Protein AF-A0A8E2JTY5-F1 (afdb_monomer_lite)

pLDDT: mean 71.34, std 23.56, range [27.12, 98.56]

Structure (mmCIF, N/CA/C/O backbone):
data_AF-A0A8E2JTY5-F1
#
_entry.id   AF-A0A8E2JTY5-F1
#
loop_
_atom_site.group_PDB
_atom_site.id
_atom_site.type_symbol
_atom_site.label_atom_id
_atom_site.label_alt_id
_atom_site.label_comp_id
_atom_site.label_asym_id
_atom_site.label_entity_id
_atom_site.label_seq_id
_atom_site.pdbx_PDB_ins_code
_atom_site.Cartn_x
_atom_site.Cartn_y
_atom_site.Cartn_z
_atom_site.occupancy
_atom_site.B_iso_or_equiv
_atom_site.auth_seq_id
_atom_site.auth_comp_id
_atom_site.auth_asym_id
_atom_site.auth_atom_id
_atom_site.pdbx_PDB_model_num
ATOM 1 N N . MET A 1 1 ? -2.068 -16.811 50.287 1.00 37.88 1 MET A N 1
ATOM 2 C CA . MET A 1 1 ? -0.771 -17.404 49.884 1.00 37.88 1 MET A CA 1
ATOM 3 C C . MET A 1 1 ? -0.426 -16.851 48.515 1.00 37.88 1 MET A C 1
ATOM 5 O O . MET A 1 1 ? -1.317 -16.829 47.677 1.00 37.88 1 MET A O 1
ATOM 9 N N . SER A 1 2 ? 0.803 -16.376 48.298 1.00 33.91 2 SER A N 1
ATOM 10 C CA . SER A 1 2 ? 1.145 -15.598 47.097 1.00 33.91 2 SER A CA 1
ATOM 11 C C . SER A 1 2 ? 2.477 -16.060 46.512 1.00 33.91 2 SER A C 1
ATOM 13 O O . SER A 1 2 ? 3.529 -15.769 47.075 1.00 33.91 2 SER A O 1
ATOM 15 N N . PHE A 1 3 ? 2.441 -16.760 45.378 1.00 43.62 3 PHE A N 1
ATOM 16 C CA . PHE A 1 3 ? 3.650 -17.167 44.661 1.00 43.62 3 PHE A CA 1
ATOM 17 C C . PHE A 1 3 ? 4.057 -16.100 43.641 1.00 43.62 3 PHE A C 1
ATOM 19 O O . PHE A 1 3 ? 3.383 -15.896 42.634 1.00 43.62 3 PHE A O 1
ATOM 26 N N . ARG A 1 4 ? 5.190 -15.432 43.890 1.00 44.09 4 ARG A N 1
ATOM 27 C CA . ARG A 1 4 ? 5.934 -14.713 42.846 1.00 44.09 4 ARG A CA 1
ATOM 28 C C . ARG A 1 4 ? 6.761 -15.728 42.056 1.00 44.09 4 ARG A C 1
ATOM 30 O O . ARG A 1 4 ? 7.484 -16.513 42.661 1.00 44.09 4 ARG A O 1
ATOM 37 N N . LEU A 1 5 ? 6.705 -15.669 40.727 1.00 38.78 5 LEU A N 1
ATOM 38 C CA . LEU A 1 5 ? 7.644 -16.368 39.844 1.00 38.78 5 LEU A CA 1
ATOM 39 C C . LEU A 1 5 ? 8.710 -15.390 39.330 1.00 38.78 5 LEU A C 1
ATOM 41 O O . LEU A 1 5 ? 8.438 -14.204 39.145 1.00 38.78 5 LEU A O 1
ATOM 45 N N . SER A 1 6 ? 9.936 -15.885 39.144 1.00 41.03 6 SER A N 1
ATOM 46 C CA . SER A 1 6 ? 11.098 -15.071 38.762 1.00 41.03 6 SER A CA 1
ATOM 47 C C . SER A 1 6 ? 11.229 -14.929 37.233 1.00 41.03 6 SER A C 1
ATOM 49 O O . SER A 1 6 ? 11.039 -15.928 36.535 1.00 41.03 6 SER A O 1
ATOM 51 N N . PRO A 1 7 ? 11.625 -13.761 36.683 1.00 41.28 7 PRO A N 1
ATOM 52 C CA . PRO A 1 7 ? 11.769 -13.551 35.232 1.00 41.28 7 PRO A CA 1
ATOM 53 C C . PRO A 1 7 ? 12.873 -14.355 34.510 1.00 41.28 7 PRO A C 1
ATOM 55 O O . PRO A 1 7 ? 13.072 -14.173 33.311 1.00 41.28 7 PRO A O 1
ATOM 58 N N . SER A 1 8 ? 13.628 -15.219 35.195 1.00 36.91 8 SER A N 1
ATOM 59 C CA . SER A 1 8 ? 14.872 -15.822 34.683 1.00 36.91 8 SER A CA 1
ATOM 60 C C . SER A 1 8 ? 14.723 -17.128 33.876 1.00 36.91 8 SER A C 1
ATOM 62 O O . SER A 1 8 ? 15.733 -17.746 33.552 1.00 36.91 8 SER A O 1
ATOM 64 N N . GLN A 1 9 ? 13.504 -17.553 33.517 1.00 44.28 9 GLN A N 1
ATOM 65 C CA . GLN A 1 9 ? 13.229 -18.867 32.891 1.00 44.28 9 GLN A CA 1
ATOM 66 C C . GLN A 1 9 ? 12.707 -18.818 31.436 1.00 44.28 9 GLN A C 1
ATOM 68 O O . GLN A 1 9 ? 12.100 -19.773 30.960 1.00 44.28 9 GLN A O 1
ATOM 73 N N . LEU A 1 10 ? 12.935 -17.721 30.697 1.00 43.03 10 LEU A N 1
ATOM 74 C CA . LEU A 1 10 ? 12.387 -17.539 29.335 1.00 43.03 10 LEU A CA 1
ATOM 75 C C . LEU A 1 10 ? 13.416 -17.123 28.261 1.00 43.03 10 LEU A C 1
ATOM 77 O O . LEU A 1 10 ? 13.106 -16.414 27.306 1.00 43.03 10 LEU A O 1
ATOM 81 N N . ARG A 1 11 ? 14.654 -17.627 28.375 1.00 43.41 11 ARG A N 1
ATOM 82 C CA . ARG A 1 11 ? 15.665 -17.607 27.298 1.00 43.41 11 ARG A CA 1
ATOM 83 C C . ARG A 1 11 ? 16.466 -18.914 27.233 1.00 43.41 11 ARG A C 1
ATOM 85 O O . ARG A 1 11 ? 17.575 -18.955 27.749 1.00 43.41 11 ARG A O 1
ATOM 92 N N . LEU A 1 12 ? 15.952 -19.939 26.538 1.00 39.19 12 LEU A N 1
ATOM 93 C CA . LEU A 1 12 ? 16.772 -20.890 25.756 1.00 39.19 12 LEU A CA 1
ATOM 94 C C . LEU A 1 12 ? 15.904 -21.824 24.878 1.00 39.19 12 LEU A C 1
ATOM 96 O O . LEU A 1 12 ? 15.424 -22.846 25.358 1.00 39.19 12 LEU A O 1
ATOM 100 N N . LYS A 1 13 ? 15.718 -21.485 23.590 1.00 43.69 13 LYS A N 1
ATOM 101 C CA . LYS A 1 13 ? 15.393 -22.405 22.466 1.00 43.69 13 LYS A CA 1
ATOM 102 C C . LYS A 1 13 ? 15.199 -21.611 21.164 1.00 43.69 13 LYS A C 1
ATOM 104 O O . LYS A 1 13 ? 14.119 -21.092 20.943 1.00 43.69 13 LYS A O 1
ATOM 109 N N . TYR A 1 14 ? 16.267 -21.495 20.362 1.00 34.19 14 TYR A N 1
ATOM 110 C CA . TYR A 1 14 ? 16.302 -21.400 18.880 1.00 34.19 14 TYR A CA 1
ATOM 111 C C . TYR A 1 14 ? 17.703 -20.951 18.403 1.00 34.19 14 TYR A C 1
ATOM 113 O O . TYR A 1 14 ? 17.888 -19.856 17.881 1.00 34.19 14 TYR A O 1
ATOM 121 N N . ARG A 1 15 ? 18.737 -21.787 18.613 1.00 39.25 15 ARG A N 1
ATOM 122 C CA . ARG A 1 15 ? 20.083 -21.560 18.039 1.00 39.25 15 ARG A CA 1
ATOM 123 C C . ARG A 1 15 ? 20.923 -22.845 17.936 1.00 39.25 15 ARG A C 1
ATOM 125 O O . ARG A 1 15 ? 21.800 -23.051 18.767 1.00 39.25 15 ARG A O 1
ATOM 132 N N . ARG A 1 16 ? 20.648 -23.690 16.927 1.00 33.94 16 ARG A N 1
ATOM 133 C CA . ARG A 1 16 ? 21.588 -24.627 16.244 1.00 33.94 16 ARG A CA 1
ATOM 134 C C . ARG A 1 16 ? 20.830 -25.638 15.363 1.00 33.94 16 ARG A C 1
ATOM 136 O O . ARG A 1 16 ? 20.268 -26.585 15.902 1.00 33.94 16 ARG A O 1
ATOM 143 N N . ARG A 1 17 ? 20.881 -25.462 14.033 1.00 33.25 17 ARG A N 1
ATOM 144 C CA . ARG A 1 17 ? 21.053 -26.512 12.993 1.00 33.25 17 ARG A CA 1
ATOM 145 C C . ARG A 1 17 ? 20.853 -25.927 11.586 1.00 33.25 17 ARG A C 1
ATOM 147 O O . ARG A 1 17 ? 19.724 -25.809 11.125 1.00 33.25 17 ARG A O 1
ATOM 154 N N . SER A 1 18 ? 21.960 -25.573 10.935 1.00 29.83 18 SER A N 1
ATOM 155 C CA . SER A 1 18 ? 22.218 -25.686 9.484 1.00 29.83 18 SER A CA 1
ATOM 156 C C . SER A 1 18 ? 23.571 -25.038 9.216 1.00 29.83 18 SER A C 1
ATOM 158 O O . SER A 1 18 ? 23.687 -23.817 9.145 1.00 29.83 18 SER A O 1
ATOM 160 N N . SER A 1 19 ? 24.621 -25.856 9.214 1.00 36.06 19 SER A N 1
ATOM 161 C CA . SER A 1 19 ? 26.015 -25.420 9.048 1.00 36.06 19 SER A CA 1
ATOM 162 C C . SER A 1 19 ? 26.854 -26.581 8.511 1.00 36.06 19 SER A C 1
ATOM 164 O O . SER A 1 19 ? 27.843 -26.961 9.126 1.00 36.06 19 SER A O 1
ATOM 166 N N . GLN A 1 20 ? 26.385 -27.201 7.424 1.00 32.38 20 GLN A N 1
ATOM 167 C CA . GLN A 1 20 ? 27.178 -28.133 6.627 1.00 32.38 20 GLN A CA 1
ATOM 168 C C . GLN A 1 20 ? 26.540 -28.323 5.244 1.00 32.38 20 GLN A C 1
ATOM 170 O O . GLN A 1 20 ? 25.491 -28.951 5.114 1.00 32.38 20 GLN A O 1
ATOM 175 N N . LEU A 1 21 ? 27.171 -27.729 4.238 1.00 35.59 21 LEU A N 1
ATOM 176 C CA . LEU A 1 21 ? 27.202 -28.185 2.853 1.00 35.59 21 LEU A CA 1
ATOM 177 C C . LEU A 1 21 ? 28.454 -27.540 2.262 1.00 35.59 21 LEU A C 1
ATOM 179 O O . LEU A 1 21 ? 28.586 -26.316 2.303 1.00 35.59 21 LEU A O 1
ATOM 183 N N . ASP A 1 22 ? 29.393 -28.377 1.842 1.00 37.50 22 ASP A N 1
ATOM 184 C CA . ASP A 1 22 ? 30.750 -27.960 1.505 1.00 37.50 22 ASP A CA 1
ATOM 185 C C . ASP A 1 22 ? 30.893 -27.530 0.031 1.00 37.50 22 ASP A C 1
ATOM 187 O O . ASP A 1 22 ? 29.946 -27.511 -0.755 1.00 37.50 22 ASP A O 1
ATOM 191 N N . GLU A 1 23 ? 32.116 -27.127 -0.288 1.00 43.75 23 GLU A N 1
ATOM 192 C CA . GLU A 1 23 ? 32.627 -26.530 -1.520 1.00 43.75 23 GLU A CA 1
ATOM 193 C C . GLU A 1 23 ? 32.177 -27.185 -2.843 1.00 43.75 23 GLU A C 1
ATOM 195 O O . GLU A 1 23 ? 32.277 -28.395 -3.016 1.00 43.75 23 GLU A O 1
ATOM 200 N N . MET A 1 24 ? 31.834 -26.346 -3.832 1.00 36.22 24 MET A N 1
ATOM 201 C CA . MET A 1 24 ? 32.139 -26.515 -5.268 1.00 36.22 24 MET A CA 1
ATOM 202 C C . MET A 1 24 ? 32.170 -25.109 -5.936 1.00 36.22 24 MET A C 1
ATOM 204 O O . MET A 1 24 ? 31.696 -24.144 -5.326 1.00 36.22 24 MET A O 1
ATOM 208 N N . PRO A 1 25 ? 32.818 -24.921 -7.107 1.00 48.75 25 PRO A N 1
ATOM 209 C CA . PRO A 1 25 ? 33.495 -23.658 -7.433 1.00 48.75 25 PRO A CA 1
ATOM 210 C C . PRO A 1 25 ? 32.643 -22.555 -8.081 1.00 48.75 25 PRO A C 1
ATOM 212 O O . PRO A 1 25 ? 31.561 -22.774 -8.621 1.00 48.75 25 PRO A O 1
ATOM 215 N N . ARG A 1 26 ? 33.217 -21.343 -8.076 1.00 45.53 26 ARG A N 1
ATOM 216 C CA . ARG A 1 26 ? 32.723 -20.160 -8.798 1.00 45.53 26 ARG A CA 1
ATOM 217 C C . ARG A 1 26 ? 32.908 -20.299 -10.320 1.00 45.53 26 ARG A C 1
ATOM 219 O O . ARG A 1 26 ? 34.007 -20.667 -10.735 1.00 45.53 26 ARG A O 1
ATOM 226 N N . PRO A 1 27 ? 31.939 -19.871 -11.145 1.00 40.03 27 PRO A N 1
ATOM 227 C CA . PRO A 1 27 ? 32.216 -19.306 -12.464 1.00 40.03 27 PRO A CA 1
ATOM 228 C C . PRO A 1 27 ? 32.651 -17.830 -12.346 1.00 40.03 27 PRO A C 1
ATOM 230 O O . PRO A 1 27 ? 32.301 -17.147 -11.378 1.00 40.03 27 PRO A O 1
ATOM 233 N N . SER A 1 28 ? 33.412 -17.347 -13.328 1.00 41.06 28 SER A N 1
ATOM 234 C CA . SER A 1 28 ? 33.919 -15.967 -13.401 1.00 41.06 28 SER A CA 1
ATOM 235 C C . SER A 1 28 ? 33.025 -15.053 -14.246 1.00 41.06 28 SER A C 1
ATOM 237 O O . SER A 1 28 ? 32.420 -15.524 -15.203 1.00 41.06 28 SER A O 1
ATOM 239 N N . ASP A 1 29 ? 33.077 -13.755 -13.931 1.00 37.12 29 ASP A N 1
ATOM 240 C CA . ASP A 1 29 ? 32.832 -12.593 -14.807 1.00 37.12 29 ASP A CA 1
ATOM 241 C C . ASP A 1 29 ? 31.448 -12.411 -15.474 1.00 37.12 29 ASP A C 1
ATOM 24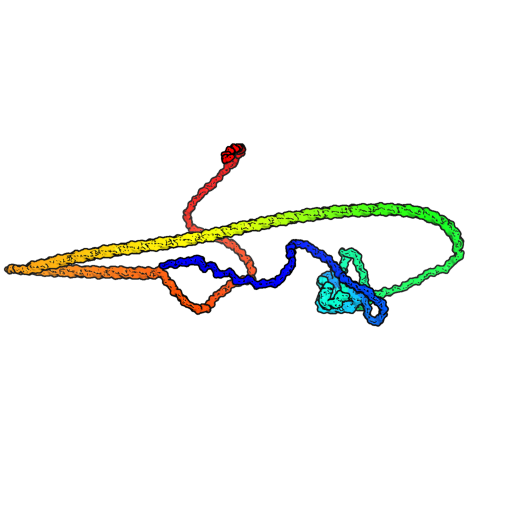3 O O . ASP A 1 29 ? 30.653 -13.332 -15.638 1.00 37.12 29 ASP A O 1
ATOM 247 N N . GLY A 1 30 ? 31.132 -11.157 -15.831 1.00 34.84 30 GLY A N 1
ATOM 248 C CA . GLY A 1 30 ? 29.852 -10.780 -16.449 1.00 34.84 30 GLY A CA 1
ATOM 249 C C . GLY A 1 30 ? 29.352 -9.386 -16.056 1.00 34.84 30 GLY A C 1
ATOM 250 O O . GLY A 1 30 ? 28.356 -9.256 -15.347 1.00 34.84 30 GLY A O 1
ATOM 251 N N . SER A 1 31 ? 30.036 -8.330 -16.501 1.00 40.03 31 SER A N 1
ATOM 252 C CA . SER A 1 31 ? 29.586 -6.941 -16.332 1.00 40.03 31 SER A CA 1
ATOM 253 C C . SER A 1 31 ? 28.361 -6.633 -17.202 1.00 40.03 31 SER A 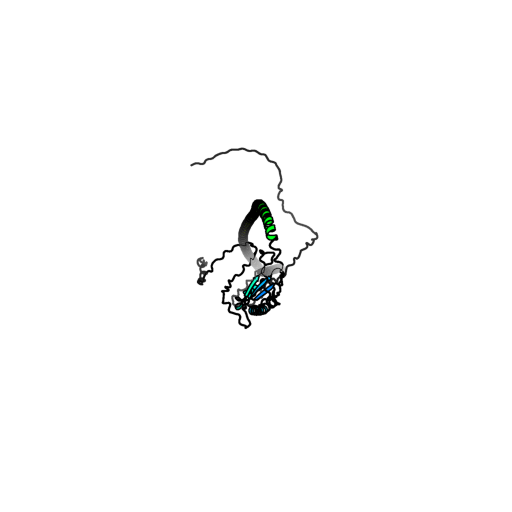C 1
ATOM 255 O O . SER A 1 31 ? 28.418 -6.766 -18.422 1.00 40.03 31 SER A O 1
ATOM 257 N N . GLY A 1 32 ? 27.263 -6.187 -16.586 1.00 34.53 32 GLY A N 1
ATOM 258 C CA . GLY A 1 32 ? 26.040 -5.794 -17.294 1.00 34.53 32 GLY A CA 1
ATOM 259 C C . GLY A 1 32 ? 26.066 -4.342 -17.773 1.00 34.53 32 GLY A C 1
ATOM 260 O O . GLY A 1 32 ? 25.623 -3.451 -17.051 1.00 34.53 32 GLY A O 1
ATOM 261 N N . GLU A 1 33 ? 26.549 -4.104 -18.992 1.00 34.56 33 GLU A N 1
ATOM 262 C CA . GLU A 1 33 ? 26.375 -2.821 -19.687 1.00 34.56 33 GLU A CA 1
ATOM 263 C C . GLU A 1 33 ? 24.930 -2.655 -20.190 1.00 34.56 33 GLU A C 1
ATOM 265 O O . GLU A 1 33 ? 24.271 -3.625 -20.567 1.00 34.56 33 GLU A O 1
ATOM 270 N N . SER A 1 34 ? 24.420 -1.420 -20.205 1.00 34.81 34 SER A N 1
ATOM 271 C CA . SER A 1 34 ? 23.049 -1.125 -20.643 1.00 34.81 34 SER A CA 1
ATOM 272 C C . SER A 1 34 ? 23.005 -0.511 -22.043 1.00 34.81 34 SER A C 1
ATOM 274 O O . SER A 1 34 ? 23.309 0.663 -22.221 1.00 34.81 34 SER A O 1
ATOM 276 N N . SER A 1 35 ? 22.528 -1.312 -23.000 1.00 39.62 35 SER A N 1
ATOM 277 C CA . SER A 1 35 ? 21.806 -0.884 -24.211 1.00 39.62 35 SER A CA 1
ATOM 278 C C . SER A 1 35 ? 22.410 0.267 -25.036 1.00 39.62 35 SER A C 1
ATOM 280 O O . SER A 1 35 ? 21.923 1.396 -24.987 1.00 39.62 35 SER A O 1
ATOM 282 N N . GLU A 1 36 ? 23.368 -0.047 -25.910 1.00 32.34 36 GLU A N 1
ATOM 283 C CA . GLU A 1 36 ? 23.729 0.822 -27.037 1.00 32.34 36 GLU A CA 1
ATOM 284 C C . GLU A 1 36 ? 23.030 0.334 -28.322 1.00 32.34 36 GLU A C 1
ATOM 286 O O . GLU A 1 36 ? 23.205 -0.807 -28.754 1.00 32.34 36 GLU A O 1
ATOM 291 N N . GLN A 1 37 ? 22.206 1.185 -28.938 1.00 40.56 37 GLN A N 1
ATOM 292 C CA . GLN A 1 37 ? 21.310 0.803 -30.036 1.00 40.56 37 GLN A CA 1
ATOM 293 C C . GLN A 1 37 ? 22.016 0.832 -31.407 1.00 40.56 37 GLN A C 1
ATOM 295 O O . GLN A 1 37 ? 21.716 1.657 -32.271 1.00 40.56 37 GLN A O 1
ATOM 300 N N . LYS A 1 38 ? 22.982 -0.071 -31.611 1.00 33.44 38 LYS A N 1
ATOM 301 C CA . LYS A 1 38 ? 23.740 -0.189 -32.869 1.00 33.44 38 LYS A CA 1
ATOM 302 C C . LYS A 1 38 ? 22.946 -0.917 -33.960 1.00 33.44 38 LYS A C 1
ATOM 304 O O . LYS A 1 38 ? 22.375 -1.980 -33.735 1.00 33.44 38 LYS A O 1
ATOM 309 N N . GLY A 1 39 ? 22.919 -0.335 -35.161 1.00 30.27 39 GLY A N 1
ATOM 310 C CA . GLY A 1 39 ? 22.273 -0.930 -36.332 1.00 30.27 39 GLY A CA 1
ATOM 311 C C . GLY A 1 39 ? 23.073 -2.110 -36.892 1.00 30.27 39 GLY A C 1
ATOM 312 O O . GLY A 1 39 ? 24.273 -1.984 -37.136 1.00 30.27 39 GLY A O 1
ATOM 313 N N . ASN A 1 40 ? 22.402 -3.240 -37.132 1.00 27.66 40 ASN A N 1
ATOM 314 C CA . ASN A 1 40 ? 23.016 -4.467 -37.646 1.00 27.66 40 ASN A CA 1
ATOM 315 C C . ASN A 1 40 ? 23.400 -4.351 -39.131 1.00 27.66 40 ASN A C 1
ATOM 317 O O . ASN A 1 40 ? 22.701 -4.841 -40.018 1.00 27.66 40 ASN A O 1
ATOM 321 N N . ASN A 1 41 ? 24.542 -3.723 -39.399 1.00 27.12 41 ASN A N 1
ATOM 322 C CA . ASN A 1 41 ? 25.160 -3.708 -40.719 1.00 27.12 41 ASN A CA 1
ATOM 323 C C . ASN A 1 41 ? 25.940 -5.022 -40.934 1.00 27.12 41 ASN A C 1
ATOM 325 O O . ASN A 1 41 ? 27.147 -5.087 -40.695 1.00 27.12 41 ASN A O 1
ATOM 329 N N . TYR A 1 42 ? 25.230 -6.095 -41.308 1.00 27.88 42 TYR A N 1
ATOM 330 C CA . TYR A 1 42 ? 25.799 -7.433 -41.516 1.00 27.88 42 TYR A CA 1
ATOM 331 C C . TYR A 1 42 ? 26.707 -7.489 -42.756 1.00 27.88 42 TYR A C 1
ATOM 333 O O . TYR A 1 42 ? 26.329 -7.973 -43.822 1.00 27.88 42 TYR A O 1
ATOM 341 N N . SER A 1 43 ? 27.946 -7.030 -42.588 1.00 27.20 43 SER A N 1
ATOM 342 C CA . SER A 1 43 ? 29.053 -7.340 -43.490 1.00 27.20 43 SER A CA 1
ATOM 343 C C . SER A 1 43 ? 29.394 -8.828 -43.371 1.00 27.20 43 SER A C 1
ATOM 345 O O . SER A 1 43 ? 30.138 -9.240 -42.477 1.00 27.20 43 SER A O 1
ATOM 347 N N . TYR A 1 44 ? 28.815 -9.649 -44.250 1.00 31.25 44 TYR A N 1
ATOM 348 C CA . TYR A 1 44 ? 29.175 -11.059 -44.375 1.00 31.25 44 TYR A CA 1
ATOM 349 C C . TYR A 1 44 ? 30.638 -11.166 -44.815 1.00 31.25 44 TYR A C 1
ATOM 351 O O . TYR A 1 44 ? 30.982 -10.954 -45.978 1.00 31.25 44 TYR A O 1
ATOM 359 N N . SER A 1 45 ? 31.509 -11.512 -43.869 1.00 29.83 45 SER A N 1
ATOM 360 C CA . SER A 1 45 ? 32.859 -11.955 -44.197 1.00 29.83 45 SER A CA 1
ATOM 361 C C . SER A 1 45 ? 32.769 -13.276 -44.958 1.00 29.83 45 SER A C 1
ATOM 363 O O . SER A 1 45 ? 32.074 -14.204 -44.542 1.00 29.83 45 SER A O 1
ATOM 365 N N . ILE A 1 46 ? 33.476 -13.368 -46.086 1.00 34.75 46 ILE A N 1
ATOM 366 C CA . ILE A 1 46 ? 33.640 -14.641 -46.789 1.00 34.75 46 ILE A CA 1
ATOM 367 C C . ILE A 1 46 ? 34.321 -15.601 -45.810 1.00 34.75 46 ILE A C 1
ATOM 369 O O . ILE A 1 46 ? 35.403 -15.291 -45.308 1.00 34.75 46 ILE A O 1
ATOM 373 N N . GLN A 1 47 ? 33.724 -16.770 -45.555 1.00 34.88 47 GLN A N 1
ATOM 374 C CA . GLN A 1 47 ? 34.418 -17.853 -44.859 1.00 34.88 47 GLN A CA 1
ATOM 375 C C . GLN A 1 47 ? 35.515 -18.408 -45.771 1.00 34.88 47 GLN A C 1
ATOM 377 O O . GLN A 1 47 ? 35.348 -19.421 -46.445 1.00 34.88 47 GLN A O 1
ATOM 382 N N . THR A 1 48 ? 36.666 -17.734 -45.791 1.00 34.38 48 THR A N 1
ATOM 383 C CA . THR A 1 48 ? 37.884 -18.187 -46.466 1.00 34.38 48 THR A CA 1
ATOM 384 C C . THR A 1 48 ? 38.543 -19.312 -45.667 1.00 34.38 48 THR A C 1
ATOM 386 O O . THR A 1 48 ? 39.684 -19.198 -45.216 1.00 34.38 48 THR A O 1
ATOM 389 N N . SER A 1 49 ? 37.819 -20.420 -45.489 1.00 32.81 49 SER A N 1
ATOM 390 C CA . SER A 1 49 ? 38.423 -21.713 -45.185 1.00 32.81 49 SER A CA 1
ATOM 391 C C . SER A 1 49 ? 39.352 -22.056 -46.343 1.00 32.81 49 SER A C 1
ATOM 393 O O . SER A 1 49 ? 38.902 -22.425 -47.423 1.00 32.81 49 SER A O 1
ATOM 395 N N . SER A 1 50 ? 40.651 -21.855 -46.121 1.00 32.75 50 SER A N 1
ATOM 396 C CA . SER A 1 50 ? 41.696 -22.024 -47.128 1.00 32.75 50 SER A CA 1
ATOM 397 C C . SER A 1 50 ? 41.733 -23.467 -47.637 1.00 32.75 50 SER A C 1
ATOM 399 O O . SER A 1 50 ? 42.358 -24.336 -47.026 1.00 32.75 50 SER A O 1
ATOM 401 N N . MET A 1 51 ? 41.057 -23.730 -48.758 1.00 38.41 51 MET A N 1
ATOM 402 C CA . MET A 1 51 ? 41.257 -24.953 -49.524 1.00 38.41 51 MET A CA 1
ATOM 403 C C . MET A 1 51 ? 42.619 -24.862 -50.206 1.00 38.41 51 MET A C 1
ATOM 405 O O . MET A 1 51 ? 42.766 -24.260 -51.272 1.00 38.41 51 MET A O 1
ATOM 409 N N . SER A 1 52 ? 43.631 -25.463 -49.586 1.00 33.59 52 SER A N 1
ATOM 410 C CA . SER A 1 52 ? 44.930 -25.675 -50.210 1.00 33.59 52 SER A CA 1
ATOM 411 C C . SER A 1 52 ? 44.809 -26.726 -51.317 1.00 33.59 52 SER A C 1
ATOM 413 O O . SER A 1 52 ? 45.149 -27.895 -51.130 1.00 33.59 52 SER A O 1
ATOM 415 N N . PHE A 1 53 ? 44.368 -26.291 -52.501 1.00 41.59 53 PHE A N 1
ATOM 416 C CA . PHE A 1 53 ? 44.544 -27.018 -53.761 1.00 41.59 53 PHE A CA 1
ATOM 417 C C . PHE A 1 53 ? 46.040 -27.075 -54.109 1.00 41.59 53 PHE A C 1
ATOM 419 O O . PHE A 1 53 ? 46.533 -26.393 -55.004 1.00 41.59 53 PHE A O 1
ATOM 426 N N . ALA A 1 54 ? 46.786 -27.866 -53.337 1.00 32.38 54 ALA A N 1
ATOM 427 C CA . ALA A 1 54 ? 48.181 -28.162 -53.591 1.00 32.38 54 ALA A CA 1
ATOM 428 C C . ALA A 1 54 ? 48.284 -28.906 -54.925 1.00 32.38 54 ALA A C 1
ATOM 430 O O . ALA A 1 54 ? 47.627 -29.933 -55.111 1.00 32.38 54 ALA A O 1
ATOM 431 N N . SER A 1 55 ? 49.103 -28.382 -55.839 1.00 42.03 55 SER A N 1
ATOM 432 C CA . SER A 1 55 ? 49.292 -28.929 -57.181 1.00 42.03 55 SER A CA 1
ATOM 433 C C . SER A 1 55 ? 49.645 -30.417 -57.129 1.00 42.03 55 SER A C 1
ATOM 435 O O . SER A 1 55 ? 50.763 -30.787 -56.773 1.00 42.03 55 SER A O 1
ATOM 437 N N . ARG A 1 56 ? 48.683 -31.269 -57.489 1.00 37.72 56 ARG A N 1
ATOM 438 C CA . ARG A 1 56 ? 48.903 -32.688 -57.784 1.00 37.72 56 ARG A CA 1
ATOM 439 C C . ARG A 1 56 ? 49.094 -32.863 -59.284 1.00 37.72 56 ARG A C 1
ATOM 441 O O . ARG A 1 56 ? 48.500 -32.125 -60.067 1.00 37.72 56 ARG A O 1
ATOM 448 N N . ASP A 1 57 ? 49.931 -33.828 -59.655 1.00 36.72 57 ASP A N 1
ATOM 449 C CA . ASP A 1 57 ? 50.355 -34.058 -61.036 1.00 36.72 57 ASP A CA 1
ATOM 450 C C . ASP A 1 57 ? 49.193 -34.133 -62.029 1.00 36.72 57 ASP A C 1
ATOM 452 O O . ASP A 1 57 ? 48.278 -34.950 -61.890 1.00 36.72 57 ASP A O 1
ATOM 456 N N . MET A 1 58 ? 49.303 -33.336 -63.095 1.00 37.56 58 MET A N 1
ATOM 457 C CA . MET A 1 58 ? 48.471 -33.440 -64.295 1.00 37.56 58 MET A CA 1
ATOM 458 C C . MET A 1 58 ? 48.876 -34.679 -65.099 1.00 37.56 58 MET A C 1
ATOM 460 O O . MET A 1 58 ? 49.522 -34.603 -66.144 1.00 37.56 58 MET A O 1
ATOM 464 N N . SER A 1 59 ? 48.509 -35.845 -64.568 1.00 37.50 59 SER A N 1
ATOM 465 C CA . SER A 1 59 ? 48.675 -37.133 -65.239 1.00 37.50 59 SER A CA 1
ATOM 466 C C . SER A 1 59 ? 47.808 -37.192 -66.509 1.00 37.50 59 SER A C 1
ATOM 468 O O . SER A 1 59 ? 46.676 -36.703 -66.482 1.00 37.50 59 SER A O 1
ATOM 470 N N . PRO A 1 60 ? 48.284 -37.795 -67.618 1.00 40.59 60 PRO A N 1
ATOM 471 C CA . PRO A 1 60 ? 47.522 -37.852 -68.864 1.00 40.59 60 PRO A CA 1
ATOM 472 C C . PRO A 1 60 ? 46.160 -38.541 -68.715 1.00 40.59 60 PRO A C 1
ATOM 474 O O . PRO A 1 60 ? 46.024 -39.552 -68.024 1.00 40.59 60 PRO A O 1
ATOM 477 N N . ILE A 1 61 ? 45.157 -38.004 -69.414 1.00 39.81 61 ILE A N 1
ATOM 478 C CA . ILE A 1 61 ? 43.775 -38.493 -69.389 1.00 39.81 61 ILE A CA 1
ATOM 479 C C . ILE A 1 61 ? 43.726 -39.940 -69.897 1.00 39.81 61 ILE A C 1
ATOM 481 O O . ILE A 1 61 ? 44.009 -40.212 -71.063 1.00 39.81 61 ILE A O 1
ATOM 485 N N . THR A 1 62 ? 43.311 -40.866 -69.031 1.00 37.09 62 THR A N 1
ATOM 486 C CA . THR A 1 62 ? 42.947 -42.235 -69.420 1.00 37.09 62 THR A CA 1
ATOM 487 C C . THR A 1 62 ? 41.438 -42.325 -69.651 1.00 37.09 62 THR A C 1
ATOM 489 O O . THR A 1 62 ? 40.650 -41.623 -69.019 1.00 37.09 62 THR A O 1
ATOM 492 N N . ALA A 1 63 ? 41.016 -43.162 -70.601 1.00 41.22 63 ALA A N 1
ATOM 493 C CA . ALA A 1 63 ? 39.678 -43.116 -71.200 1.00 41.22 63 ALA A CA 1
ATOM 494 C C . ALA A 1 63 ? 38.551 -43.748 -70.343 1.00 41.22 63 ALA A C 1
ATOM 496 O O . ALA A 1 63 ? 37.704 -44.463 -70.872 1.00 41.22 63 ALA A O 1
ATOM 497 N N . SER A 1 64 ? 38.531 -43.497 -69.027 1.00 40.19 64 SER A N 1
ATOM 498 C CA . SER A 1 64 ? 37.557 -44.074 -68.082 1.00 40.19 64 SER A CA 1
ATOM 499 C C . SER A 1 64 ? 36.846 -43.039 -67.191 1.00 40.19 64 SER A C 1
ATOM 501 O O . SER A 1 64 ? 36.705 -43.215 -65.983 1.00 40.19 64 SER A O 1
ATOM 503 N N . GLY A 1 65 ? 36.300 -41.997 -67.817 1.00 50.31 65 GLY A N 1
ATOM 504 C CA . GLY A 1 65 ? 34.911 -41.602 -67.536 1.00 50.31 65 GLY A CA 1
ATOM 505 C C . GLY A 1 65 ? 34.610 -40.561 -66.453 1.00 50.31 65 GLY A C 1
ATOM 506 O O . GLY A 1 65 ? 33.521 -39.998 -66.521 1.00 50.31 65 GLY A O 1
ATOM 507 N N . ALA A 1 66 ? 35.518 -40.256 -65.523 1.00 46.12 66 ALA A N 1
ATOM 508 C CA . ALA A 1 66 ? 35.309 -39.211 -64.509 1.00 46.12 66 ALA A CA 1
ATOM 509 C C . ALA A 1 66 ? 36.577 -38.360 -64.315 1.00 46.12 66 ALA A C 1
ATOM 511 O O . ALA A 1 66 ? 37.533 -38.779 -63.665 1.00 46.12 66 ALA A O 1
ATOM 512 N N . SER A 1 67 ? 36.604 -37.166 -64.912 1.00 52.94 67 SER A N 1
ATOM 513 C CA . SER A 1 67 ? 37.664 -36.174 -64.702 1.00 52.94 67 SER A CA 1
ATOM 514 C C . SER A 1 67 ? 37.352 -35.275 -63.506 1.00 52.94 67 SER A C 1
ATOM 516 O O . SER A 1 67 ? 36.200 -34.905 -63.295 1.00 52.94 67 SER A O 1
ATOM 518 N N . ASN A 1 68 ? 38.387 -34.842 -62.780 1.00 64.44 68 ASN A N 1
ATOM 519 C CA . ASN A 1 68 ? 38.288 -33.907 -61.646 1.00 64.44 68 ASN A CA 1
ATOM 520 C C . ASN A 1 68 ? 38.048 -32.450 -62.106 1.00 64.44 68 ASN A C 1
ATOM 522 O O . ASN A 1 68 ? 38.773 -31.529 -61.732 1.00 64.44 68 ASN A O 1
ATOM 526 N N . SER A 1 69 ? 37.076 -32.252 -62.993 1.00 77.88 69 SER A N 1
ATOM 527 C CA . SER A 1 69 ? 36.624 -30.951 -63.477 1.00 77.88 69 SER A CA 1
ATOM 528 C C . SER A 1 69 ? 35.591 -30.378 -62.511 1.00 77.88 69 SER A C 1
ATOM 530 O O . SER A 1 69 ? 34.499 -30.938 -62.394 1.00 77.88 69 SER A O 1
ATOM 532 N N . LEU A 1 70 ? 35.929 -29.252 -61.871 1.00 88.69 70 LEU A N 1
ATOM 533 C CA . LEU A 1 70 ? 35.027 -28.515 -60.981 1.00 88.69 70 LEU A CA 1
ATOM 534 C C . LEU A 1 70 ? 33.673 -28.285 -61.659 1.00 88.69 70 LEU A C 1
ATOM 536 O O . LEU A 1 70 ? 33.611 -27.787 -62.786 1.00 88.69 70 LEU A O 1
ATOM 540 N N . PHE A 1 71 ? 32.595 -28.628 -60.963 1.00 90.75 71 PHE A N 1
ATOM 541 C CA . PHE A 1 71 ? 31.237 -28.423 -61.447 1.00 90.75 71 PHE A CA 1
ATOM 542 C C . PHE A 1 71 ? 30.680 -27.129 -60.859 1.00 90.75 71 PHE A C 1
ATOM 544 O O . PHE A 1 71 ? 30.544 -26.989 -59.641 1.00 90.75 71 PHE A O 1
ATOM 551 N N . TYR A 1 72 ? 30.373 -26.172 -61.730 1.00 92.00 72 TYR A N 1
ATOM 552 C CA . TYR A 1 72 ? 29.792 -24.893 -61.348 1.00 92.00 72 TYR A CA 1
ATOM 553 C C . TYR A 1 72 ? 28.279 -24.950 -61.514 1.00 92.00 72 TYR A C 1
ATOM 555 O O . TYR A 1 72 ? 27.775 -25.371 -62.556 1.00 92.00 72 TYR A O 1
ATOM 563 N N . ALA A 1 73 ? 27.548 -24.468 -60.514 1.00 91.56 73 ALA A N 1
ATOM 564 C CA . ALA A 1 73 ? 26.105 -24.326 -60.595 1.00 91.56 73 ALA A CA 1
ATOM 565 C C . ALA A 1 73 ? 25.642 -22.969 -60.067 1.00 91.56 73 ALA A C 1
ATOM 567 O O . ALA A 1 73 ? 26.224 -22.379 -59.157 1.00 91.56 73 ALA A O 1
ATOM 568 N N . TYR A 1 74 ? 24.555 -22.483 -60.646 1.00 91.56 74 TYR A N 1
ATOM 569 C CA . TYR A 1 74 ? 23.896 -21.250 -60.272 1.00 91.56 74 TYR A CA 1
ATOM 570 C C . TYR A 1 74 ? 22.692 -21.553 -59.381 1.00 91.56 74 TYR A C 1
ATOM 572 O O . TYR A 1 74 ? 21.867 -22.412 -59.704 1.00 91.56 74 TYR A O 1
ATOM 580 N N . ALA A 1 75 ? 22.570 -20.828 -58.272 1.00 90.81 75 ALA A N 1
ATOM 581 C CA . ALA A 1 75 ? 21.489 -21.013 -57.316 1.00 90.81 75 ALA A CA 1
ATOM 582 C C . ALA A 1 75 ? 20.826 -19.669 -56.971 1.00 90.81 75 ALA A C 1
ATOM 584 O O . ALA A 1 75 ? 21.513 -18.683 -56.691 1.00 90.81 75 ALA A O 1
ATOM 585 N N . ARG A 1 76 ? 19.488 -19.609 -56.989 1.00 90.44 76 ARG A N 1
ATOM 586 C CA . ARG A 1 76 ? 18.724 -18.387 -56.665 1.00 90.44 76 ARG A CA 1
ATOM 587 C C . ARG A 1 76 ? 17.618 -18.624 -55.642 1.00 90.44 76 ARG A C 1
ATOM 589 O O . ARG A 1 76 ? 17.003 -19.689 -55.612 1.00 90.44 76 ARG A O 1
ATOM 596 N N . ARG A 1 77 ? 17.313 -17.590 -54.864 1.00 89.62 77 ARG A N 1
ATOM 597 C CA . ARG A 1 77 ? 16.209 -17.600 -53.902 1.00 89.62 77 ARG A CA 1
ATOM 598 C C . ARG A 1 77 ? 14.878 -17.250 -54.572 1.00 89.62 77 ARG A C 1
ATOM 600 O O . ARG A 1 77 ? 14.833 -16.356 -55.414 1.00 89.62 77 ARG A O 1
ATOM 607 N N . THR A 1 78 ? 13.803 -17.947 -54.214 1.00 85.94 78 THR A N 1
ATOM 608 C CA . THR A 1 78 ? 12.477 -17.806 -54.847 1.00 85.94 78 THR A CA 1
ATOM 609 C C . THR A 1 78 ? 11.589 -16.753 -54.190 1.00 85.94 78 THR A C 1
ATOM 611 O O . THR A 1 78 ? 10.728 -16.189 -54.858 1.00 85.94 78 THR A O 1
ATOM 614 N N . ASP A 1 79 ? 11.796 -16.464 -52.904 1.00 83.38 79 ASP A N 1
ATOM 615 C CA . ASP A 1 79 ? 11.058 -15.424 -52.168 1.00 83.38 79 ASP A CA 1
ATOM 616 C C . ASP A 1 79 ? 11.542 -13.993 -52.483 1.00 83.38 79 ASP A C 1
ATOM 618 O O . ASP A 1 79 ? 10.764 -13.044 -52.410 1.00 83.38 79 ASP A O 1
ATOM 622 N N . HIS A 1 80 ? 12.811 -13.833 -52.873 1.00 77.25 80 HIS A N 1
ATOM 623 C CA . HIS A 1 80 ? 13.468 -12.552 -53.139 1.00 77.25 80 HIS A CA 1
ATOM 624 C C . HIS A 1 80 ? 14.231 -12.605 -54.476 1.00 77.25 80 HIS A C 1
ATOM 626 O O . HIS A 1 80 ? 15.462 -12.536 -54.520 1.00 77.25 80 HIS A O 1
ATOM 632 N N . ASP A 1 81 ? 13.471 -12.660 -55.575 1.00 62.38 81 ASP A N 1
ATOM 633 C CA . ASP A 1 81 ? 13.922 -12.777 -56.981 1.00 62.38 81 ASP A CA 1
ATOM 634 C C . ASP A 1 81 ? 14.991 -11.744 -57.424 1.00 62.38 81 ASP A C 1
ATOM 636 O O . ASP A 1 81 ? 15.649 -11.919 -58.446 1.00 62.38 81 ASP A O 1
ATOM 640 N N . LYS A 1 82 ? 15.205 -10.673 -56.645 1.00 65.31 82 LYS A N 1
ATOM 641 C CA . LYS A 1 82 ? 16.129 -9.570 -56.961 1.00 65.31 82 LYS A CA 1
ATOM 642 C C . LYS A 1 82 ? 17.448 -9.529 -56.181 1.00 65.31 82 LYS A C 1
ATOM 644 O O . LYS A 1 82 ? 18.313 -8.782 -56.612 1.00 65.31 82 LYS A O 1
ATOM 649 N N . PHE A 1 83 ? 17.596 -10.249 -55.058 1.00 63.81 83 PHE A N 1
ATOM 650 C CA . PHE A 1 83 ? 18.645 -9.938 -54.056 1.00 63.81 83 PHE A CA 1
ATOM 651 C C . PHE A 1 83 ? 19.380 -11.148 -53.450 1.00 63.81 83 PHE A C 1
ATOM 653 O O . PHE A 1 83 ? 20.046 -11.040 -52.419 1.00 63.81 83 PHE A O 1
ATOM 660 N N . SER A 1 84 ? 19.224 -12.347 -54.010 1.00 77.62 84 SER A N 1
ATOM 661 C CA . SER A 1 84 ? 19.814 -13.567 -53.437 1.00 77.62 84 SER A CA 1
ATOM 662 C C . SER A 1 84 ? 20.189 -14.565 -54.528 1.00 77.62 84 SER A C 1
ATOM 664 O O . SER A 1 84 ? 19.499 -15.554 -54.784 1.00 77.62 84 SER A O 1
ATOM 666 N N . ARG A 1 85 ? 21.306 -14.248 -55.188 1.00 86.00 85 ARG A N 1
ATOM 667 C CA . ARG A 1 85 ? 21.961 -15.032 -56.239 1.00 86.00 85 ARG A CA 1
ATOM 668 C C . ARG A 1 85 ? 23.253 -15.621 -55.674 1.00 86.00 85 ARG A C 1
ATOM 670 O O . ARG A 1 85 ? 23.969 -14.931 -54.954 1.00 86.00 85 ARG A O 1
ATOM 677 N N . TYR A 1 86 ? 23.560 -16.873 -55.987 1.00 89.31 86 TYR A N 1
ATOM 678 C CA . TYR A 1 86 ? 24.730 -17.581 -55.466 1.00 89.31 86 TYR A CA 1
ATOM 679 C C . TYR A 1 86 ? 25.360 -18.452 -56.554 1.00 89.31 86 TYR A C 1
ATOM 681 O O . TYR A 1 86 ? 24.663 -18.990 -57.417 1.00 89.31 86 TYR A O 1
ATOM 689 N N . ILE A 1 87 ? 26.678 -18.621 -56.480 1.00 91.44 87 ILE A N 1
ATOM 690 C CA . ILE A 1 87 ? 27.410 -19.647 -57.226 1.00 91.44 87 ILE A CA 1
ATOM 691 C C . ILE A 1 87 ? 27.753 -20.760 -56.243 1.00 91.44 87 ILE A C 1
ATOM 693 O O . ILE A 1 87 ? 28.324 -20.497 -55.183 1.00 91.44 87 ILE A O 1
ATOM 697 N N . LEU A 1 88 ? 27.396 -21.988 -56.604 1.00 93.12 88 LEU A N 1
ATOM 698 C CA . LEU A 1 88 ? 27.835 -23.212 -55.949 1.00 93.12 88 LEU A CA 1
ATOM 699 C C . LEU A 1 88 ? 28.981 -23.802 -56.777 1.00 93.12 88 LEU A C 1
ATOM 701 O O . LEU A 1 88 ? 28.906 -23.840 -58.008 1.00 93.12 88 LEU A O 1
ATOM 705 N N . ILE A 1 89 ? 30.041 -24.244 -56.108 1.00 93.56 89 ILE A N 1
ATOM 706 C CA .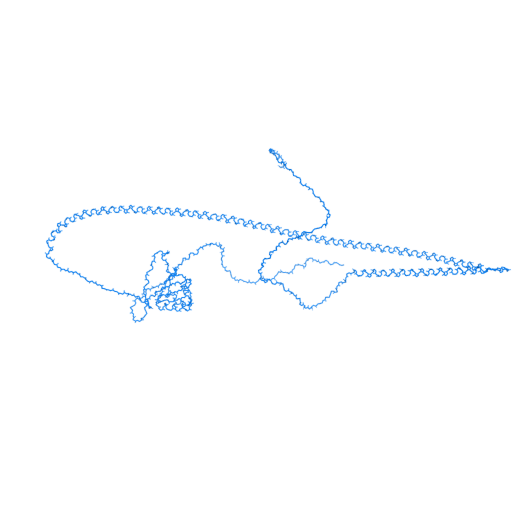 ILE A 1 89 ? 31.211 -24.867 -56.733 1.00 93.56 89 ILE A CA 1
ATOM 707 C C . ILE A 1 89 ? 31.400 -26.228 -56.074 1.00 93.56 89 ILE A C 1
ATOM 709 O O . ILE A 1 89 ? 31.555 -26.297 -54.855 1.00 93.56 89 ILE A O 1
ATOM 713 N N . PHE A 1 90 ? 31.390 -27.292 -56.872 1.00 94.31 90 PHE A N 1
ATOM 714 C CA . PHE A 1 90 ? 31.547 -28.677 -56.430 1.00 94.31 90 PHE A CA 1
ATOM 715 C C . PHE A 1 90 ? 32.819 -29.290 -57.035 1.00 94.31 90 PHE A C 1
ATOM 717 O O . PHE A 1 90 ? 33.234 -28.914 -58.132 1.00 94.31 90 PHE A O 1
ATOM 724 N N . GLU A 1 91 ? 33.427 -30.251 -56.335 1.00 93.75 91 GLU A N 1
ATOM 725 C CA . GLU A 1 91 ? 34.622 -30.993 -56.773 1.00 93.75 91 GLU A CA 1
ATOM 726 C C . GLU A 1 91 ? 34.442 -31.634 -58.163 1.00 93.75 91 GLU A C 1
ATOM 728 O O . GLU A 1 91 ? 35.352 -31.584 -58.990 1.00 93.75 91 GLU A O 1
ATOM 733 N N . ASN A 1 92 ? 33.256 -32.192 -58.426 1.00 93.12 92 ASN A N 1
ATOM 734 C CA . ASN A 1 92 ? 32.809 -32.708 -59.721 1.00 93.12 92 ASN A CA 1
ATOM 735 C C . ASN A 1 92 ? 31.261 -32.759 -59.772 1.00 93.12 92 ASN A C 1
ATOM 737 O O . ASN A 1 92 ? 30.589 -32.329 -58.829 1.00 93.12 92 ASN A O 1
ATOM 741 N N . ALA A 1 93 ? 30.689 -33.278 -60.866 1.00 90.81 93 ALA A N 1
ATOM 742 C CA . ALA A 1 93 ? 29.236 -33.403 -61.029 1.00 90.81 93 ALA A CA 1
ATOM 743 C C . ALA A 1 93 ? 28.597 -34.417 -60.056 1.00 90.81 93 ALA A C 1
ATOM 745 O O . ALA A 1 93 ? 27.536 -34.133 -59.501 1.00 90.81 93 ALA A O 1
ATOM 746 N N . ASP A 1 94 ? 29.261 -35.545 -59.775 1.00 93.19 94 ASP A N 1
ATOM 747 C CA . ASP A 1 94 ? 28.751 -36.573 -58.851 1.00 93.19 94 ASP A CA 1
ATOM 748 C C . ASP A 1 94 ? 28.532 -36.004 -57.436 1.00 93.19 94 ASP A C 1
ATOM 750 O O . ASP A 1 94 ? 27.552 -36.331 -56.771 1.00 93.19 94 ASP A O 1
ATOM 754 N N . VAL A 1 95 ? 29.405 -35.093 -56.987 1.00 93.81 95 VAL A N 1
ATOM 755 C CA . VAL A 1 95 ? 29.264 -34.387 -55.700 1.00 93.81 95 VAL A CA 1
ATOM 756 C C . VAL A 1 95 ? 28.080 -33.424 -55.695 1.00 93.81 95 VAL A C 1
ATOM 758 O O . VAL A 1 95 ? 27.445 -33.260 -54.655 1.00 93.81 95 VAL A O 1
ATOM 761 N N . ALA A 1 96 ? 27.754 -32.799 -56.829 1.00 93.81 96 ALA A N 1
ATOM 762 C CA . ALA A 1 96 ? 26.567 -31.954 -56.941 1.00 93.81 96 ALA A CA 1
ATOM 763 C C . ALA A 1 96 ? 25.272 -32.783 -56.864 1.00 93.81 96 ALA A C 1
ATOM 765 O O . ALA A 1 96 ? 24.301 -32.341 -56.249 1.00 93.81 96 ALA A O 1
ATOM 766 N N . ASP A 1 97 ? 25.273 -33.995 -57.425 1.00 94.06 97 ASP A N 1
ATOM 767 C CA . ASP A 1 97 ? 24.148 -34.935 -57.361 1.00 94.06 97 ASP A CA 1
ATOM 768 C C . ASP A 1 97 ? 24.006 -35.586 -55.969 1.00 94.06 97 ASP A C 1
ATOM 770 O O . ASP A 1 97 ? 22.892 -35.696 -55.449 1.00 94.06 97 ASP A O 1
ATOM 774 N N . GLU A 1 98 ? 25.117 -35.943 -55.315 1.00 95.06 98 GLU A N 1
ATOM 775 C CA . GLU A 1 98 ? 25.143 -36.433 -53.928 1.00 95.06 98 GLU A CA 1
ATOM 776 C C . GLU A 1 98 ? 24.647 -35.352 -52.948 1.00 95.06 98 GLU A C 1
ATOM 778 O O . GLU A 1 98 ? 23.774 -35.606 -52.114 1.00 95.06 98 GLU A O 1
ATOM 783 N N . TRP A 1 99 ? 25.144 -34.117 -53.091 1.00 95.56 99 TRP A N 1
ATOM 784 C CA . TRP A 1 99 ? 24.694 -32.960 -52.313 1.00 95.56 99 TRP A CA 1
ATOM 785 C C . TRP A 1 99 ? 23.212 -32.666 -52.539 1.00 95.56 99 TRP A C 1
ATOM 787 O O . TRP A 1 99 ? 22.477 -32.453 -51.573 1.00 95.56 99 TRP A O 1
ATOM 797 N N . TRP A 1 100 ? 22.757 -32.692 -53.796 1.00 95.50 100 TRP A N 1
ATOM 798 C CA . TRP A 1 100 ? 21.352 -32.467 -54.122 1.00 95.50 100 TRP A CA 1
ATOM 799 C C . TRP A 1 100 ? 20.441 -33.520 -53.482 1.00 95.50 100 TRP A C 1
ATOM 801 O O . TRP A 1 100 ? 19.424 -33.164 -52.896 1.00 95.50 100 TRP A O 1
ATOM 811 N N . SER A 1 101 ? 20.834 -34.795 -53.519 1.00 95.25 101 SER A N 1
ATOM 812 C CA . SER A 1 101 ? 20.055 -35.895 -52.932 1.00 95.25 101 SER A CA 1
ATOM 813 C C . SER A 1 101 ? 19.830 -35.709 -51.423 1.00 95.25 101 SER A C 1
ATOM 815 O O . SER A 1 101 ? 18.734 -35.947 -50.918 1.00 95.25 101 SER A O 1
ATOM 817 N N . LEU A 1 102 ? 20.844 -35.217 -50.700 1.00 95.06 102 LEU A N 1
ATOM 818 C CA . LEU A 1 102 ? 20.728 -34.881 -49.275 1.00 95.06 102 LEU A CA 1
ATOM 819 C C . LEU A 1 102 ? 19.901 -33.607 -49.034 1.00 95.06 102 LEU A C 1
ATOM 821 O O . LEU A 1 102 ? 19.179 -33.528 -48.040 1.00 95.06 102 LEU A O 1
ATOM 825 N N . VAL A 1 103 ? 19.973 -32.618 -49.932 1.00 93.94 103 VAL A N 1
ATOM 826 C CA . VAL A 1 103 ? 19.131 -31.410 -49.878 1.00 93.94 103 VAL A CA 1
ATOM 827 C C . VAL A 1 103 ? 17.656 -31.757 -50.082 1.00 93.94 103 VAL A C 1
ATOM 829 O O . VAL A 1 103 ? 16.820 -31.287 -49.317 1.00 93.94 103 VAL A O 1
ATOM 832 N N . GLU A 1 104 ? 17.334 -32.613 -51.049 1.00 93.81 104 GLU A N 1
ATOM 833 C CA . GLU A 1 104 ? 15.969 -33.079 -51.313 1.00 93.81 104 GLU A CA 1
ATOM 834 C C . GLU A 1 104 ? 15.416 -33.922 -50.147 1.00 93.81 104 GLU A C 1
ATOM 836 O O . GLU A 1 104 ? 14.237 -33.823 -49.816 1.00 93.81 104 GLU A O 1
ATOM 841 N N . GLN A 1 105 ? 16.275 -34.678 -49.450 1.00 94.56 105 GLN A N 1
ATOM 842 C CA . GLN A 1 105 ? 15.902 -35.442 -48.255 1.00 94.56 105 GLN A CA 1
ATOM 843 C C . GLN A 1 105 ? 15.704 -34.574 -46.993 1.00 94.56 105 GLN A C 1
ATOM 845 O O . GLN A 1 105 ? 14.789 -34.839 -46.214 1.00 94.56 105 GLN A O 1
ATOM 850 N N . GLU A 1 106 ? 16.562 -33.577 -46.744 1.00 93.12 106 GLU A N 1
ATOM 851 C CA . GLU A 1 106 ? 16.517 -32.750 -45.520 1.00 93.12 106 GLU A CA 1
ATOM 852 C C . GLU A 1 106 ? 15.617 -31.499 -45.673 1.00 93.12 106 GLU A C 1
ATOM 854 O O . GLU A 1 106 ? 15.110 -30.987 -44.675 1.00 93.12 106 GLU A O 1
ATOM 859 N N . TYR A 1 107 ? 15.368 -31.030 -46.906 1.00 93.00 107 TYR A N 1
ATOM 860 C CA . TYR A 1 107 ? 14.673 -29.768 -47.214 1.00 93.00 107 TYR A CA 1
ATOM 861 C C . TYR A 1 107 ? 13.668 -29.839 -48.402 1.00 93.00 107 TYR A C 1
ATOM 863 O O . TYR A 1 107 ? 13.658 -28.925 -49.234 1.00 93.00 107 TYR A O 1
ATOM 871 N N . PRO A 1 108 ? 12.779 -30.852 -48.498 1.00 89.00 108 PRO A N 1
ATOM 872 C CA . PRO A 1 108 ? 11.969 -31.123 -49.701 1.00 89.00 108 PRO A CA 1
ATOM 873 C C . PRO A 1 108 ? 11.027 -29.990 -50.148 1.00 89.00 108 PRO A C 1
ATOM 875 O O . PRO A 1 108 ? 10.755 -29.851 -51.335 1.00 89.00 108 PRO A O 1
ATOM 878 N N . GLU A 1 109 ? 10.522 -29.164 -49.226 1.00 88.88 109 GLU A N 1
ATOM 879 C CA . GLU A 1 109 ? 9.647 -28.020 -49.555 1.00 88.88 109 GLU A CA 1
ATOM 880 C C . GLU A 1 109 ? 10.422 -26.714 -49.820 1.00 88.88 109 GLU A C 1
ATOM 882 O O . GLU A 1 109 ? 9.838 -25.716 -50.245 1.00 88.88 109 GLU A O 1
ATOM 887 N N . ALA A 1 110 ? 11.731 -26.695 -49.546 1.00 87.62 110 ALA A N 1
ATOM 888 C CA . ALA A 1 110 ? 12.542 -25.478 -49.524 1.00 87.62 110 ALA A CA 1
ATOM 889 C C . ALA A 1 110 ? 13.612 -25.408 -50.625 1.00 87.62 110 ALA A C 1
ATOM 891 O O . ALA A 1 110 ? 14.339 -24.417 -50.687 1.00 87.62 110 ALA A O 1
ATOM 892 N N . ALA A 1 111 ? 13.694 -26.403 -51.515 1.00 90.75 111 ALA A N 1
ATOM 893 C CA . ALA A 1 111 ? 14.570 -26.381 -52.683 1.00 90.75 111 ALA A CA 1
ATOM 894 C C . ALA A 1 111 ? 13.956 -27.101 -53.896 1.00 90.75 111 ALA A C 1
ATOM 896 O O . ALA A 1 111 ? 13.211 -28.062 -53.746 1.00 90.75 111 ALA A O 1
ATOM 897 N N . ALA A 1 112 ? 14.316 -26.670 -55.109 1.00 92.38 112 ALA A N 1
ATOM 898 C CA . ALA A 1 112 ? 14.014 -27.379 -56.353 1.00 92.38 112 ALA A CA 1
ATOM 899 C C . ALA A 1 112 ? 15.173 -27.269 -57.362 1.00 92.38 112 ALA A C 1
ATOM 901 O O . ALA A 1 112 ? 15.812 -26.223 -57.496 1.00 92.38 112 ALA A O 1
ATOM 902 N N . ARG A 1 113 ? 15.432 -28.343 -58.115 1.00 92.12 113 ARG A N 1
ATOM 903 C CA . ARG A 1 113 ? 16.458 -28.380 -59.167 1.00 92.12 113 ARG A CA 1
ATOM 904 C C . ARG A 1 113 ? 15.818 -28.176 -60.539 1.00 92.12 113 ARG A C 1
ATOM 906 O O . ARG A 1 113 ? 15.078 -29.022 -61.025 1.00 92.12 113 ARG A O 1
ATOM 913 N N . ASN A 1 114 ? 16.105 -27.040 -61.171 1.00 87.50 114 ASN A N 1
ATOM 914 C CA . ASN A 1 114 ? 15.520 -26.639 -62.456 1.00 87.50 114 ASN A CA 1
ATOM 915 C C . ASN A 1 114 ? 16.379 -27.035 -63.670 1.00 87.50 114 ASN A C 1
ATOM 917 O O . ASN A 1 114 ? 15.950 -26.857 -64.807 1.00 87.50 114 ASN A O 1
ATOM 921 N N . GLY A 1 115 ? 17.583 -27.561 -63.442 1.00 87.19 115 GLY A N 1
ATOM 922 C CA . GLY A 1 115 ? 18.475 -28.103 -64.466 1.00 87.19 115 GLY A CA 1
ATOM 923 C C . GLY A 1 115 ? 19.789 -28.602 -63.852 1.00 87.19 115 GLY A C 1
ATOM 924 O O . GLY A 1 115 ? 19.987 -28.440 -62.646 1.00 87.19 115 GLY A O 1
ATOM 925 N N . PRO A 1 116 ? 20.715 -29.174 -64.646 1.00 84.75 116 PRO A N 1
ATOM 926 C CA . PRO A 1 116 ? 21.963 -29.737 -64.123 1.00 84.75 116 PRO A CA 1
ATOM 927 C C . PRO A 1 116 ? 22.775 -28.723 -63.306 1.00 84.75 116 PRO A C 1
ATOM 929 O O . PRO A 1 116 ? 23.137 -29.015 -62.167 1.00 84.75 116 PRO A O 1
ATOM 932 N N . GLN A 1 117 ? 22.965 -27.519 -63.863 1.00 90.00 117 GLN A N 1
ATOM 933 C CA . GLN A 1 117 ? 23.655 -26.377 -63.248 1.00 90.00 117 GLN A CA 1
ATOM 934 C C . GLN A 1 117 ? 22.698 -25.368 -62.566 1.00 90.00 117 GLN A C 1
ATOM 936 O O . GLN A 1 117 ? 23.127 -24.257 -62.268 1.00 90.00 117 GLN A O 1
ATOM 941 N N . PHE A 1 118 ? 21.409 -25.682 -62.352 1.00 91.12 118 PHE A N 1
ATOM 942 C CA . PHE A 1 118 ? 20.413 -24.691 -61.901 1.00 91.12 118 PHE A CA 1
ATOM 943 C C . PHE A 1 118 ? 19.586 -25.155 -60.701 1.00 91.12 118 PHE A C 1
ATOM 945 O O . PHE A 1 118 ? 18.741 -26.045 -60.812 1.00 91.12 118 PHE A O 1
ATOM 952 N N . PHE A 1 119 ? 19.769 -24.463 -59.576 1.00 92.06 119 PHE A N 1
ATOM 953 C CA . PHE A 1 119 ? 19.064 -24.701 -58.318 1.00 92.06 119 PHE A CA 1
ATOM 954 C C . PHE A 1 119 ? 18.211 -23.490 -57.907 1.00 92.06 119 PHE A C 1
ATOM 956 O O . PHE A 1 119 ? 18.557 -22.331 -58.159 1.00 92.06 119 PHE A O 1
ATOM 963 N N . THR A 1 120 ? 17.098 -23.750 -57.232 1.00 91.69 120 THR A N 1
ATOM 964 C CA . THR A 1 120 ? 16.262 -22.739 -56.577 1.00 91.69 120 THR A CA 1
ATOM 965 C C . THR A 1 120 ? 15.942 -23.158 -55.148 1.00 91.69 120 THR A C 1
ATOM 967 O O . THR A 1 120 ? 15.946 -24.347 -54.838 1.00 91.69 120 THR A O 1
ATOM 970 N N . PHE A 1 121 ? 15.713 -22.191 -54.259 1.00 91.31 121 PHE A N 1
ATOM 971 C CA . PHE A 1 121 ? 15.430 -22.449 -52.843 1.00 91.31 121 PHE A CA 1
ATOM 972 C C . PHE A 1 121 ? 14.646 -21.310 -52.181 1.00 91.31 121 PHE A C 1
ATOM 974 O O . PHE A 1 121 ? 14.597 -20.198 -52.709 1.00 91.31 121 PHE A O 1
ATOM 981 N N . SER A 1 122 ? 14.066 -21.571 -51.009 1.00 89.06 122 SER A N 1
ATOM 982 C CA . SER A 1 122 ? 13.297 -20.605 -50.217 1.00 89.06 122 SER A CA 1
ATOM 983 C C . SER A 1 122 ? 13.831 -20.449 -48.785 1.00 89.06 122 SER A C 1
ATOM 985 O O . SER A 1 122 ? 14.494 -21.327 -48.224 1.00 89.06 122 SER A O 1
ATOM 987 N N . GLY A 1 123 ? 13.549 -19.290 -48.190 1.00 83.19 123 GLY A N 1
ATOM 988 C CA . GLY A 1 123 ? 14.020 -18.876 -46.873 1.00 83.19 123 GLY A CA 1
ATOM 989 C C . GLY A 1 123 ? 15.453 -18.333 -46.876 1.00 83.19 123 GLY A C 1
ATOM 990 O O . GLY A 1 123 ? 16.307 -18.745 -47.664 1.00 83.19 123 GLY A O 1
ATOM 991 N N . ASP A 1 124 ? 15.734 -17.417 -45.946 1.00 78.94 124 ASP A N 1
ATOM 992 C CA . ASP A 1 124 ? 17.049 -16.780 -45.812 1.00 78.94 124 ASP A CA 1
ATOM 993 C C . ASP A 1 124 ? 18.196 -17.778 -45.591 1.00 78.94 124 ASP A C 1
ATOM 995 O O . ASP A 1 124 ? 18.028 -18.828 -44.964 1.00 78.94 124 ASP A O 1
ATOM 999 N N . ASP A 1 125 ? 19.359 -17.412 -46.138 1.00 79.69 125 ASP A N 1
ATOM 1000 C CA . ASP A 1 125 ? 20.654 -18.106 -46.066 1.00 79.69 125 ASP A CA 1
ATOM 1001 C C . ASP A 1 125 ? 20.578 -19.638 -46.213 1.00 79.69 125 ASP A C 1
ATOM 1003 O O . ASP A 1 125 ? 21.141 -20.407 -45.432 1.00 79.69 125 ASP A O 1
ATOM 1007 N N . PHE A 1 126 ? 19.832 -20.106 -47.221 1.00 86.81 126 PHE A N 1
ATOM 1008 C CA . PHE A 1 126 ? 19.688 -21.537 -47.489 1.00 86.81 126 PHE A CA 1
ATOM 1009 C C . PHE A 1 126 ? 21.032 -22.277 -47.638 1.00 86.81 126 PHE A C 1
ATOM 1011 O O . PHE A 1 126 ? 21.169 -23.311 -46.987 1.00 86.81 126 PHE A O 1
ATOM 1018 N N . PRO A 1 127 ? 22.048 -21.785 -48.386 1.00 84.25 127 PRO A N 1
ATOM 1019 C CA . PRO A 1 127 ? 23.314 -22.510 -48.538 1.00 84.25 127 PRO A CA 1
ATOM 1020 C C . PRO A 1 127 ? 24.088 -22.715 -47.223 1.00 84.25 127 PRO A C 1
ATOM 1022 O O . PRO A 1 127 ? 24.801 -23.710 -47.089 1.00 84.25 127 PRO A O 1
ATOM 1025 N N . ALA A 1 128 ? 23.909 -21.851 -46.216 1.00 87.44 128 ALA A N 1
ATOM 1026 C CA . ALA A 1 128 ? 24.513 -22.055 -44.899 1.00 87.44 128 ALA A CA 1
ATOM 1027 C C . ALA A 1 128 ? 23.953 -23.286 -44.163 1.00 87.44 128 ALA A C 1
ATOM 1029 O O . ALA A 1 128 ? 24.662 -23.891 -43.355 1.00 87.44 128 ALA A O 1
ATOM 1030 N N . LYS A 1 129 ? 22.704 -23.692 -44.439 1.00 90.62 129 LYS A N 1
ATOM 1031 C CA . LYS A 1 129 ? 22.021 -24.780 -43.717 1.00 90.62 129 LYS A CA 1
ATOM 1032 C C . LYS A 1 129 ? 22.651 -26.153 -44.030 1.00 90.62 129 LYS A C 1
ATOM 1034 O O . LYS A 1 129 ? 23.128 -26.780 -43.079 1.00 90.62 129 LYS A O 1
ATOM 1039 N N . PRO A 1 130 ? 22.829 -26.584 -45.301 1.00 87.12 130 PRO A N 1
ATOM 1040 C CA . PRO A 1 130 ? 23.661 -27.745 -45.630 1.00 87.12 130 PRO A CA 1
ATOM 1041 C C . PRO A 1 130 ? 25.101 -27.630 -45.115 1.00 87.12 130 PRO A C 1
ATOM 1043 O O . PRO A 1 130 ? 25.646 -28.603 -44.607 1.00 87.12 130 PRO A O 1
ATOM 1046 N N . ALA A 1 131 ? 25.724 -26.445 -45.169 1.00 85.94 131 ALA A N 1
ATOM 1047 C CA . ALA A 1 131 ? 27.096 -26.260 -44.680 1.00 85.94 131 ALA A CA 1
ATOM 1048 C C . ALA A 1 131 ? 27.238 -26.430 -43.148 1.00 85.94 131 ALA A C 1
ATOM 1050 O O . ALA A 1 131 ? 28.347 -26.674 -42.652 1.00 85.94 131 ALA A O 1
ATOM 1051 N N . ALA A 1 132 ? 26.142 -26.314 -42.391 1.00 89.56 132 ALA A N 1
ATOM 1052 C CA . ALA A 1 132 ? 26.080 -26.512 -40.943 1.00 89.56 132 ALA A CA 1
ATOM 1053 C C . ALA A 1 132 ? 25.523 -27.889 -40.520 1.00 89.56 132 ALA A C 1
ATOM 1055 O O . ALA A 1 132 ? 25.844 -28.354 -39.423 1.00 89.56 132 ALA A O 1
ATOM 1056 N N . SER A 1 133 ? 24.711 -28.546 -41.357 1.00 90.25 133 SER A N 1
ATOM 1057 C CA . SER A 1 133 ? 24.105 -29.847 -41.044 1.00 90.25 133 SER A CA 1
ATOM 1058 C C . SER A 1 133 ? 25.141 -30.974 -40.948 1.00 90.25 133 SER A C 1
ATOM 1060 O O . SER A 1 133 ? 26.112 -31.057 -41.702 1.00 90.25 133 SER A O 1
ATOM 1062 N N . LYS A 1 134 ? 24.906 -31.896 -40.006 1.00 92.31 134 LYS A N 1
ATOM 1063 C CA . LYS A 1 134 ? 25.753 -33.080 -39.792 1.00 92.31 134 LYS A CA 1
ATOM 1064 C C . LYS A 1 134 ? 25.647 -34.101 -40.928 1.00 92.31 134 LYS A C 1
ATOM 1066 O O . LYS A 1 134 ? 26.581 -34.878 -41.092 1.00 92.31 134 LYS A O 1
ATOM 1071 N N . GLN A 1 135 ? 24.559 -34.099 -41.705 1.00 91.38 135 GLN A N 1
ATOM 1072 C CA . GLN A 1 135 ? 24.380 -35.041 -42.821 1.00 91.38 135 GLN A CA 1
ATOM 1073 C C . GLN A 1 135 ? 25.322 -34.740 -43.998 1.00 91.38 135 GLN A C 1
ATOM 1075 O O . GLN A 1 135 ? 25.665 -35.636 -44.758 1.00 91.38 135 GLN A O 1
ATOM 1080 N N . PHE A 1 136 ? 25.812 -33.502 -44.097 1.00 93.50 136 PHE A N 1
ATOM 1081 C CA . PHE A 1 136 ? 26.731 -33.036 -45.138 1.00 93.50 136 PHE A CA 1
ATOM 1082 C C . PHE A 1 136 ? 28.201 -33.031 -44.680 1.00 93.50 136 PHE A C 1
ATOM 1084 O O . PHE A 1 136 ? 29.061 -32.459 -45.353 1.00 93.50 136 PHE A O 1
ATOM 1091 N N . ALA A 1 137 ? 28.521 -33.632 -43.527 1.00 91.44 137 ALA A N 1
ATOM 1092 C CA . ALA A 1 137 ? 29.847 -33.533 -42.912 1.00 91.44 137 ALA A CA 1
ATOM 1093 C C . ALA A 1 137 ? 30.984 -34.080 -43.799 1.00 91.44 137 ALA A C 1
ATOM 1095 O O . ALA A 1 137 ? 32.081 -33.524 -43.786 1.00 91.44 137 ALA A O 1
ATOM 1096 N N . HIS A 1 138 ? 30.722 -35.116 -44.601 1.00 94.12 138 HIS A N 1
ATOM 1097 C CA . HIS A 1 138 ? 31.663 -35.677 -45.582 1.00 94.12 138 HIS A CA 1
ATOM 1098 C C . HIS A 1 138 ? 31.741 -34.871 -46.887 1.00 94.12 138 HIS A C 1
ATOM 1100 O O . HIS A 1 138 ? 32.740 -34.950 -47.598 1.00 94.12 138 HIS A O 1
ATOM 1106 N N . LEU A 1 139 ? 30.723 -34.058 -47.187 1.00 92.31 139 LEU A N 1
ATOM 1107 C CA . LEU A 1 139 ? 30.707 -33.152 -48.338 1.00 92.31 139 LEU A CA 1
ATOM 1108 C C . LEU A 1 139 ? 31.326 -31.786 -48.035 1.00 92.31 139 LEU A C 1
ATOM 1110 O O . LEU A 1 139 ? 31.707 -31.079 -48.960 1.00 92.31 139 LEU A O 1
ATOM 1114 N N . LYS A 1 140 ? 31.472 -31.406 -46.762 1.00 89.44 140 LYS A N 1
ATOM 1115 C CA . LYS A 1 140 ? 31.879 -30.056 -46.327 1.00 89.44 140 LYS A CA 1
ATOM 1116 C C . LYS A 1 140 ? 33.227 -29.549 -46.876 1.00 89.44 140 LYS A C 1
ATOM 1118 O O . LYS A 1 140 ? 33.464 -28.347 -46.871 1.00 89.44 140 LYS A O 1
ATOM 1123 N N . THR A 1 141 ? 34.103 -30.432 -47.357 1.00 91.38 141 THR A N 1
ATOM 1124 C CA . THR A 1 141 ? 35.376 -30.073 -48.020 1.00 91.38 141 THR A CA 1
ATOM 1125 C C . THR A 1 141 ? 35.356 -30.259 -49.542 1.00 91.38 141 THR A C 1
ATOM 1127 O O . THR A 1 141 ? 36.386 -30.080 -50.181 1.00 91.38 141 THR A O 1
ATOM 1130 N N . ARG A 1 142 ? 34.214 -30.658 -50.115 1.00 93.12 142 ARG A N 1
ATOM 1131 C CA . ARG A 1 142 ? 34.027 -31.055 -51.524 1.00 93.12 142 ARG A CA 1
ATOM 1132 C C . ARG A 1 142 ? 33.110 -30.099 -52.299 1.00 93.12 142 ARG A C 1
ATOM 1134 O O . ARG A 1 142 ? 32.977 -30.224 -53.512 1.00 93.12 142 ARG A O 1
ATOM 1141 N N . TRP A 1 143 ? 32.486 -29.143 -51.611 1.00 94.31 143 TRP A N 1
ATOM 1142 C CA . TRP A 1 143 ? 31.747 -28.036 -52.216 1.00 94.31 143 TRP A CA 1
ATOM 1143 C C . TRP A 1 143 ? 31.913 -26.749 -51.406 1.00 94.31 143 TRP A C 1
ATOM 1145 O O . TRP A 1 143 ? 32.288 -26.777 -50.233 1.00 94.31 143 TRP A O 1
ATOM 1155 N N . MET A 1 144 ? 31.616 -25.618 -52.038 1.00 92.81 144 MET A N 1
ATOM 1156 C CA . MET A 1 144 ? 31.534 -24.301 -51.407 1.00 92.81 144 MET A CA 1
ATOM 1157 C C . MET A 1 144 ? 30.506 -23.420 -52.127 1.00 92.81 144 MET A C 1
ATOM 1159 O O . MET A 1 144 ? 30.081 -23.732 -53.241 1.00 92.81 144 MET A O 1
ATOM 1163 N N . TYR A 1 145 ? 30.126 -22.299 -51.511 1.00 92.25 145 TYR A N 1
ATOM 1164 C CA . TYR A 1 145 ? 29.253 -21.302 -52.130 1.00 92.25 145 TYR A CA 1
ATOM 1165 C C . TYR A 1 145 ? 29.797 -19.880 -51.979 1.00 92.25 145 TYR A C 1
ATOM 1167 O O . TYR A 1 145 ? 30.520 -19.570 -51.033 1.00 92.25 145 TYR A O 1
ATOM 1175 N N . GLY A 1 146 ? 29.412 -19.005 -52.907 1.00 88.25 146 GLY A N 1
ATOM 1176 C CA . GLY A 1 146 ? 29.629 -17.562 -52.824 1.00 88.25 146 GLY A CA 1
ATOM 1177 C C . GLY A 1 146 ? 28.366 -16.804 -53.217 1.00 88.25 146 GLY A C 1
ATOM 1178 O O . GLY A 1 146 ? 27.733 -17.134 -54.221 1.00 88.25 146 GLY A O 1
ATOM 1179 N N . GLN A 1 147 ? 27.984 -15.793 -52.434 1.00 85.69 147 GLN A N 1
ATOM 1180 C CA . GLN A 1 147 ? 26.877 -14.904 -52.787 1.00 85.69 147 GLN A CA 1
ATOM 1181 C C . GLN A 1 147 ? 27.322 -13.927 -53.883 1.00 85.69 147 GLN A C 1
ATOM 1183 O O . GLN A 1 147 ? 28.336 -13.243 -53.754 1.00 85.69 147 GLN A O 1
ATOM 1188 N N . VAL A 1 148 ? 26.540 -13.847 -54.956 1.00 82.12 148 VAL A N 1
ATOM 1189 C CA . VAL A 1 148 ? 26.713 -12.875 -56.036 1.00 82.12 148 VAL A CA 1
ATOM 1190 C C . VAL A 1 148 ? 25.902 -11.636 -55.682 1.00 82.12 148 VAL A C 1
ATOM 1192 O O . VAL A 1 148 ? 24.680 -11.621 -55.830 1.00 82.12 148 VAL A O 1
ATOM 1195 N N . GLY A 1 149 ? 26.588 -10.606 -55.190 1.00 70.19 149 GLY A N 1
ATOM 1196 C CA . GLY A 1 149 ? 25.980 -9.304 -54.929 1.00 70.19 149 GLY A CA 1
ATOM 1197 C C . GLY A 1 149 ? 25.512 -8.623 -56.216 1.00 70.19 149 GLY A C 1
ATOM 1198 O O . GLY A 1 149 ? 26.114 -8.777 -57.280 1.00 70.19 149 GLY A O 1
ATOM 1199 N N . ASP A 1 150 ? 24.434 -7.850 -56.123 1.00 61.56 150 ASP A N 1
ATOM 1200 C CA . ASP A 1 150 ? 23.894 -7.131 -57.271 1.00 61.56 150 ASP A CA 1
ATOM 1201 C C . ASP A 1 150 ? 24.773 -5.928 -57.648 1.00 61.56 150 ASP A C 1
ATOM 1203 O O . ASP A 1 150 ? 25.285 -5.198 -56.793 1.00 61.56 150 ASP A O 1
ATOM 1207 N N . ALA A 1 151 ? 24.929 -5.696 -58.956 1.00 50.19 151 ALA A N 1
ATOM 1208 C CA . ALA A 1 151 ? 25.863 -4.716 -59.525 1.00 50.19 151 ALA A CA 1
ATOM 1209 C C . ALA A 1 151 ? 25.586 -3.246 -59.134 1.00 50.19 151 ALA A C 1
ATOM 1211 O O . ALA A 1 151 ? 26.376 -2.362 -59.450 1.00 50.19 151 ALA A O 1
ATOM 1212 N N . THR A 1 152 ? 24.486 -2.980 -58.428 1.00 50.50 152 THR A N 1
ATOM 1213 C CA . THR A 1 152 ? 24.106 -1.676 -57.871 1.00 50.50 152 THR A CA 1
ATOM 1214 C C . THR A 1 152 ? 24.805 -1.313 -56.555 1.00 50.50 152 THR A C 1
ATOM 1216 O O . THR A 1 152 ? 24.655 -0.175 -56.122 1.00 50.50 152 THR A O 1
ATOM 1219 N N . GLY A 1 153 ? 25.524 -2.237 -55.897 1.00 49.56 153 GLY A N 1
ATOM 1220 C CA . GLY A 1 153 ? 26.044 -2.013 -54.534 1.00 49.56 153 GLY A CA 1
ATOM 1221 C C . GLY A 1 153 ? 27.548 -2.210 -54.292 1.00 49.56 153 GLY A C 1
ATOM 1222 O O . GLY A 1 153 ? 28.041 -1.725 -53.277 1.00 49.56 153 GLY A O 1
ATOM 1223 N N . ALA A 1 154 ? 28.290 -2.908 -55.163 1.00 42.09 154 ALA A N 1
ATOM 1224 C CA . ALA A 1 154 ? 29.656 -3.352 -54.839 1.00 42.09 154 ALA A CA 1
ATOM 1225 C C . ALA A 1 154 ? 30.657 -3.282 -56.014 1.00 42.09 154 ALA A C 1
ATOM 1227 O O . ALA A 1 154 ? 30.845 -4.248 -56.747 1.00 42.09 154 ALA A O 1
ATOM 1228 N N . ASN A 1 155 ? 31.352 -2.144 -56.139 1.00 46.09 155 ASN A N 1
ATOM 1229 C CA . ASN A 1 155 ? 32.678 -1.966 -56.768 1.00 46.09 155 ASN A CA 1
ATOM 1230 C C . ASN A 1 155 ? 32.990 -2.725 -58.081 1.00 46.09 155 ASN A C 1
ATOM 1232 O O . ASN A 1 155 ? 34.128 -3.144 -58.294 1.00 46.09 155 ASN A O 1
ATOM 1236 N N . GLY A 1 156 ? 32.015 -2.872 -58.982 1.00 44.03 156 GLY A N 1
ATOM 1237 C CA . GLY A 1 156 ? 32.238 -3.154 -60.408 1.00 44.03 156 GLY A CA 1
ATOM 1238 C C . GLY A 1 156 ? 32.918 -4.480 -60.778 1.00 44.03 156 GLY A C 1
ATOM 1239 O O . GLY A 1 156 ? 33.225 -4.679 -61.952 1.00 44.03 156 GLY A O 1
ATOM 1240 N N . LYS A 1 157 ? 33.151 -5.398 -59.830 1.00 48.59 157 LYS A N 1
ATOM 1241 C CA . LYS A 1 157 ? 33.705 -6.726 -60.130 1.00 48.59 157 LYS A CA 1
ATOM 1242 C C . LYS A 1 157 ? 32.637 -7.610 -60.766 1.00 48.59 157 LYS A C 1
ATOM 1244 O O . LYS A 1 157 ? 31.987 -8.400 -60.085 1.00 48.59 157 LYS A O 1
ATOM 1249 N N . SER A 1 158 ? 32.482 -7.474 -62.083 1.00 49.06 158 SER A N 1
ATOM 1250 C CA . SER A 1 158 ? 31.858 -8.513 -62.900 1.00 49.06 158 SER A CA 1
ATOM 1251 C C . SER A 1 158 ? 32.559 -9.832 -62.594 1.00 49.06 158 SER A C 1
ATOM 1253 O O . SER A 1 158 ? 33.773 -9.933 -62.761 1.00 49.06 158 SER A O 1
ATOM 1255 N N . LEU A 1 159 ? 31.806 -10.823 -62.127 1.00 55.44 159 LEU A N 1
ATOM 1256 C CA . LEU A 1 159 ? 32.289 -12.197 -62.121 1.00 55.44 159 LEU A CA 1
ATOM 1257 C C . LEU A 1 159 ? 32.370 -12.666 -63.574 1.00 55.44 159 LEU A C 1
ATOM 1259 O O . LEU A 1 159 ? 31.515 -12.302 -64.389 1.00 55.44 159 LEU A O 1
ATOM 1263 N N . ASP A 1 160 ? 33.403 -13.438 -63.895 1.00 57.44 160 ASP A N 1
ATOM 1264 C CA . ASP A 1 160 ? 33.559 -14.004 -65.230 1.00 57.44 160 ASP A CA 1
ATOM 1265 C C . ASP A 1 160 ? 32.364 -14.915 -65.570 1.00 57.44 160 ASP A C 1
ATOM 1267 O O . ASP A 1 160 ? 31.810 -15.563 -64.671 1.00 57.44 160 ASP A O 1
ATOM 1271 N N . PRO A 1 161 ? 31.931 -14.981 -66.845 1.00 65.69 161 PRO A N 1
ATOM 1272 C CA . PRO A 1 161 ? 30.846 -15.864 -67.249 1.00 65.69 161 PRO A CA 1
ATOM 1273 C C . PRO A 1 161 ? 31.147 -17.313 -66.856 1.00 65.69 161 PRO A C 1
ATOM 1275 O O . PRO A 1 161 ? 32.158 -17.878 -67.273 1.00 65.69 161 PRO A O 1
ATOM 1278 N N . ILE A 1 162 ? 30.252 -17.918 -66.068 1.00 70.88 162 ILE A N 1
ATOM 1279 C CA . ILE A 1 162 ? 30.358 -19.333 -65.694 1.00 70.88 162 ILE A CA 1
ATOM 1280 C C . ILE A 1 162 ? 30.422 -20.155 -66.992 1.00 70.88 162 ILE A C 1
ATOM 1282 O O . ILE A 1 162 ? 29.545 -19.976 -67.846 1.00 70.88 162 ILE A O 1
ATOM 1286 N N . PRO A 1 163 ? 31.422 -21.039 -67.176 1.00 72.12 163 PRO A N 1
ATOM 1287 C CA . PRO A 1 163 ? 31.486 -21.874 -68.366 1.00 72.12 163 PRO A CA 1
ATOM 1288 C C . PRO A 1 163 ? 30.227 -22.743 -68.447 1.00 72.12 163 PRO A C 1
ATOM 1290 O O . PRO A 1 163 ? 29.853 -23.408 -67.480 1.00 72.12 163 PRO A O 1
ATOM 1293 N N . LEU A 1 164 ? 29.577 -22.743 -69.612 1.00 73.19 164 LEU A N 1
ATOM 1294 C CA . LEU A 1 164 ? 28.465 -23.649 -69.891 1.00 73.19 164 LEU A CA 1
ATOM 1295 C C . LEU A 1 164 ? 29.001 -25.079 -69.861 1.00 73.19 164 LEU A C 1
ATOM 1297 O O . LEU A 1 164 ? 29.844 -25.429 -70.690 1.00 73.19 164 LEU A O 1
ATOM 1301 N N . GLN A 1 165 ? 28.535 -25.884 -68.909 1.00 81.31 165 GLN A N 1
ATOM 1302 C CA . GLN A 1 165 ? 28.939 -27.279 -68.761 1.00 81.31 165 GLN A CA 1
ATOM 1303 C C . GLN A 1 165 ? 27.782 -28.202 -69.143 1.00 81.31 165 GLN A C 1
ATOM 1305 O O . GLN A 1 165 ? 26.610 -27.871 -68.954 1.00 81.31 165 GLN A O 1
ATOM 1310 N N . ASP A 1 166 ? 28.102 -29.381 -69.669 1.00 79.25 166 ASP A N 1
ATOM 1311 C CA . ASP A 1 166 ? 27.120 -30.456 -69.776 1.00 79.25 166 ASP A CA 1
ATOM 1312 C C . ASP A 1 166 ? 26.766 -31.030 -68.386 1.00 79.25 166 ASP A C 1
ATOM 1314 O O . ASP A 1 166 ? 27.323 -30.645 -67.354 1.00 79.25 166 ASP A O 1
ATOM 1318 N N . ALA A 1 167 ? 25.844 -31.995 -68.345 1.00 74.75 167 ALA A N 1
ATOM 1319 C CA . ALA A 1 167 ? 25.422 -32.644 -67.100 1.00 74.75 167 ALA A CA 1
ATOM 1320 C C . ALA A 1 167 ? 26.526 -33.472 -66.397 1.00 74.75 167 ALA A C 1
ATOM 1322 O O . ALA A 1 167 ? 26.257 -34.056 -65.354 1.00 74.75 167 ALA A O 1
ATOM 1323 N N . LYS A 1 168 ? 27.745 -33.537 -66.949 1.00 77.75 168 LYS A N 1
ATOM 1324 C CA . LYS A 1 168 ? 28.919 -34.213 -66.375 1.00 77.75 168 LYS A CA 1
ATOM 1325 C C . LYS A 1 168 ? 30.064 -33.246 -66.041 1.00 77.75 168 LYS A C 1
ATOM 1327 O O . LYS A 1 168 ? 31.087 -33.681 -65.520 1.00 77.75 168 LYS A O 1
ATOM 1332 N N . GLY A 1 169 ? 29.906 -31.947 -66.311 1.00 72.81 169 GLY A N 1
ATOM 1333 C CA . GLY A 1 169 ? 30.921 -30.923 -66.049 1.00 72.81 169 GLY A CA 1
ATOM 1334 C C . GLY A 1 169 ? 31.838 -30.581 -67.230 1.00 72.81 169 GLY A C 1
ATOM 1335 O O . GLY A 1 169 ? 32.772 -29.796 -67.052 1.00 72.81 169 GLY A O 1
ATOM 1336 N N . PHE A 1 170 ? 31.603 -31.104 -68.437 1.00 75.75 170 PHE A N 1
ATOM 1337 C CA . PHE A 1 170 ? 32.448 -30.795 -69.596 1.00 75.75 170 PHE A CA 1
ATOM 1338 C C . PHE A 1 170 ? 32.057 -29.453 -70.242 1.00 75.75 170 PHE A C 1
ATOM 1340 O O . PHE A 1 170 ? 30.881 -29.260 -70.555 1.00 75.75 170 PHE A O 1
ATOM 1347 N N . PRO A 1 171 ? 33.004 -28.519 -70.473 1.00 71.19 171 PRO A N 1
ATOM 1348 C CA . PRO A 1 171 ? 32.701 -27.211 -71.050 1.00 71.19 171 PRO A CA 1
ATOM 1349 C C . PRO A 1 171 ? 32.299 -27.311 -72.530 1.00 71.19 171 PRO A C 1
ATOM 1351 O O . PRO A 1 171 ? 33.013 -27.887 -73.354 1.00 71.19 171 PRO A O 1
ATOM 1354 N N . ILE A 1 172 ? 31.167 -26.702 -72.883 1.00 66.75 172 ILE A N 1
ATOM 1355 C CA . ILE A 1 172 ? 30.557 -26.773 -74.217 1.00 66.75 172 ILE A CA 1
ATOM 1356 C C . ILE A 1 172 ? 31.198 -25.723 -75.144 1.00 66.75 172 ILE A C 1
ATOM 1358 O O . ILE A 1 172 ? 30.662 -24.637 -75.367 1.00 66.75 172 ILE A O 1
ATOM 1362 N N . ILE A 1 173 ? 32.376 -26.040 -75.688 1.00 50.97 173 ILE A N 1
ATOM 1363 C CA . ILE A 1 173 ? 33.092 -25.168 -76.634 1.00 50.97 173 ILE A CA 1
ATOM 1364 C C . ILE A 1 173 ? 32.466 -25.282 -78.034 1.00 50.97 173 ILE A C 1
ATOM 1366 O O . ILE A 1 173 ? 32.717 -26.233 -78.773 1.00 50.97 173 ILE A O 1
ATOM 1370 N N . SER A 1 174 ? 31.672 -24.282 -78.422 1.00 40.31 174 SER A N 1
ATOM 1371 C CA . SER A 1 174 ? 31.095 -24.173 -79.769 1.00 40.31 174 SER A CA 1
ATOM 1372 C C . SER A 1 174 ? 32.120 -23.616 -80.769 1.00 40.31 174 SER A C 1
ATOM 1374 O O . SER A 1 174 ? 32.343 -22.408 -80.823 1.00 40.31 174 SER A O 1
ATOM 1376 N N . GLY A 1 175 ? 32.758 -24.489 -81.555 1.00 34.09 175 GLY A N 1
ATOM 1377 C CA . GLY A 1 175 ? 33.804 -24.118 -82.521 1.00 34.09 175 GLY A CA 1
ATOM 1378 C C . GLY A 1 175 ? 33.307 -23.754 -83.931 1.00 34.09 175 GLY A C 1
ATOM 1379 O O . GLY A 1 175 ? 32.310 -24.290 -84.409 1.00 34.09 175 GLY A O 1
ATOM 1380 N N . GLY A 1 176 ? 34.056 -22.886 -84.623 1.00 32.31 176 GLY A N 1
ATOM 1381 C CA . GLY A 1 176 ? 33.871 -22.509 -86.034 1.00 32.31 176 GLY A CA 1
ATOM 1382 C C . GLY A 1 176 ? 35.156 -21.892 -86.613 1.00 32.31 176 GLY A C 1
ATOM 1383 O O . GLY A 1 176 ? 35.889 -21.225 -85.887 1.00 32.31 176 GLY A O 1
ATOM 1384 N N . VAL A 1 177 ? 35.479 -22.171 -87.884 1.00 32.25 177 VAL A N 1
ATOM 1385 C CA . VAL A 1 177 ? 36.800 -21.922 -88.523 1.00 32.25 177 VAL A CA 1
ATOM 1386 C C . VAL A 1 177 ? 36.608 -21.484 -89.999 1.00 32.25 177 VAL A C 1
ATOM 1388 O O . VAL A 1 177 ? 35.498 -21.601 -90.509 1.00 32.25 177 VAL A O 1
ATOM 1391 N N . VAL A 1 178 ? 37.699 -21.086 -90.691 1.00 30.34 178 VAL A N 1
ATOM 1392 C CA . VAL A 1 178 ? 37.853 -20.770 -92.148 1.00 30.34 178 VAL A CA 1
ATOM 1393 C C . VAL A 1 178 ? 37.590 -19.287 -92.507 1.00 30.34 178 VAL A C 1
ATOM 1395 O O . VAL A 1 178 ? 36.638 -18.707 -92.005 1.00 30.34 178 VAL A O 1
ATOM 1398 N N . GLY A 1 179 ? 38.380 -18.595 -93.355 1.00 28.50 179 GLY A N 1
ATOM 1399 C CA . GLY A 1 179 ? 39.621 -18.949 -94.090 1.00 28.50 179 GLY A CA 1
ATOM 1400 C C . GLY A 1 179 ? 40.222 -17.758 -94.893 1.00 28.50 179 GLY A C 1
ATOM 1401 O O . GLY A 1 179 ? 39.598 -16.704 -94.952 1.00 28.50 179 GLY A O 1
ATOM 1402 N N . VAL A 1 180 ? 41.428 -17.900 -95.485 1.00 42.06 180 VAL A N 1
ATOM 1403 C CA . VAL A 1 180 ? 42.223 -16.817 -96.152 1.00 42.06 180 VAL A CA 1
ATOM 1404 C C . VAL A 1 180 ? 43.075 -17.365 -97.327 1.00 42.06 180 VAL A C 1
ATOM 1406 O O . VAL A 1 180 ? 43.788 -18.349 -97.118 1.00 42.06 180 VAL A O 1
ATOM 1409 N N . PRO A 1 181 ? 42.980 -16.813 -98.563 1.00 47.03 181 PRO A N 1
ATOM 1410 C CA . PRO A 1 181 ? 44.061 -16.017 -99.216 1.00 47.03 181 PRO A CA 1
ATOM 1411 C C . PRO A 1 181 ? 43.467 -14.842 -100.068 1.00 47.03 181 PRO A C 1
ATOM 1413 O O . PRO A 1 181 ? 42.332 -14.469 -99.796 1.00 47.03 181 PRO A O 1
ATOM 1416 N N . LYS A 1 182 ? 44.071 -14.148 -101.065 1.00 30.98 182 LYS A N 1
ATOM 1417 C CA . LYS A 1 182 ? 45.325 -14.222 -101.873 1.00 30.98 182 LYS A CA 1
ATOM 1418 C C . LYS A 1 182 ? 45.668 -12.811 -102.452 1.00 30.98 182 LYS A C 1
ATOM 1420 O O . LYS A 1 182 ? 44.794 -11.953 -102.481 1.00 30.98 182 LYS A O 1
ATOM 1425 N N . ILE A 1 183 ? 46.886 -12.595 -102.978 1.00 32.94 183 ILE A N 1
ATOM 1426 C CA . ILE A 1 183 ? 47.336 -11.434 -103.801 1.00 32.94 183 ILE A CA 1
ATOM 1427 C C . ILE A 1 183 ? 48.085 -11.966 -105.056 1.00 32.94 183 ILE A C 1
ATOM 1429 O O . ILE A 1 183 ? 48.545 -13.108 -105.025 1.00 32.94 183 ILE A O 1
ATOM 1433 N N . ASP A 1 184 ? 48.199 -11.190 -106.147 1.00 32.75 184 ASP A N 1
ATOM 1434 C CA . ASP A 1 184 ? 48.916 -11.545 -107.399 1.00 32.75 184 ASP A CA 1
ATOM 1435 C C . ASP A 1 184 ? 50.064 -10.581 -107.768 1.00 32.75 184 ASP A C 1
ATOM 1437 O O . ASP A 1 184 ? 50.126 -9.462 -107.262 1.00 32.75 184 ASP A O 1
ATOM 1441 N N . THR A 1 185 ? 50.986 -11.024 -108.640 1.00 45.00 185 THR A N 1
ATOM 1442 C CA . THR A 1 185 ? 52.283 -10.356 -108.895 1.00 45.00 185 THR A CA 1
ATOM 1443 C C . THR A 1 185 ? 52.745 -10.391 -110.363 1.00 45.00 185 THR A C 1
ATOM 1445 O O . THR A 1 185 ? 53.040 -11.469 -110.881 1.00 45.00 185 THR A O 1
ATOM 1448 N N . THR A 1 186 ? 52.937 -9.225 -110.996 1.00 42.56 186 THR A N 1
ATOM 1449 C CA . THR A 1 186 ? 53.603 -9.057 -112.312 1.00 42.56 186 THR A CA 1
ATOM 1450 C C . THR A 1 186 ? 54.315 -7.694 -112.433 1.00 42.56 186 THR A C 1
ATOM 1452 O O . THR A 1 186 ? 54.029 -6.785 -111.664 1.00 42.56 186 THR A O 1
ATOM 1455 N N . GLU A 1 187 ? 55.194 -7.557 -113.441 1.00 43.22 187 GLU A N 1
ATOM 1456 C CA . GLU A 1 187 ? 55.860 -6.318 -113.924 1.00 43.22 187 GLU A CA 1
ATOM 1457 C C . GLU A 1 187 ? 57.082 -5.765 -113.152 1.00 43.22 187 GLU A C 1
ATOM 1459 O O . GLU A 1 187 ? 57.047 -4.712 -112.521 1.00 43.22 187 GLU A O 1
ATOM 1464 N N . LEU A 1 188 ? 58.245 -6.412 -113.328 1.00 43.41 188 LEU A N 1
ATOM 1465 C CA . LEU A 1 188 ? 59.535 -5.943 -112.785 1.00 43.41 188 LEU A CA 1
ATOM 1466 C C . LEU A 1 188 ? 60.282 -4.921 -113.685 1.00 43.41 188 LEU A C 1
ATOM 1468 O O . LEU A 1 188 ? 61.274 -4.336 -113.257 1.00 43.41 188 LEU A O 1
ATOM 1472 N N . SER A 1 189 ? 59.831 -4.665 -114.922 1.00 45.72 189 SER A N 1
ATOM 1473 C CA . SER A 1 189 ? 60.569 -3.821 -115.892 1.00 45.72 189 SER A CA 1
ATOM 1474 C C . SER A 1 189 ? 60.336 -2.308 -115.782 1.00 45.72 189 SER A C 1
ATOM 1476 O O . SER A 1 189 ? 61.124 -1.545 -116.333 1.00 45.72 189 SER A O 1
ATOM 1478 N N . GLY A 1 190 ? 59.310 -1.843 -115.059 1.00 48.22 190 GLY A N 1
ATOM 1479 C CA . GLY A 1 190 ? 59.088 -0.404 -114.826 1.00 48.22 190 GLY A CA 1
ATOM 1480 C C . GLY A 1 190 ? 59.933 0.195 -113.690 1.00 48.22 190 GLY A C 1
ATOM 1481 O O . GLY A 1 190 ? 59.924 1.407 -113.478 1.00 48.22 190 GLY A O 1
ATOM 1482 N N . HIS A 1 191 ? 60.645 -0.644 -112.932 1.00 47.28 191 HIS A N 1
ATOM 1483 C CA . HIS A 1 191 ? 61.104 -0.305 -111.582 1.00 47.28 191 HIS A CA 1
ATOM 1484 C C . HIS A 1 191 ? 62.378 0.558 -111.505 1.00 47.28 191 HIS A C 1
ATOM 1486 O O . HIS A 1 191 ? 62.664 1.110 -110.444 1.00 47.28 191 HIS A O 1
ATOM 1492 N N . LEU A 1 192 ? 63.138 0.682 -112.602 1.00 52.69 192 LEU A N 1
ATOM 1493 C CA . LEU A 1 192 ? 64.443 1.362 -112.619 1.00 52.69 192 LEU A CA 1
ATOM 1494 C C . LEU A 1 192 ? 64.385 2.848 -113.004 1.00 52.69 192 LEU A C 1
ATOM 1496 O O . LEU A 1 192 ? 65.150 3.628 -112.449 1.00 52.69 192 LEU A O 1
ATOM 1500 N N . ASN A 1 193 ? 63.461 3.275 -113.872 1.00 52.62 193 ASN A N 1
ATOM 1501 C CA . ASN A 1 193 ? 63.335 4.704 -114.203 1.00 52.62 193 ASN A CA 1
ATOM 1502 C C . ASN A 1 193 ? 62.673 5.494 -113.061 1.00 52.62 193 ASN A C 1
ATOM 1504 O O . ASN A 1 193 ? 63.131 6.584 -112.729 1.00 52.62 193 ASN A O 1
ATOM 1508 N N . ARG A 1 194 ? 61.668 4.906 -112.390 1.00 54.09 194 ARG A N 1
ATOM 1509 C CA . ARG A 1 194 ? 61.055 5.500 -111.187 1.00 54.09 194 ARG A CA 1
ATOM 1510 C C . ARG A 1 194 ? 62.058 5.683 -110.047 1.00 54.09 194 ARG A C 1
ATOM 1512 O O . ARG A 1 194 ? 61.923 6.617 -109.272 1.00 54.09 194 ARG A O 1
ATOM 1519 N N . LEU A 1 195 ? 63.078 4.826 -109.952 1.00 53.16 195 LEU A N 1
ATOM 1520 C CA . LEU A 1 195 ? 64.082 4.907 -108.887 1.00 53.16 195 LEU A CA 1
ATOM 1521 C C . LEU A 1 195 ? 64.827 6.249 -108.880 1.00 53.16 195 LEU A C 1
ATOM 1523 O O . LEU A 1 195 ? 65.113 6.764 -107.805 1.00 53.16 195 LEU A O 1
ATOM 1527 N N . GLN A 1 196 ? 65.095 6.845 -110.045 1.00 53.59 196 GLN A N 1
ATOM 1528 C CA . GLN A 1 196 ? 65.801 8.126 -110.114 1.00 53.59 196 GLN A CA 1
ATOM 1529 C C . GLN A 1 196 ? 64.876 9.322 -109.832 1.00 53.59 196 GLN A C 1
ATOM 1531 O O . GLN A 1 196 ? 65.263 10.219 -109.089 1.00 53.59 196 GLN A O 1
ATOM 1536 N N . GLU A 1 197 ? 63.635 9.283 -110.323 1.00 58.09 197 GLU A N 1
ATOM 1537 C CA . GLU A 1 197 ? 62.580 10.256 -109.993 1.00 58.09 197 GLU A CA 1
ATOM 1538 C C . GLU A 1 197 ? 62.307 10.278 -108.477 1.00 58.09 197 GLU A C 1
ATOM 1540 O O . GLU A 1 197 ? 62.392 11.331 -107.843 1.00 58.09 197 GLU A O 1
ATOM 1545 N N . THR A 1 198 ? 62.165 9.099 -107.854 1.00 58.41 198 THR A N 1
ATOM 1546 C CA . THR A 1 198 ? 61.987 8.996 -106.397 1.00 58.41 198 THR A CA 1
ATOM 1547 C C . THR A 1 198 ? 63.181 9.499 -105.583 1.00 58.41 198 THR A C 1
ATOM 1549 O O . THR A 1 198 ? 63.002 9.773 -104.406 1.00 58.41 198 THR A O 1
ATOM 1552 N N . ILE A 1 199 ? 64.396 9.645 -106.129 1.00 62.88 199 ILE A N 1
ATOM 1553 C CA . ILE A 1 199 ? 65.528 10.227 -105.376 1.00 62.88 199 ILE A CA 1
ATOM 1554 C C . ILE A 1 199 ? 65.397 11.756 -105.283 1.00 62.88 199 ILE A C 1
ATOM 1556 O O . ILE A 1 199 ? 65.642 12.324 -104.217 1.00 62.88 199 ILE A O 1
ATOM 1560 N N . GLU A 1 200 ? 64.956 12.413 -106.357 1.00 63.53 200 GLU A N 1
ATOM 1561 C CA . GLU A 1 200 ? 64.689 13.858 -106.386 1.00 63.53 200 GLU A CA 1
ATOM 1562 C C . GLU A 1 200 ? 63.445 14.202 -105.535 1.00 63.53 200 GLU A C 1
ATOM 1564 O O . GLU A 1 200 ? 63.466 15.140 -104.728 1.00 63.53 200 GLU A O 1
ATOM 1569 N N . GLU A 1 201 ? 62.393 13.374 -105.623 1.00 65.25 201 GLU A N 1
ATOM 1570 C CA . GLU A 1 201 ? 61.233 13.447 -104.725 1.00 65.25 201 GLU A CA 1
ATOM 1571 C C . GLU A 1 201 ? 61.641 13.201 -103.267 1.00 65.25 201 GLU A C 1
ATOM 1573 O O . GLU A 1 201 ? 61.310 14.016 -102.412 1.00 65.25 201 GLU A O 1
ATOM 1578 N N . ASN A 1 202 ? 62.421 12.152 -102.965 1.00 63.03 202 ASN A N 1
ATOM 1579 C CA . ASN A 1 202 ? 62.906 11.882 -101.604 1.00 63.03 202 ASN A CA 1
ATOM 1580 C C . ASN A 1 202 ? 63.752 13.036 -101.048 1.00 63.03 202 ASN A C 1
ATOM 1582 O O . ASN A 1 202 ? 63.689 13.293 -99.851 1.00 63.03 202 ASN A O 1
ATOM 1586 N N . SER A 1 203 ? 64.522 13.757 -101.870 1.00 71.19 203 SER A N 1
ATOM 1587 C CA . SER A 1 203 ? 65.256 14.949 -101.416 1.00 71.19 203 SER A CA 1
ATOM 1588 C C . SER A 1 203 ? 64.304 16.047 -100.928 1.00 71.19 203 SER A C 1
ATOM 1590 O O . SER A 1 203 ? 64.468 16.585 -99.828 1.00 71.19 203 SER A O 1
ATOM 1592 N N . SER A 1 204 ? 63.259 16.322 -101.712 1.00 73.19 204 SER A N 1
ATOM 1593 C CA . SER A 1 204 ? 62.215 17.293 -101.366 1.00 73.19 204 SER A CA 1
ATOM 1594 C C . SER A 1 204 ? 61.405 16.833 -100.150 1.00 73.19 204 SER A C 1
ATOM 1596 O O . SER A 1 204 ? 61.205 17.600 -99.208 1.00 73.19 204 SER A O 1
ATOM 1598 N N . HIS A 1 205 ? 61.028 15.556 -100.125 1.00 72.50 205 HIS A N 1
ATOM 1599 C CA . HIS A 1 205 ? 60.234 14.935 -99.074 1.00 72.50 205 HIS A CA 1
ATOM 1600 C C . HIS A 1 205 ? 61.005 14.824 -97.751 1.00 72.50 205 HIS A C 1
ATOM 1602 O O . HIS A 1 205 ? 60.424 15.042 -96.699 1.00 72.50 205 HIS A O 1
ATOM 1608 N N . VAL A 1 206 ? 62.325 14.593 -97.761 1.00 74.31 206 VAL A N 1
ATOM 1609 C CA . VAL A 1 206 ? 63.170 14.656 -96.550 1.00 74.31 206 VAL A CA 1
ATOM 1610 C C . VAL A 1 206 ? 63.208 16.069 -95.969 1.00 74.31 206 VAL A C 1
ATOM 1612 O O . VAL A 1 206 ? 63.226 16.220 -94.748 1.00 74.31 206 VAL A O 1
ATOM 1615 N N . LYS A 1 207 ? 63.185 17.113 -96.808 1.00 76.38 207 LYS A N 1
ATOM 1616 C CA . LYS A 1 207 ? 63.122 18.499 -96.328 1.00 76.38 207 LYS A CA 1
ATOM 1617 C C . LYS A 1 207 ? 61.741 18.842 -95.763 1.00 76.38 207 LYS A C 1
ATOM 1619 O O . LYS A 1 207 ? 61.658 19.364 -94.658 1.00 76.38 207 LYS A O 1
ATOM 1624 N N . GLU A 1 208 ? 60.677 18.490 -96.479 1.00 77.00 208 GLU A N 1
ATOM 1625 C CA . GLU A 1 208 ? 59.288 18.622 -96.021 1.00 77.00 208 GLU A CA 1
ATOM 1626 C C . GLU A 1 208 ? 59.044 17.847 -94.714 1.00 77.00 208 GLU A C 1
ATOM 1628 O O . GLU A 1 208 ? 58.414 18.357 -93.793 1.00 77.00 208 GLU A O 1
ATOM 1633 N N . LEU A 1 209 ? 59.633 16.657 -94.576 1.00 75.75 209 LEU A N 1
ATOM 1634 C CA . LEU A 1 209 ? 59.593 15.834 -93.368 1.00 75.75 209 LEU A CA 1
ATOM 1635 C C . LEU A 1 209 ? 60.459 16.413 -92.239 1.00 75.75 209 LEU A C 1
ATOM 1637 O O . LEU A 1 209 ? 60.112 16.224 -91.078 1.00 75.75 209 LEU A O 1
ATOM 1641 N N . ALA A 1 210 ? 61.533 17.154 -92.528 1.00 76.81 210 ALA A N 1
ATOM 1642 C CA . ALA A 1 210 ? 62.325 17.863 -91.518 1.00 76.81 210 ALA A CA 1
ATOM 1643 C C . ALA A 1 210 ? 61.613 19.125 -90.993 1.00 76.81 210 ALA A C 1
ATOM 1645 O O . ALA A 1 210 ? 61.550 19.337 -89.779 1.00 76.81 210 ALA A O 1
ATOM 1646 N N . ASP A 1 211 ? 61.028 19.933 -91.881 1.00 79.69 211 ASP A N 1
ATOM 1647 C CA . ASP A 1 211 ? 60.206 21.087 -91.497 1.00 79.69 211 ASP A CA 1
ATOM 1648 C C . ASP A 1 211 ? 58.912 20.617 -90.794 1.00 79.69 211 ASP A C 1
ATOM 1650 O O . ASP A 1 211 ? 58.557 21.134 -89.734 1.00 79.69 211 ASP A O 1
ATOM 1654 N N . GLY A 1 212 ? 58.291 19.536 -91.273 1.00 79.44 212 GLY A N 1
ATOM 1655 C CA . GLY A 1 212 ? 57.177 18.854 -90.613 1.00 79.44 212 GLY A CA 1
ATOM 1656 C C . GLY A 1 212 ? 57.555 18.201 -89.278 1.00 79.44 212 GLY A C 1
ATOM 1657 O O . GLY A 1 212 ? 56.766 18.234 -88.339 1.00 79.44 212 GLY A O 1
ATOM 1658 N N . GLN A 1 213 ? 58.765 17.653 -89.115 1.00 80.38 213 GLN A N 1
ATOM 1659 C CA . GLN A 1 213 ? 59.269 17.201 -87.808 1.00 80.38 213 GLN A CA 1
ATOM 1660 C C . GLN A 1 213 ? 59.434 18.369 -86.837 1.00 80.38 213 GLN A C 1
ATOM 1662 O O . GLN A 1 213 ? 59.161 18.212 -85.647 1.00 80.38 213 GLN A O 1
ATOM 1667 N N . ARG A 1 214 ? 59.859 19.539 -87.324 1.00 82.06 214 ARG A N 1
ATOM 1668 C CA . ARG A 1 214 ? 59.980 20.751 -86.510 1.00 82.06 214 ARG A CA 1
ATOM 1669 C C . ARG A 1 214 ? 58.613 21.268 -86.072 1.00 82.06 214 ARG A C 1
ATOM 1671 O O . ARG A 1 214 ? 58.439 21.531 -84.884 1.00 82.06 214 ARG A O 1
ATOM 1678 N N . GLU A 1 215 ? 57.645 21.335 -86.985 1.00 82.12 215 GLU A N 1
ATOM 1679 C CA . GLU A 1 215 ? 56.270 21.701 -86.643 1.00 82.12 215 GLU A CA 1
ATOM 1680 C C . GLU A 1 215 ? 55.668 20.700 -85.648 1.00 82.12 215 GLU A C 1
ATOM 1682 O O . GLU A 1 215 ? 55.184 21.109 -84.597 1.00 82.12 215 GLU A O 1
ATOM 1687 N N . ASN A 1 216 ? 55.807 19.391 -85.891 1.00 82.06 216 ASN A N 1
ATOM 1688 C CA . ASN A 1 216 ? 55.401 18.354 -84.939 1.00 82.06 216 ASN A CA 1
ATOM 1689 C C . ASN A 1 216 ? 56.086 18.521 -83.571 1.00 82.06 216 ASN A C 1
ATOM 1691 O O . ASN A 1 216 ? 55.442 18.336 -82.542 1.00 82.06 216 ASN A O 1
ATOM 1695 N N . GLN A 1 217 ? 57.367 18.903 -83.515 1.00 83.12 217 GLN A N 1
ATOM 1696 C CA . GLN A 1 217 ? 58.059 19.139 -82.245 1.00 83.12 217 GLN A CA 1
ATOM 1697 C C . GLN A 1 217 ? 57.488 20.353 -81.490 1.00 83.12 217 GLN A C 1
ATOM 1699 O O . GLN A 1 217 ? 57.394 20.315 -80.262 1.00 83.12 217 GLN A O 1
ATOM 1704 N N . ASP A 1 218 ? 57.093 21.416 -82.192 1.00 85.94 218 ASP A N 1
ATOM 1705 C CA . ASP A 1 218 ? 56.479 22.601 -81.584 1.00 85.94 218 ASP A CA 1
ATOM 1706 C C . ASP A 1 218 ? 54.999 22.366 -81.215 1.00 85.94 218 ASP A C 1
ATOM 1708 O O . ASP A 1 218 ? 54.572 22.783 -80.135 1.00 85.94 218 ASP A O 1
ATOM 1712 N N . GLN A 1 219 ? 54.252 21.582 -82.002 1.00 86.19 219 GLN A N 1
ATOM 1713 C CA . GLN A 1 219 ? 52.933 21.057 -81.624 1.00 86.19 219 GLN A CA 1
ATOM 1714 C C . GLN A 1 219 ? 53.023 20.165 -80.370 1.00 86.19 219 GLN A C 1
ATOM 1716 O O . GLN A 1 219 ? 52.232 20.330 -79.443 1.00 86.19 219 GLN A O 1
ATOM 1721 N N . ILE A 1 220 ? 54.026 19.282 -80.269 1.00 83.88 220 ILE A N 1
ATOM 1722 C CA . ILE A 1 220 ? 54.274 18.458 -79.071 1.00 83.88 220 ILE A CA 1
ATOM 1723 C C . ILE A 1 220 ? 54.594 19.335 -77.851 1.00 83.88 220 ILE A C 1
ATOM 1725 O O . ILE A 1 220 ? 54.052 19.087 -76.775 1.00 83.88 220 ILE A O 1
ATOM 1729 N N . LYS A 1 221 ? 55.407 20.395 -77.987 1.00 86.25 221 LYS A N 1
ATOM 1730 C CA . LYS A 1 221 ? 55.651 21.354 -76.887 1.00 86.25 221 LYS A CA 1
ATOM 1731 C C . LYS A 1 221 ? 54.362 22.052 -76.448 1.00 86.25 221 LYS A C 1
ATOM 1733 O O . LYS A 1 221 ? 54.134 22.195 -75.247 1.00 86.25 221 LYS A O 1
ATOM 1738 N N . ALA A 1 222 ? 53.513 22.459 -77.393 1.00 85.00 222 ALA A N 1
ATOM 1739 C CA . ALA A 1 222 ? 52.220 23.073 -77.098 1.00 85.00 222 ALA A CA 1
ATOM 1740 C C . ALA A 1 222 ? 51.267 22.097 -76.380 1.00 85.00 222 ALA A C 1
ATOM 1742 O O . ALA A 1 222 ? 50.657 22.472 -75.379 1.00 85.00 222 ALA A O 1
ATOM 1743 N N . LEU A 1 223 ? 51.205 20.836 -76.823 1.00 84.56 223 LEU A N 1
ATOM 1744 C CA . LEU A 1 223 ? 50.420 19.772 -76.188 1.00 84.56 223 LEU A CA 1
ATOM 1745 C C . LEU A 1 223 ? 50.913 19.459 -74.769 1.00 84.56 223 LEU A C 1
ATOM 1747 O O . LEU A 1 223 ? 50.103 19.409 -73.848 1.00 84.56 223 LEU A O 1
ATOM 1751 N N . VAL A 1 224 ? 52.227 19.319 -74.561 1.00 84.25 224 VAL A N 1
ATOM 1752 C CA . VAL A 1 224 ? 52.817 19.095 -73.228 1.00 84.25 224 VAL A CA 1
ATOM 1753 C C . VAL A 1 224 ? 52.537 20.277 -72.293 1.00 84.25 224 VAL A C 1
ATOM 1755 O O . VAL A 1 224 ? 52.193 20.067 -71.129 1.00 84.25 224 VAL A O 1
ATOM 1758 N N . LYS A 1 225 ? 52.609 21.520 -72.792 1.00 87.25 225 LYS A N 1
ATOM 1759 C CA . LYS A 1 225 ? 52.251 22.716 -72.014 1.00 87.25 225 LYS A CA 1
ATOM 1760 C C . LYS A 1 225 ? 50.764 22.717 -71.640 1.00 87.25 225 LYS A C 1
ATOM 1762 O O . LYS A 1 225 ? 50.441 22.892 -70.466 1.00 87.25 225 LYS A O 1
ATOM 1767 N N . GLY A 1 226 ? 49.876 22.437 -72.596 1.00 84.94 226 GLY A N 1
ATOM 1768 C CA . GLY A 1 226 ? 48.436 22.298 -72.357 1.00 84.94 226 GLY A CA 1
ATOM 1769 C C . GLY A 1 226 ? 48.111 21.221 -71.318 1.00 84.94 226 GLY A C 1
ATOM 1770 O O . GLY A 1 226 ? 47.393 21.496 -70.362 1.00 84.94 226 GLY A O 1
ATOM 1771 N N . GLN A 1 227 ? 48.725 20.040 -71.433 1.00 83.19 227 GLN A N 1
ATOM 1772 C CA . GLN A 1 227 ? 48.581 18.955 -70.458 1.00 83.19 227 GLN A CA 1
ATOM 1773 C C . GLN A 1 227 ? 49.118 19.326 -69.070 1.00 83.19 227 GLN A C 1
ATOM 1775 O O . GLN A 1 227 ? 48.541 18.900 -68.072 1.00 83.19 227 GLN A O 1
ATOM 1780 N N . SER A 1 228 ? 50.187 20.127 -68.966 1.00 83.25 228 SER A N 1
ATOM 1781 C CA . SER A 1 228 ? 50.649 20.616 -67.658 1.00 83.25 228 SER A CA 1
ATOM 1782 C C . SER A 1 228 ? 49.645 21.581 -67.017 1.00 83.25 228 SER A C 1
ATOM 1784 O O . SER A 1 228 ? 49.280 21.396 -65.860 1.00 83.25 228 SER A O 1
ATOM 1786 N N . GLU A 1 229 ? 49.091 22.524 -67.785 1.00 86.81 229 GLU A N 1
ATOM 1787 C CA . GLU A 1 229 ? 48.071 23.460 -67.293 1.00 86.81 229 GLU A CA 1
ATOM 1788 C C . GLU A 1 229 ? 46.741 22.766 -66.951 1.00 86.81 229 GLU A C 1
ATOM 1790 O O . GLU A 1 229 ? 46.037 23.188 -66.035 1.00 86.81 229 GLU A O 1
ATOM 1795 N N . GLU A 1 230 ? 46.377 21.702 -67.669 1.00 83.38 230 GLU A N 1
ATOM 1796 C CA . GLU A 1 230 ? 45.207 20.871 -67.366 1.00 83.38 230 GLU A CA 1
ATOM 1797 C C . GLU A 1 230 ? 45.432 20.004 -66.118 1.00 83.38 230 GLU A C 1
ATOM 1799 O O . GLU A 1 230 ? 44.530 19.860 -65.289 1.00 83.38 230 GLU A O 1
ATOM 1804 N N . LYS A 1 231 ? 46.652 19.489 -65.921 1.00 85.62 231 LYS A N 1
ATOM 1805 C CA . LYS A 1 231 ? 47.045 18.746 -64.717 1.00 85.62 231 LYS A CA 1
ATOM 1806 C C . LYS A 1 231 ? 47.027 19.630 -63.468 1.00 85.62 231 LYS A C 1
ATOM 1808 O O . LYS A 1 231 ? 46.569 19.185 -62.417 1.00 85.62 231 LYS A O 1
ATOM 1813 N N . ASP A 1 232 ? 47.464 20.881 -63.582 1.00 88.50 232 ASP A N 1
ATOM 1814 C CA . ASP A 1 232 ? 47.434 21.826 -62.464 1.00 88.50 232 ASP A CA 1
ATOM 1815 C C . ASP A 1 232 ? 45.997 22.263 -62.132 1.00 88.50 232 ASP A C 1
ATOM 1817 O O . ASP A 1 232 ? 45.616 22.244 -60.963 1.00 88.50 232 ASP A O 1
ATOM 1821 N N . LYS A 1 233 ? 45.145 22.519 -63.137 1.00 91.00 233 LYS A N 1
ATOM 1822 C CA . LYS A 1 233 ? 43.704 22.791 -62.934 1.00 91.00 233 LYS A CA 1
ATOM 1823 C C . LYS A 1 233 ? 42.948 21.606 -62.331 1.00 91.00 233 LYS A C 1
ATOM 1825 O O . LYS A 1 233 ? 42.103 21.795 -61.461 1.00 91.00 233 LYS A O 1
ATOM 1830 N N . THR A 1 234 ? 43.231 20.377 -62.769 1.00 85.31 234 THR A N 1
ATOM 1831 C CA . THR A 1 234 ? 42.586 19.175 -62.203 1.00 85.31 234 THR A CA 1
ATOM 1832 C C . THR A 1 234 ? 43.067 18.883 -60.780 1.00 85.31 234 THR A C 1
ATOM 1834 O O . THR A 1 234 ? 42.270 18.446 -59.949 1.00 85.31 234 THR A O 1
ATOM 1837 N N . LYS A 1 235 ? 44.326 19.210 -60.454 1.00 91.25 235 LYS A N 1
ATOM 1838 C CA . LYS A 1 235 ? 44.836 19.222 -59.076 1.00 91.25 235 LYS A CA 1
ATOM 1839 C C . LYS A 1 235 ? 44.142 20.287 -58.215 1.00 91.25 235 LYS A C 1
ATOM 1841 O O . LYS A 1 235 ? 43.670 19.953 -57.131 1.00 91.25 235 LYS A O 1
ATOM 1846 N N . GLU A 1 236 ? 44.032 21.526 -58.694 1.00 91.69 236 GLU A N 1
ATOM 1847 C CA . GLU A 1 236 ? 43.360 22.631 -57.990 1.00 91.69 236 GLU A CA 1
ATOM 1848 C C . GLU A 1 236 ? 41.877 22.319 -57.721 1.00 91.69 236 GLU A C 1
ATOM 1850 O O . GLU A 1 236 ? 41.408 22.475 -56.594 1.00 91.69 236 GLU A O 1
ATOM 1855 N N . LEU A 1 237 ? 41.155 21.770 -58.706 1.00 92.00 237 LEU A N 1
ATOM 1856 C CA . LEU A 1 237 ? 39.773 21.304 -58.543 1.00 92.00 237 LEU A CA 1
ATOM 1857 C C . LEU A 1 237 ? 39.655 20.191 -57.483 1.00 92.00 237 LEU A C 1
ATOM 1859 O O . LEU A 1 237 ? 38.689 20.159 -56.716 1.00 92.00 237 LEU A O 1
ATOM 1863 N N . GLY A 1 238 ? 40.635 19.285 -57.410 1.00 90.88 238 GLY A N 1
ATOM 1864 C CA . GLY A 1 238 ? 40.707 18.248 -56.376 1.00 90.88 238 GLY A CA 1
ATOM 1865 C C . GLY A 1 238 ? 40.956 18.822 -54.976 1.00 90.88 238 GLY A C 1
ATOM 1866 O O . GLY A 1 238 ? 40.298 18.424 -54.012 1.00 90.88 238 GLY A O 1
ATOM 1867 N N . GLU A 1 239 ? 41.850 19.803 -54.859 1.00 93.06 239 GLU A N 1
ATOM 1868 C CA . GLU A 1 239 ? 42.134 20.518 -53.607 1.00 93.06 239 GLU A CA 1
ATOM 1869 C C . GLU A 1 239 ? 40.917 21.349 -53.151 1.00 93.06 239 GLU A C 1
ATOM 1871 O O . GLU A 1 239 ? 40.535 21.307 -51.980 1.00 93.06 239 GLU A O 1
ATOM 1876 N N . GLN A 1 240 ? 40.207 22.001 -54.078 1.00 93.75 240 GLN A N 1
ATOM 1877 C CA . GLN A 1 240 ? 38.944 22.689 -53.800 1.00 93.75 240 GLN A CA 1
ATOM 1878 C C . GLN A 1 240 ? 37.844 21.717 -53.338 1.00 93.75 240 GLN A C 1
ATOM 1880 O O . GLN A 1 240 ? 37.172 21.976 -52.338 1.00 93.75 240 GLN A O 1
ATOM 1885 N N . SER A 1 241 ? 37.676 20.584 -54.028 1.00 92.56 241 SER A N 1
ATOM 1886 C CA . SER A 1 241 ? 36.642 19.585 -53.715 1.00 92.56 241 SER A CA 1
ATOM 1887 C C . SER A 1 241 ? 36.882 18.908 -52.363 1.00 92.56 241 SER A C 1
ATOM 1889 O O . SER A 1 241 ? 35.944 18.702 -51.594 1.00 92.56 241 SER A O 1
ATOM 1891 N N . THR A 1 242 ? 38.140 18.599 -52.030 1.00 94.00 242 THR A N 1
ATOM 1892 C CA . THR A 1 242 ? 38.500 18.040 -50.715 1.00 94.00 242 THR A CA 1
ATOM 1893 C C . THR A 1 242 ? 38.358 19.067 -49.591 1.00 94.00 242 THR A C 1
ATOM 1895 O O . THR A 1 242 ? 37.894 18.710 -48.510 1.00 94.00 242 THR A O 1
ATOM 1898 N N . SER A 1 243 ? 38.651 20.347 -49.848 1.00 95.12 243 SER A N 1
ATOM 1899 C CA . SER A 1 243 ? 38.397 21.442 -48.901 1.00 95.12 243 SER A CA 1
ATOM 1900 C C . SER A 1 243 ? 36.899 21.623 -48.604 1.00 95.12 243 SER A C 1
ATOM 1902 O O . SER A 1 243 ? 36.498 21.648 -47.440 1.00 95.12 243 SER A O 1
ATOM 1904 N N . GLN A 1 244 ? 36.046 21.638 -49.638 1.00 95.69 244 GLN A N 1
ATOM 1905 C CA . GLN A 1 244 ? 34.584 21.684 -49.476 1.00 95.69 244 GLN A CA 1
ATOM 1906 C C . GLN A 1 244 ? 34.042 20.454 -48.736 1.00 95.69 244 GLN A C 1
ATOM 1908 O O . GLN A 1 244 ? 33.209 20.584 -47.840 1.00 95.69 244 GLN A O 1
ATOM 1913 N N . MET A 1 245 ? 34.535 19.256 -49.067 1.00 94.50 245 MET A N 1
ATOM 1914 C CA . MET A 1 245 ? 34.149 18.029 -48.368 1.00 94.50 245 MET A CA 1
ATOM 1915 C C . MET A 1 245 ? 34.555 18.068 -46.888 1.00 94.50 245 MET A C 1
ATOM 1917 O O . MET A 1 245 ? 33.771 17.645 -46.040 1.00 94.50 245 MET A O 1
ATOM 1921 N N . LYS A 1 246 ? 35.734 18.619 -46.561 1.00 96.50 246 LYS A N 1
ATOM 1922 C CA . LYS A 1 246 ? 36.173 18.799 -45.172 1.00 96.50 246 LYS A CA 1
ATOM 1923 C C . LYS A 1 246 ? 35.235 19.734 -44.404 1.00 96.50 246 LYS A C 1
ATOM 1925 O O . LYS A 1 246 ? 34.765 19.343 -43.344 1.00 96.50 246 LYS A O 1
ATOM 1930 N N . ASP A 1 247 ? 34.929 20.914 -44.943 1.00 96.88 247 ASP A N 1
ATOM 1931 C CA . ASP A 1 247 ? 34.022 21.896 -44.322 1.00 96.88 247 ASP A CA 1
ATOM 1932 C C . ASP A 1 247 ? 32.616 21.317 -44.057 1.00 96.88 247 ASP A C 1
ATOM 1934 O O . ASP A 1 247 ? 32.044 21.522 -42.985 1.00 96.88 247 ASP A O 1
ATOM 1938 N N . LEU A 1 248 ? 32.083 20.522 -44.992 1.00 96.62 248 LEU A N 1
ATOM 1939 C CA . LEU A 1 248 ? 30.802 19.829 -44.819 1.00 96.62 248 LEU A CA 1
ATOM 1940 C C . LEU A 1 248 ? 30.856 18.740 -43.734 1.00 96.62 248 LEU A C 1
ATOM 1942 O O . LEU A 1 248 ? 29.917 18.624 -42.945 1.00 96.62 248 LEU A O 1
ATOM 1946 N N . VAL A 1 249 ? 31.940 17.959 -43.665 1.00 97.06 249 VAL A N 1
ATOM 1947 C CA . VAL A 1 249 ? 32.142 16.945 -42.612 1.00 97.06 249 VAL A CA 1
ATOM 1948 C C . VAL A 1 249 ? 32.333 17.602 -41.243 1.00 97.06 249 VAL A C 1
ATOM 1950 O O . VAL A 1 249 ? 31.744 17.148 -40.266 1.00 97.06 249 VAL A O 1
ATOM 1953 N N . GLU A 1 250 ? 33.096 18.692 -41.169 1.00 97.62 250 GLU A N 1
ATOM 1954 C CA . GLU A 1 250 ? 33.355 19.459 -39.945 1.00 97.62 250 GLU A CA 1
ATOM 1955 C C . GLU A 1 250 ? 32.038 20.021 -39.380 1.00 97.62 250 GLU A C 1
ATOM 1957 O O . GLU A 1 250 ? 31.686 19.724 -38.238 1.00 97.62 250 GLU A O 1
ATOM 1962 N N . LYS A 1 251 ? 31.213 20.668 -40.217 1.00 97.56 251 LYS A N 1
ATOM 1963 C CA . LYS A 1 251 ? 29.868 21.151 -39.841 1.00 97.56 251 LYS A CA 1
ATOM 1964 C C . LYS A 1 251 ? 28.896 20.036 -39.448 1.00 97.56 251 LYS A C 1
ATOM 1966 O O . LYS A 1 251 ? 28.082 20.227 -38.542 1.00 97.56 251 LYS A O 1
ATOM 1971 N N . LEU A 1 252 ? 28.952 18.877 -40.109 1.00 97.06 252 LEU A N 1
ATOM 1972 C CA . LEU A 1 252 ? 28.118 17.724 -39.755 1.00 97.06 252 LEU A CA 1
ATOM 1973 C C . LEU A 1 252 ? 28.494 17.173 -38.371 1.00 97.06 252 LEU A C 1
ATOM 1975 O O . LEU A 1 252 ? 27.609 16.921 -37.553 1.00 97.06 252 LEU A O 1
ATOM 1979 N N . VAL A 1 253 ? 29.793 17.052 -38.087 1.00 97.69 253 VAL A N 1
ATOM 1980 C CA . VAL A 1 253 ? 30.319 16.605 -36.790 1.00 97.69 253 VAL A CA 1
ATOM 1981 C C . VAL A 1 253 ? 29.995 17.612 -35.682 1.00 97.69 253 VAL A C 1
ATOM 1983 O O . VAL A 1 253 ? 29.492 17.207 -34.636 1.00 97.69 253 VAL A O 1
ATOM 1986 N N . GLU A 1 254 ? 30.181 18.917 -35.905 1.00 97.62 254 GLU A N 1
ATOM 1987 C CA . GLU A 1 254 ? 29.774 19.965 -34.953 1.00 97.62 254 GLU A CA 1
ATOM 1988 C C . GLU A 1 254 ? 28.270 19.917 -34.644 1.00 97.62 254 GLU A C 1
ATOM 1990 O O . GLU A 1 254 ? 27.862 19.994 -33.481 1.00 97.62 254 GLU A O 1
ATOM 1995 N N . SER A 1 255 ? 27.434 19.749 -35.675 1.00 97.50 255 SER A N 1
ATOM 1996 C CA . SER A 1 255 ? 25.980 19.629 -35.524 1.00 97.50 255 SER A CA 1
ATOM 1997 C C . SER A 1 255 ? 25.599 18.388 -34.711 1.00 97.50 255 SER A C 1
ATOM 1999 O O . SER A 1 255 ? 24.809 18.480 -33.765 1.00 97.50 255 SER A O 1
ATOM 2001 N N . GLN A 1 256 ? 26.225 17.243 -35.005 1.00 96.88 256 GLN A N 1
ATOM 2002 C CA . GLN A 1 256 ? 26.009 15.997 -34.276 1.00 96.88 256 GLN A CA 1
ATOM 2003 C C . GLN A 1 256 ? 26.439 16.127 -32.806 1.00 96.88 256 GLN A C 1
ATOM 2005 O O . GLN A 1 256 ? 25.644 15.801 -31.924 1.00 96.88 256 GLN A O 1
ATOM 2010 N N . ILE A 1 257 ? 27.619 16.689 -32.520 1.00 97.62 257 ILE A N 1
ATOM 2011 C CA . ILE A 1 257 ? 28.098 16.963 -31.151 1.00 97.62 257 ILE A CA 1
ATOM 2012 C C . ILE A 1 257 ? 27.140 17.911 -30.410 1.00 97.62 257 ILE A C 1
ATOM 2014 O O . ILE A 1 257 ? 26.792 17.661 -29.255 1.00 97.62 257 ILE A O 1
ATOM 2018 N N . SER A 1 258 ? 26.650 18.967 -31.070 1.00 97.69 258 SER A N 1
ATOM 2019 C CA . SER A 1 258 ? 25.660 19.890 -30.492 1.00 97.69 258 SER A CA 1
ATOM 2020 C C . SER A 1 258 ? 24.331 19.197 -30.168 1.00 97.69 258 SER A C 1
ATOM 2022 O O . SER A 1 258 ? 23.696 19.519 -29.162 1.00 97.69 258 SER A O 1
ATOM 2024 N N . SER A 1 259 ? 23.904 18.241 -31.000 1.00 97.25 259 SER A N 1
ATOM 2025 C CA . SER A 1 259 ? 22.692 17.449 -30.763 1.00 97.25 259 SER A CA 1
ATOM 2026 C C . SER A 1 259 ? 22.865 16.439 -29.623 1.00 97.25 259 SER A C 1
ATOM 2028 O O . SER A 1 259 ? 21.986 16.349 -28.766 1.00 97.25 259 SER A O 1
ATOM 2030 N N . GLN A 1 260 ? 24.019 15.765 -29.548 1.00 96.94 260 GLN A N 1
ATOM 2031 C CA . GLN A 1 260 ? 24.335 14.811 -28.486 1.00 96.94 260 GLN A CA 1
ATOM 2032 C C . GLN A 1 260 ? 24.394 15.517 -27.130 1.00 96.94 260 GLN A C 1
ATOM 2034 O O . GLN A 1 260 ? 23.676 15.129 -26.218 1.00 96.94 260 GLN A O 1
ATOM 2039 N N . LYS A 1 261 ? 25.117 16.642 -27.032 1.00 97.88 261 LYS A N 1
ATOM 2040 C CA . LYS A 1 261 ? 25.213 17.423 -25.789 1.00 97.88 261 LYS A CA 1
ATOM 2041 C C . LYS A 1 261 ? 23.842 17.840 -25.239 1.00 97.88 261 LYS A C 1
ATOM 2043 O O . LYS A 1 261 ? 23.627 17.789 -24.034 1.00 97.88 261 LYS A O 1
ATOM 2048 N N . LYS A 1 262 ? 22.894 18.212 -26.109 1.00 98.12 262 LYS A N 1
ATOM 2049 C CA . LYS A 1 262 ? 21.509 18.536 -25.708 1.00 98.12 262 LYS A CA 1
AT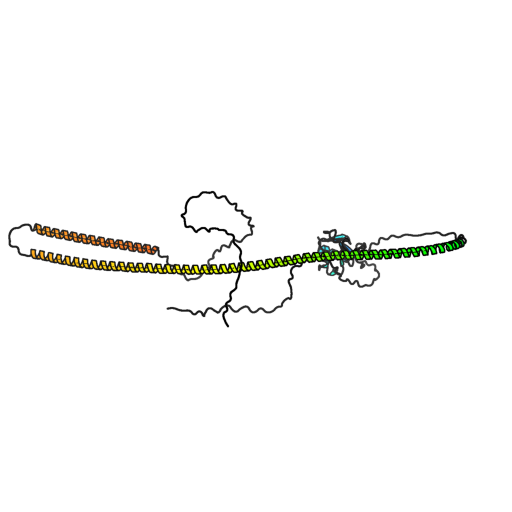OM 2050 C C . LYS A 1 262 ? 20.725 17.307 -25.241 1.00 98.12 262 LYS A C 1
ATOM 2052 O O . LYS A 1 262 ? 19.870 17.430 -24.368 1.00 98.12 262 LYS A O 1
ATOM 2057 N N . MET A 1 263 ? 21.000 16.134 -25.814 1.00 97.19 263 MET A N 1
ATOM 2058 C CA . MET A 1 263 ? 20.440 14.866 -25.344 1.00 97.19 263 MET A CA 1
ATOM 2059 C C . MET A 1 263 ? 20.981 14.522 -23.952 1.00 97.19 263 MET A C 1
ATOM 2061 O O . MET A 1 263 ? 20.194 14.207 -23.064 1.00 97.19 263 MET A O 1
ATOM 2065 N N . ASP A 1 264 ? 22.289 14.671 -23.740 1.00 97.44 264 ASP A N 1
ATOM 2066 C CA . ASP A 1 264 ? 22.958 14.413 -22.462 1.00 97.44 264 ASP A CA 1
ATOM 2067 C C . ASP A 1 264 ? 22.445 15.364 -21.361 1.00 97.44 264 ASP A C 1
ATOM 2069 O O . ASP A 1 264 ? 22.047 14.913 -20.286 1.00 97.44 264 ASP A O 1
ATOM 2073 N N . GLU A 1 265 ? 22.339 16.668 -21.655 1.00 98.38 265 GLU A N 1
ATOM 2074 C CA . GLU A 1 265 ? 21.742 17.683 -20.765 1.00 98.38 265 GLU A CA 1
ATOM 2075 C C . GLU A 1 265 ? 20.285 17.343 -20.390 1.00 98.38 265 GLU A C 1
ATOM 2077 O O . GLU A 1 265 ? 19.877 17.499 -19.237 1.00 98.38 265 GLU A O 1
ATOM 2082 N N . MET A 1 266 ? 19.488 16.836 -21.338 1.00 97.44 266 MET A N 1
ATOM 2083 C CA . MET A 1 266 ? 18.112 16.391 -21.085 1.00 97.44 266 MET A CA 1
ATOM 2084 C C . MET A 1 266 ? 18.062 15.104 -20.241 1.00 97.44 266 MET A C 1
ATOM 2086 O O . MET A 1 266 ? 17.203 14.973 -19.364 1.00 97.44 266 MET A O 1
ATOM 2090 N N . ILE A 1 267 ? 18.982 14.160 -20.464 1.00 98.00 267 ILE A N 1
ATOM 2091 C CA . ILE A 1 267 ? 19.109 12.930 -19.668 1.00 98.00 267 ILE A CA 1
ATOM 2092 C C . ILE A 1 267 ? 19.511 13.266 -18.225 1.00 98.00 267 ILE A C 1
ATOM 2094 O O . ILE A 1 267 ? 18.928 12.709 -17.292 1.00 98.00 267 ILE A O 1
ATOM 2098 N N . GLU A 1 268 ? 20.430 14.210 -18.011 1.00 98.44 268 GLU A N 1
ATOM 2099 C CA . GLU A 1 268 ? 20.819 14.679 -16.675 1.00 98.44 268 GLU A CA 1
ATOM 2100 C C . GLU A 1 268 ? 19.654 15.374 -15.946 1.00 98.44 268 GLU A C 1
ATOM 2102 O O . GLU A 1 268 ? 19.380 15.073 -14.777 1.00 98.44 268 GLU A O 1
ATOM 2107 N N . GLN A 1 269 ? 18.904 16.239 -16.638 1.00 98.25 269 GLN A N 1
ATOM 2108 C CA . GLN A 1 269 ? 17.706 16.881 -16.083 1.00 98.25 269 GLN A CA 1
ATOM 2109 C C . GLN A 1 269 ? 16.631 15.859 -15.694 1.00 98.25 269 GLN A C 1
ATOM 2111 O O . GLN A 1 269 ? 16.087 15.932 -14.589 1.00 98.25 269 GLN A O 1
ATOM 2116 N N . ASN A 1 270 ? 16.344 14.878 -16.554 1.00 98.06 270 ASN A N 1
ATOM 2117 C CA . ASN A 1 270 ? 15.373 13.820 -16.261 1.00 98.06 270 ASN A CA 1
ATOM 2118 C C . ASN A 1 270 ? 15.845 12.922 -15.106 1.00 98.06 270 ASN A C 1
ATOM 2120 O O . ASN A 1 270 ? 15.073 12.632 -14.193 1.00 98.06 270 ASN A O 1
ATOM 2124 N N . THR A 1 271 ? 17.129 12.558 -15.078 1.00 98.50 271 THR A N 1
ATOM 2125 C CA . THR A 1 271 ? 17.748 11.804 -13.974 1.00 98.50 271 THR A CA 1
ATOM 2126 C C . THR A 1 271 ? 17.621 12.552 -12.645 1.00 98.50 271 THR A C 1
ATOM 2128 O O . THR A 1 271 ? 17.318 11.952 -11.613 1.00 98.50 271 THR A O 1
ATOM 2131 N N . THR A 1 272 ? 17.802 13.873 -12.658 1.00 98.19 272 THR A N 1
ATOM 2132 C CA . THR A 1 272 ? 17.666 14.733 -11.472 1.00 98.19 272 THR A CA 1
ATOM 2133 C C . THR A 1 272 ? 16.213 14.836 -11.000 1.00 98.19 272 THR A C 1
ATOM 2135 O O . THR A 1 272 ? 15.950 14.751 -9.800 1.00 98.19 272 THR A O 1
ATOM 2138 N N . GLN A 1 273 ? 15.250 14.933 -11.924 1.00 98.31 273 GLN A N 1
ATOM 2139 C CA . GLN A 1 273 ? 13.820 14.900 -11.596 1.00 98.31 273 GLN A CA 1
ATOM 2140 C C . GLN A 1 273 ? 13.397 13.555 -10.984 1.00 98.31 273 GLN A C 1
ATOM 2142 O O . GLN A 1 273 ? 12.704 13.543 -9.969 1.00 98.31 273 GLN A O 1
ATOM 2147 N N . VAL A 1 274 ? 13.855 12.427 -11.541 1.00 98.19 274 VAL A N 1
ATOM 2148 C CA . VAL A 1 274 ? 13.558 11.080 -11.014 1.00 98.19 274 VAL A CA 1
ATOM 2149 C C . VAL A 1 274 ? 14.161 10.870 -9.621 1.00 98.19 274 VAL A C 1
ATOM 2151 O O . VAL A 1 274 ? 13.475 10.348 -8.739 1.00 98.19 274 VAL A O 1
ATOM 2154 N N . LYS A 1 275 ? 15.397 11.332 -9.377 1.00 98.56 275 LYS A N 1
ATOM 2155 C CA . LYS A 1 275 ? 16.009 11.329 -8.032 1.00 98.56 275 LYS A CA 1
ATOM 2156 C C . LYS A 1 275 ? 15.150 12.100 -7.030 1.00 98.56 275 LYS A C 1
ATOM 2158 O O . LYS A 1 275 ? 14.746 11.530 -6.021 1.00 98.56 275 LYS A O 1
ATOM 2163 N N . LYS A 1 276 ? 14.781 13.345 -7.353 1.00 98.50 276 LYS A N 1
ATOM 2164 C CA . LYS A 1 276 ? 13.939 14.170 -6.477 1.00 98.50 276 LYS A CA 1
ATOM 2165 C C . LYS A 1 276 ? 12.572 13.531 -6.202 1.00 98.50 276 LYS A C 1
ATOM 2167 O O . LYS A 1 276 ? 12.143 13.498 -5.055 1.00 98.50 276 LYS A O 1
ATOM 2172 N N . LEU A 1 277 ? 11.899 12.993 -7.223 1.00 98.44 277 LEU A N 1
ATOM 2173 C CA . LEU A 1 277 ? 10.623 12.292 -7.036 1.00 98.44 277 LEU A CA 1
ATOM 2174 C C . LEU A 1 277 ? 10.773 11.083 -6.103 1.00 98.44 277 LEU A C 1
ATOM 2176 O O . LEU A 1 277 ? 9.905 10.850 -5.267 1.00 98.44 277 LEU A O 1
ATOM 2180 N N . THR A 1 278 ? 11.884 10.349 -6.203 1.00 98.25 278 THR A N 1
ATOM 2181 C CA . THR A 1 278 ? 12.195 9.227 -5.303 1.00 98.25 278 THR A CA 1
ATOM 2182 C C . THR A 1 278 ? 12.351 9.710 -3.857 1.00 98.25 278 THR A C 1
ATOM 2184 O O . THR A 1 278 ? 11.733 9.143 -2.960 1.00 98.25 278 THR A O 1
ATOM 2187 N N . GLU A 1 279 ? 13.097 10.794 -3.630 1.00 98.38 279 GLU A N 1
ATOM 2188 C CA . GLU A 1 279 ? 13.275 11.421 -2.310 1.00 98.38 279 GLU A CA 1
ATOM 2189 C C . GLU A 1 279 ? 11.949 11.941 -1.717 1.00 98.38 279 GLU A C 1
ATOM 2191 O O . GLU A 1 279 ? 11.673 11.729 -0.531 1.00 98.38 279 GLU A O 1
ATOM 2196 N N . ASP A 1 280 ? 11.098 12.567 -2.539 1.00 98.25 280 ASP A N 1
ATOM 2197 C CA . ASP A 1 280 ? 9.764 13.038 -2.145 1.00 98.25 280 ASP A CA 1
ATOM 2198 C C . ASP A 1 280 ? 8.834 11.858 -1.773 1.00 98.25 280 ASP A C 1
ATOM 2200 O O . ASP A 1 280 ? 8.130 11.929 -0.758 1.00 98.25 280 ASP A O 1
ATOM 2204 N N . TYR A 1 281 ? 8.861 10.739 -2.514 1.00 98.06 281 TYR A N 1
ATOM 2205 C CA . TYR A 1 281 ? 8.124 9.516 -2.154 1.00 98.06 281 TYR A CA 1
ATOM 2206 C C . TYR A 1 281 ? 8.621 8.903 -0.837 1.00 98.06 281 TYR A C 1
ATOM 2208 O O . TYR A 1 281 ? 7.809 8.589 0.037 1.00 98.06 281 TYR A O 1
ATOM 2216 N N . ASP A 1 282 ? 9.936 8.799 -0.651 1.00 98.38 282 ASP A N 1
ATOM 2217 C CA . ASP A 1 282 ? 10.564 8.316 0.583 1.00 98.38 282 ASP A CA 1
ATOM 2218 C C . ASP A 1 282 ? 10.152 9.159 1.804 1.00 98.38 282 ASP A C 1
ATOM 2220 O O . ASP A 1 282 ? 9.891 8.634 2.891 1.00 98.38 282 ASP A O 1
ATOM 2224 N N . ALA A 1 283 ? 10.063 10.481 1.631 1.00 98.44 283 ALA A N 1
ATOM 2225 C CA . ALA A 1 283 ? 9.603 11.405 2.662 1.00 98.44 283 ALA A CA 1
ATOM 2226 C C . ALA A 1 283 ? 8.098 11.260 2.961 1.00 98.44 283 ALA A C 1
ATOM 2228 O O . ALA A 1 283 ? 7.684 11.421 4.113 1.00 98.44 283 ALA A O 1
ATOM 2229 N N . ILE A 1 284 ? 7.272 10.941 1.959 1.00 98.56 284 ILE A N 1
ATOM 2230 C CA . ILE A 1 284 ? 5.838 10.657 2.134 1.00 98.56 284 ILE A CA 1
ATOM 2231 C C . ILE A 1 284 ? 5.630 9.340 2.894 1.00 98.56 284 ILE A C 1
ATOM 2233 O O . ILE A 1 284 ? 4.836 9.316 3.837 1.00 98.56 284 ILE A O 1
ATOM 2237 N N . ILE A 1 285 ? 6.368 8.279 2.551 1.00 98.38 285 ILE A N 1
ATOM 2238 C CA . ILE A 1 285 ? 6.291 6.972 3.226 1.00 98.38 285 ILE A CA 1
ATOM 2239 C C . ILE A 1 285 ? 6.618 7.123 4.717 1.00 98.38 285 ILE A C 1
ATOM 2241 O O . ILE A 1 285 ? 5.776 6.808 5.558 1.00 98.38 285 ILE A O 1
ATOM 2245 N N . LYS A 1 286 ? 7.757 7.745 5.055 1.00 98.56 286 LYS A N 1
ATOM 2246 C CA . LYS A 1 286 ? 8.185 7.974 6.452 1.00 98.56 286 LYS A CA 1
ATOM 2247 C C . LYS A 1 286 ? 7.164 8.787 7.262 1.00 98.56 286 LYS A C 1
ATOM 2249 O O . LYS A 1 286 ? 6.940 8.522 8.446 1.00 98.56 286 LYS A O 1
ATOM 2254 N N . ARG A 1 287 ? 6.491 9.766 6.637 1.00 98.50 287 ARG A N 1
ATOM 2255 C CA . ARG A 1 287 ? 5.390 10.529 7.264 1.00 98.50 287 ARG A CA 1
ATOM 2256 C C . ARG A 1 287 ? 4.150 9.665 7.509 1.00 98.50 287 ARG A C 1
ATOM 2258 O O . ARG A 1 287 ? 3.522 9.811 8.556 1.00 98.50 287 ARG A O 1
ATOM 2265 N N . MET A 1 288 ? 3.803 8.780 6.574 1.00 98.44 288 MET A N 1
ATOM 2266 C CA . MET A 1 288 ? 2.674 7.856 6.710 1.00 98.44 288 MET A CA 1
ATOM 2267 C C . MET A 1 288 ? 2.922 6.820 7.815 1.00 98.44 288 MET A C 1
ATOM 2269 O O . MET A 1 288 ? 2.044 6.608 8.646 1.00 98.44 288 MET A O 1
ATOM 2273 N N . GLU A 1 289 ? 4.122 6.241 7.880 1.00 98.12 289 GLU A N 1
ATOM 2274 C CA . GLU A 1 289 ? 4.543 5.321 8.946 1.00 98.12 289 GLU A CA 1
ATOM 2275 C C . GLU A 1 289 ? 4.445 5.991 10.325 1.00 98.12 289 GLU A C 1
ATOM 2277 O O . GLU A 1 289 ? 3.734 5.502 11.203 1.00 98.12 289 GLU A O 1
ATOM 2282 N N . THR A 1 290 ? 5.033 7.185 10.475 1.00 98.38 290 THR A N 1
ATOM 2283 C CA . THR A 1 290 ? 4.959 7.989 11.712 1.00 98.38 290 THR A CA 1
ATOM 2284 C C . THR A 1 290 ? 3.507 8.280 12.129 1.00 98.38 290 THR A C 1
ATOM 2286 O O . THR A 1 290 ? 3.169 8.265 13.316 1.00 98.38 290 THR A O 1
ATOM 2289 N N . ALA A 1 291 ? 2.616 8.547 11.166 1.00 98.00 291 ALA A N 1
ATOM 2290 C CA . ALA A 1 291 ? 1.200 8.783 11.438 1.00 98.00 291 ALA A CA 1
ATOM 2291 C C . ALA A 1 291 ? 0.461 7.504 11.877 1.00 98.00 291 ALA A C 1
ATOM 2293 O O . ALA A 1 291 ? -0.367 7.562 12.786 1.00 98.00 291 ALA A O 1
ATOM 2294 N N . LEU A 1 292 ? 0.775 6.350 11.279 1.00 98.25 292 LEU A N 1
ATOM 2295 C CA . LEU A 1 292 ? 0.212 5.053 11.663 1.00 98.25 292 LEU A CA 1
ATOM 2296 C C . LEU A 1 292 ? 0.656 4.635 13.072 1.00 98.25 292 LEU A C 1
ATOM 2298 O O . LEU A 1 292 ? -0.186 4.230 13.874 1.00 98.25 292 LEU A O 1
ATOM 2302 N N . GLU A 1 293 ? 1.938 4.792 13.413 1.00 98.38 293 GLU A N 1
ATOM 2303 C CA . GLU A 1 293 ? 2.445 4.539 14.769 1.00 98.38 293 GLU A CA 1
ATOM 2304 C C . GLU A 1 293 ? 1.742 5.417 15.811 1.00 98.38 293 GLU A C 1
ATOM 2306 O O . GLU A 1 293 ? 1.246 4.912 16.824 1.00 98.38 293 GLU A O 1
ATOM 2311 N N . LYS A 1 294 ? 1.620 6.723 15.536 1.00 98.44 294 LYS A N 1
ATOM 2312 C CA . LYS A 1 294 ? 0.915 7.664 16.414 1.00 98.44 294 LYS A CA 1
ATOM 2313 C C . LYS A 1 294 ? -0.558 7.287 16.599 1.00 98.44 294 LYS A C 1
ATOM 2315 O O . LYS A 1 294 ? -1.036 7.260 17.732 1.00 98.44 294 LYS A O 1
ATOM 2320 N N . ASN A 1 295 ? -1.265 6.963 15.518 1.00 98.38 295 ASN A N 1
ATOM 2321 C CA . ASN A 1 295 ? -2.672 6.564 15.582 1.00 98.38 295 ASN A CA 1
ATOM 2322 C C . ASN A 1 295 ? -2.850 5.269 16.395 1.00 98.38 295 ASN A C 1
ATOM 2324 O O . ASN A 1 295 ? -3.734 5.200 17.248 1.00 98.38 295 ASN A O 1
ATOM 2328 N N . ASN A 1 296 ? -1.976 4.275 16.204 1.00 98.12 296 ASN A N 1
ATOM 2329 C CA . ASN A 1 296 ? -1.984 3.032 16.981 1.00 98.12 296 ASN A CA 1
ATOM 2330 C C . ASN A 1 296 ? -1.734 3.282 18.480 1.00 98.12 296 ASN A C 1
ATOM 2332 O O . ASN A 1 296 ? -2.419 2.700 19.325 1.00 98.12 296 ASN A O 1
ATOM 2336 N N . ALA A 1 297 ? -0.808 4.183 18.826 1.00 97.88 297 ALA A N 1
ATOM 2337 C CA . ALA A 1 297 ? -0.569 4.586 20.211 1.00 97.88 297 ALA A CA 1
ATOM 2338 C C . ALA A 1 297 ? -1.798 5.275 20.837 1.00 97.88 297 ALA A C 1
ATOM 2340 O O . ALA A 1 297 ? -2.181 4.941 21.959 1.00 97.88 297 ALA A O 1
ATOM 2341 N N . GLN A 1 298 ? -2.466 6.173 20.103 1.00 98.50 298 GLN A N 1
ATOM 2342 C CA . GLN A 1 298 ? -3.686 6.844 20.572 1.00 98.50 298 GLN A CA 1
ATOM 2343 C C . GLN A 1 298 ? -4.862 5.870 20.751 1.00 98.50 298 GLN A C 1
ATOM 2345 O O . GLN A 1 298 ? -5.576 5.954 21.749 1.00 98.50 298 GLN A O 1
ATOM 2350 N N . ILE A 1 299 ? -5.043 4.905 19.841 1.00 98.44 299 ILE A N 1
ATOM 2351 C CA . ILE A 1 299 ? -6.057 3.843 19.977 1.00 98.44 299 ILE A CA 1
ATOM 2352 C C . ILE A 1 299 ? -5.799 3.008 21.242 1.00 98.44 299 ILE A C 1
ATOM 2354 O O . ILE A 1 299 ? -6.738 2.708 21.982 1.00 98.44 299 ILE A O 1
ATOM 2358 N N . LYS A 1 300 ? -4.532 2.683 21.534 1.00 98.31 300 LYS A N 1
ATOM 2359 C CA . LYS A 1 300 ? -4.141 1.953 22.749 1.00 98.31 300 LYS A CA 1
ATOM 2360 C C . LYS A 1 300 ? -4.424 2.754 24.026 1.00 98.31 300 LYS A C 1
ATOM 2362 O O . LYS A 1 300 ? -5.025 2.208 24.948 1.00 98.31 300 LYS A O 1
ATOM 2367 N N . GLU A 1 301 ? -4.074 4.042 24.066 1.00 98.50 301 GLU A N 1
ATOM 2368 C CA . GLU A 1 301 ? -4.358 4.917 25.218 1.00 98.50 301 GLU A CA 1
ATOM 2369 C C . GLU A 1 301 ? -5.871 5.075 25.464 1.00 98.50 301 GLU A C 1
ATOM 2371 O O . GLU A 1 301 ? -6.329 5.047 26.608 1.00 98.50 301 GLU A O 1
ATOM 2376 N N . LEU A 1 302 ? -6.671 5.200 24.399 1.00 98.44 302 LEU A N 1
ATOM 2377 C CA . LEU A 1 302 ? -8.133 5.266 24.494 1.00 98.44 302 LEU A CA 1
ATOM 2378 C C . LEU A 1 302 ? -8.733 3.953 25.016 1.00 98.44 302 LEU A C 1
ATOM 2380 O O . LEU A 1 302 ? -9.595 3.988 25.893 1.00 98.44 302 LEU A O 1
ATOM 2384 N N . ALA A 1 303 ? -8.256 2.799 24.542 1.00 98.06 303 ALA A N 1
ATOM 2385 C CA . ALA A 1 303 ? -8.696 1.498 25.045 1.00 98.06 303 ALA A CA 1
ATOM 2386 C C . ALA A 1 303 ? -8.342 1.301 26.533 1.00 98.06 303 ALA A C 1
ATOM 2388 O O . ALA A 1 303 ? -9.172 0.835 27.314 1.00 98.06 303 ALA A O 1
ATOM 2389 N N . GLU A 1 304 ? -7.137 1.699 26.950 1.00 98.38 304 GLU A N 1
ATOM 2390 C CA . GLU A 1 304 ? -6.696 1.633 28.349 1.00 98.38 304 GLU A CA 1
ATOM 2391 C C . GLU A 1 304 ? -7.505 2.578 29.252 1.00 98.38 304 GLU A C 1
ATOM 2393 O O . GLU A 1 304 ? -7.982 2.151 30.307 1.00 98.38 304 GLU A O 1
ATOM 2398 N N . ARG A 1 305 ? -7.759 3.822 28.814 1.00 98.56 305 ARG A N 1
ATOM 2399 C CA . ARG A 1 305 ? -8.611 4.785 29.536 1.00 98.56 305 ARG A CA 1
ATOM 2400 C C . ARG A 1 305 ? -10.054 4.292 29.673 1.00 98.56 305 ARG A C 1
ATOM 2402 O O . ARG A 1 305 ? -10.602 4.350 30.772 1.00 98.56 305 ARG A O 1
ATOM 2409 N N . ASN A 1 306 ? -10.654 3.775 28.601 1.00 98.19 306 ASN A N 1
ATOM 2410 C CA . ASN A 1 306 ? -12.031 3.274 28.630 1.00 98.19 306 ASN A CA 1
ATOM 2411 C C . ASN A 1 306 ? -12.169 2.066 29.573 1.00 98.19 306 ASN A C 1
ATOM 2413 O O . ASN A 1 306 ? -13.098 2.015 30.377 1.00 98.19 306 ASN A O 1
ATOM 2417 N N . ASN A 1 307 ? -11.214 1.129 29.546 1.00 98.19 307 ASN A N 1
ATOM 2418 C CA . ASN A 1 307 ? -11.194 -0.011 30.468 1.00 98.19 307 ASN A CA 1
ATOM 2419 C C . ASN A 1 307 ? -11.049 0.427 31.937 1.00 98.19 307 ASN A C 1
ATOM 2421 O O . ASN A 1 307 ? -11.715 -0.132 32.812 1.00 98.19 307 ASN A O 1
ATOM 2425 N N . ALA A 1 308 ? -10.231 1.449 32.217 1.00 97.75 308 ALA A N 1
ATOM 2426 C CA . ALA A 1 308 ? -10.113 2.022 33.557 1.00 97.75 308 ALA A CA 1
ATOM 2427 C C . ALA A 1 308 ? -11.431 2.666 34.031 1.00 97.75 308 ALA A C 1
ATOM 2429 O O . ALA A 1 308 ? -11.863 2.406 35.153 1.00 97.75 308 ALA A O 1
ATOM 2430 N N . GLN A 1 309 ? -12.111 3.433 33.170 1.00 98.38 309 GLN A N 1
ATOM 2431 C CA . GLN A 1 309 ? -13.407 4.049 33.485 1.00 98.38 309 GLN A CA 1
ATOM 2432 C C . GLN A 1 309 ? -14.514 3.012 33.721 1.00 98.38 309 GLN A C 1
ATOM 2434 O O . GLN A 1 309 ? -15.275 3.140 34.678 1.00 98.38 309 GLN A O 1
ATOM 2439 N N . ILE A 1 310 ? -14.588 1.957 32.900 1.00 98.12 310 ILE A N 1
ATOM 2440 C CA . ILE A 1 310 ? -15.545 0.852 33.090 1.00 98.12 310 ILE A CA 1
ATOM 2441 C C . ILE A 1 310 ? -15.318 0.176 34.448 1.00 98.12 310 ILE A C 1
ATOM 2443 O O . ILE A 1 310 ? -16.279 -0.084 35.175 1.00 98.12 310 ILE A O 1
ATOM 2447 N N . LYS A 1 311 ? -14.055 -0.060 34.825 1.00 98.00 311 LYS A N 1
ATOM 2448 C CA . LYS A 1 311 ? -13.704 -0.618 36.134 1.00 98.00 311 LYS A CA 1
ATOM 2449 C C . LYS A 1 311 ? -14.115 0.311 37.285 1.00 98.00 311 LYS A C 1
ATOM 2451 O O . LYS A 1 311 ? -14.755 -0.153 38.224 1.00 98.00 311 LYS A O 1
ATOM 2456 N N . GLU A 1 312 ? -13.801 1.603 37.204 1.00 98.44 312 GLU A N 1
ATOM 2457 C CA . GLU A 1 312 ? -14.152 2.586 38.240 1.00 98.44 312 GLU A CA 1
ATOM 2458 C C . GLU A 1 312 ? -15.678 2.715 38.422 1.00 98.44 312 GLU A C 1
ATOM 2460 O O . GLU A 1 312 ? -16.176 2.802 39.546 1.00 98.44 312 GLU A O 1
ATOM 2465 N N . LEU A 1 313 ? -16.444 2.679 37.325 1.00 98.06 313 LEU A N 1
ATOM 2466 C CA . LEU A 1 313 ? -17.909 2.663 37.362 1.00 98.06 313 LEU A CA 1
ATOM 2467 C C . LEU A 1 313 ? -18.454 1.376 37.994 1.00 98.06 313 LEU A C 1
ATOM 2469 O O . LEU A 1 313 ? -19.377 1.448 38.803 1.00 98.06 313 LEU A O 1
ATOM 2473 N N . ALA A 1 314 ? -17.873 0.213 37.687 1.00 97.50 314 ALA A N 1
ATOM 2474 C CA . ALA A 1 314 ? -18.270 -1.052 38.304 1.00 97.50 314 ALA A CA 1
ATOM 2475 C C . ALA A 1 314 ? -17.985 -1.068 39.819 1.00 97.50 314 ALA A C 1
ATOM 2477 O O . ALA A 1 314 ? -18.846 -1.464 40.605 1.00 97.50 314 ALA A O 1
ATOM 2478 N N . GLU A 1 315 ? -16.814 -0.582 40.241 1.00 98.31 315 GLU A N 1
ATOM 2479 C CA . GLU A 1 315 ? -16.430 -0.474 41.653 1.00 98.31 315 GLU A CA 1
ATOM 2480 C C . GLU A 1 315 ? -17.325 0.525 42.410 1.00 98.31 315 GLU A C 1
ATOM 2482 O O . GLU A 1 315 ? -17.831 0.195 43.487 1.00 98.31 315 GLU A O 1
ATOM 2487 N N . ARG A 1 316 ? -17.617 1.696 41.821 1.00 98.44 316 ARG A N 1
ATOM 2488 C CA . ARG A 1 316 ? -18.546 2.696 42.379 1.00 98.44 316 ARG A CA 1
ATOM 2489 C C . ARG A 1 316 ? -19.970 2.149 42.521 1.00 98.44 316 ARG A C 1
ATOM 2491 O O . ARG A 1 316 ? -20.565 2.290 43.589 1.00 98.44 316 ARG A O 1
ATOM 2498 N N . ASN A 1 317 ? -20.501 1.494 41.488 1.00 97.88 317 ASN A N 1
ATOM 2499 C CA . ASN A 1 317 ? -21.846 0.912 41.519 1.00 97.88 317 ASN A CA 1
ATOM 2500 C C . ASN A 1 317 ? -21.949 -0.201 42.572 1.00 97.88 317 ASN A C 1
ATOM 2502 O O . ASN A 1 317 ? -22.917 -0.242 43.330 1.00 97.88 317 ASN A O 1
ATOM 2506 N N . ASN A 1 318 ? -20.936 -1.068 42.674 1.00 97.94 318 ASN A N 1
ATOM 2507 C CA . ASN A 1 318 ? -20.898 -2.129 43.680 1.00 97.94 318 ASN A CA 1
ATOM 2508 C C . ASN A 1 318 ? -20.840 -1.559 45.111 1.00 97.94 318 ASN A C 1
ATOM 2510 O O . ASN A 1 318 ? -21.550 -2.035 45.997 1.00 97.94 318 ASN A O 1
ATOM 2514 N N . ALA A 1 319 ? -20.060 -0.495 45.336 1.00 97.44 319 ALA A N 1
ATOM 2515 C CA . ALA A 1 319 ? -20.027 0.210 46.617 1.00 97.44 319 ALA A CA 1
ATOM 2516 C C . ALA A 1 319 ? -21.382 0.858 46.967 1.00 97.44 319 ALA A C 1
ATOM 2518 O O . ALA A 1 319 ? -21.829 0.758 48.111 1.00 97.44 319 ALA A O 1
ATOM 2519 N N . GLN A 1 320 ? -22.071 1.460 45.991 1.00 98.00 320 GLN A N 1
ATOM 2520 C CA . GLN A 1 320 ? -23.403 2.043 46.186 1.00 98.00 320 GLN A CA 1
ATOM 2521 C C . GLN A 1 320 ? -24.462 0.977 46.513 1.00 98.00 320 GLN A C 1
ATOM 2523 O O . GLN A 1 320 ? -25.228 1.154 47.459 1.00 98.00 320 GLN A O 1
ATOM 2528 N N . VAL A 1 321 ? -24.489 -0.143 45.780 1.00 97.50 321 VAL A N 1
ATOM 2529 C CA . VAL A 1 321 ? -25.401 -1.270 46.056 1.00 97.50 321 VAL A CA 1
ATOM 2530 C C . VAL A 1 321 ? -25.142 -1.849 47.447 1.00 97.50 321 VAL A C 1
ATOM 2532 O O . VAL A 1 321 ? -26.092 -2.075 48.197 1.00 97.50 321 VAL A O 1
ATOM 2535 N N . LYS A 1 322 ? -23.870 -2.021 47.832 1.00 97.06 322 LYS A N 1
ATOM 2536 C CA . LYS A 1 322 ? -23.498 -2.466 49.178 1.00 97.06 322 LYS A CA 1
ATOM 2537 C C . LYS A 1 322 ? -24.015 -1.504 50.257 1.00 97.06 322 LYS A C 1
ATOM 2539 O O . LYS A 1 322 ? -24.679 -1.955 51.185 1.00 97.06 322 LYS A O 1
ATOM 2544 N N . GLY A 1 323 ? -23.774 -0.199 50.116 1.00 96.88 323 GLY A N 1
ATOM 2545 C CA . GLY A 1 323 ? -24.231 0.802 51.087 1.00 96.88 323 GLY A CA 1
ATOM 2546 C C . GLY A 1 323 ? -25.758 0.870 51.214 1.00 96.88 323 GLY A C 1
ATOM 2547 O O . GLY A 1 323 ? -26.281 1.001 52.318 1.00 96.88 323 GLY A O 1
ATOM 2548 N N . LEU A 1 324 ? -26.495 0.710 50.108 1.00 97.19 324 LEU A N 1
ATOM 2549 C CA . LEU A 1 324 ? -27.959 0.599 50.134 1.00 97.19 324 LEU A CA 1
ATOM 2550 C C . LEU A 1 324 ? -28.428 -0.672 50.860 1.00 97.19 324 LEU A C 1
ATOM 2552 O O . LEU A 1 324 ? -29.361 -0.603 51.658 1.00 97.19 324 LEU A O 1
ATOM 2556 N N . ALA A 1 325 ? -27.771 -1.814 50.642 1.00 95.44 325 ALA A N 1
ATOM 2557 C CA . ALA A 1 325 ? -28.086 -3.052 51.352 1.00 95.44 325 ALA A CA 1
ATOM 2558 C C . ALA A 1 325 ? -27.812 -2.938 52.865 1.00 95.44 325 ALA A C 1
ATOM 2560 O O . ALA A 1 325 ? -28.661 -3.321 53.669 1.00 95.44 325 ALA A O 1
ATOM 2561 N N . GLU A 1 326 ? -26.673 -2.363 53.260 1.00 97.62 326 GLU A N 1
ATOM 2562 C CA . GLU A 1 326 ? -26.311 -2.134 54.668 1.00 97.62 326 GLU A CA 1
ATOM 2563 C C . GLU A 1 326 ? -27.298 -1.173 55.361 1.00 97.62 326 GLU A C 1
ATOM 2565 O O . GLU A 1 326 ? -27.772 -1.470 56.460 1.00 97.62 326 GLU A O 1
ATOM 2570 N N . ASN A 1 327 ? -27.702 -0.087 54.691 1.00 97.44 327 ASN A N 1
ATOM 2571 C CA . ASN A 1 327 ? -28.729 0.837 55.187 1.00 97.44 327 ASN A CA 1
ATOM 2572 C C . ASN A 1 327 ? -30.101 0.161 55.352 1.00 97.44 327 ASN A C 1
ATOM 2574 O O . ASN A 1 327 ? -30.749 0.331 56.386 1.00 97.44 327 ASN A O 1
ATOM 2578 N N . ASN A 1 328 ? -30.539 -0.637 54.373 1.00 97.25 328 ASN A N 1
ATOM 2579 C CA . ASN A 1 328 ? -31.819 -1.347 54.445 1.00 97.25 328 ASN A CA 1
ATOM 2580 C C . ASN A 1 328 ? -31.828 -2.383 55.584 1.00 97.25 328 ASN A C 1
ATOM 2582 O O . ASN A 1 328 ? -32.811 -2.485 56.316 1.00 97.25 328 ASN A O 1
ATOM 2586 N N . ILE A 1 329 ? -30.722 -3.110 55.788 1.00 96.81 329 ILE A N 1
ATOM 2587 C CA . ILE A 1 329 ? -30.560 -4.044 56.915 1.00 96.81 329 ILE A CA 1
ATOM 2588 C C . ILE A 1 329 ? -30.647 -3.300 58.257 1.00 96.81 329 ILE A C 1
ATOM 2590 O O . ILE A 1 329 ? -31.324 -3.774 59.172 1.00 96.81 329 ILE A O 1
ATOM 2594 N N . ALA A 1 330 ? -30.021 -2.124 58.376 1.00 96.00 330 ALA A N 1
ATOM 2595 C CA . ALA A 1 330 ? -30.097 -1.303 59.583 1.00 96.00 330 ALA A CA 1
ATOM 2596 C C . ALA A 1 330 ? -31.532 -0.819 59.875 1.00 96.00 330 ALA A C 1
ATOM 2598 O O . ALA A 1 330 ? -31.993 -0.937 61.011 1.00 96.00 330 ALA A O 1
ATOM 2599 N N . GLN A 1 331 ? -32.266 -0.352 58.857 1.00 96.94 331 GLN A N 1
ATOM 2600 C CA . GLN A 1 331 ? -33.667 0.071 58.996 1.00 96.94 331 GLN A CA 1
ATOM 2601 C C . GLN A 1 331 ? -34.591 -1.088 59.397 1.00 96.94 331 GLN A C 1
ATOM 2603 O O . GLN A 1 331 ? -35.387 -0.944 60.325 1.00 96.94 331 GLN A O 1
ATOM 2608 N N . ILE A 1 332 ? -34.458 -2.255 58.754 1.00 96.00 332 ILE A N 1
ATOM 2609 C CA . ILE A 1 332 ? -35.239 -3.459 59.088 1.00 96.00 332 ILE A CA 1
ATOM 2610 C C . ILE A 1 332 ? -34.964 -3.896 60.532 1.00 96.00 332 ILE A C 1
ATOM 2612 O O . ILE A 1 332 ? -35.901 -4.207 61.270 1.00 96.00 332 ILE A O 1
ATOM 2616 N N . LYS A 1 333 ? -33.696 -3.873 60.964 1.00 95.50 333 LYS A N 1
ATOM 2617 C CA . LYS A 1 333 ? -33.316 -4.184 62.347 1.00 95.50 333 LYS A CA 1
ATOM 2618 C C . LYS A 1 333 ? -33.955 -3.207 63.341 1.00 95.50 333 LYS A C 1
ATOM 2620 O O . LYS A 1 333 ? -34.583 -3.658 64.296 1.00 95.50 333 LYS A O 1
ATOM 2625 N N . GLN A 1 334 ? -33.852 -1.899 63.100 1.00 96.81 334 GLN A N 1
ATOM 2626 C CA . GLN A 1 334 ? -34.442 -0.877 63.970 1.00 96.81 334 GLN A CA 1
ATOM 2627 C C . GLN A 1 334 ? -35.973 -1.015 64.059 1.00 96.81 334 GLN A C 1
ATOM 2629 O O . GLN A 1 334 ? -36.545 -0.905 65.143 1.00 96.81 334 GLN A O 1
ATOM 2634 N N . LEU A 1 335 ? -36.645 -1.309 62.941 1.00 95.69 335 LEU A N 1
ATOM 2635 C CA . LEU A 1 335 ? -38.089 -1.549 62.913 1.00 95.69 335 LEU A CA 1
ATOM 2636 C C . LEU A 1 335 ? -38.476 -2.805 63.713 1.00 95.69 335 LEU A C 1
ATOM 2638 O O . LEU A 1 335 ? -39.436 -2.773 64.482 1.00 95.69 335 LEU A O 1
ATOM 2642 N N . ALA A 1 336 ? -37.710 -3.893 63.593 1.00 92.06 336 ALA A N 1
ATOM 2643 C CA . ALA A 1 336 ? -37.926 -5.112 64.371 1.00 92.06 336 ALA A CA 1
ATOM 2644 C C . ALA A 1 336 ? -37.705 -4.894 65.882 1.00 92.06 336 ALA A C 1
ATOM 2646 O O . ALA A 1 336 ? -38.478 -5.405 66.697 1.00 92.06 336 ALA A O 1
ATOM 2647 N N . GLU A 1 337 ? -36.696 -4.107 66.267 1.00 96.06 337 GLU A N 1
ATOM 2648 C CA . GLU A 1 337 ? -36.430 -3.725 67.660 1.00 96.06 337 GLU A CA 1
ATOM 2649 C C . GLU A 1 337 ? -37.566 -2.857 68.233 1.00 96.06 337 GLU A C 1
ATOM 2651 O O . GLU A 1 337 ? -38.091 -3.173 69.305 1.00 96.06 337 GLU A O 1
ATOM 2656 N N . ASN A 1 338 ? -38.030 -1.849 67.485 1.00 95.06 338 ASN A N 1
ATOM 2657 C CA . ASN A 1 338 ? -39.174 -1.004 67.851 1.00 95.06 338 ASN A CA 1
ATOM 2658 C C . ASN A 1 338 ? -40.465 -1.821 68.037 1.00 95.06 338 ASN A C 1
ATOM 2660 O O . ASN A 1 338 ? -41.124 -1.716 69.073 1.00 95.06 338 ASN A O 1
ATOM 2664 N N . ASN A 1 339 ? -40.803 -2.684 67.074 1.00 94.31 339 ASN A N 1
ATOM 2665 C CA . ASN A 1 339 ? -41.992 -3.539 67.148 1.00 94.31 339 ASN A CA 1
ATOM 2666 C C . ASN A 1 339 ? -41.903 -4.513 68.338 1.00 94.31 339 ASN A C 1
ATOM 2668 O O . ASN A 1 339 ? -42.882 -4.726 69.054 1.00 94.31 339 ASN A O 1
ATOM 2672 N N . THR A 1 340 ? -40.711 -5.057 68.613 1.00 94.31 340 THR A N 1
ATOM 2673 C CA . THR A 1 340 ? -40.465 -5.923 69.778 1.00 94.31 340 THR A CA 1
ATOM 2674 C C . THR A 1 340 ? -40.657 -5.178 71.103 1.00 94.31 340 THR A C 1
ATOM 2676 O O . THR A 1 340 ? -41.156 -5.765 72.066 1.00 94.31 340 THR A O 1
ATOM 2679 N N . ALA A 1 341 ? -40.284 -3.897 71.178 1.00 93.88 341 ALA A N 1
ATOM 2680 C CA . ALA A 1 341 ? -40.524 -3.064 72.355 1.00 93.88 341 ALA A CA 1
ATOM 2681 C C . ALA A 1 341 ? -42.027 -2.803 72.566 1.00 93.88 341 ALA A C 1
ATOM 2683 O O . ALA A 1 341 ? -42.539 -3.066 73.656 1.00 93.88 341 ALA A O 1
ATOM 2684 N N . GLN A 1 342 ? -42.748 -2.397 71.514 1.00 94.69 342 GLN A N 1
ATOM 2685 C CA . GLN A 1 342 ? -44.196 -2.153 71.568 1.00 94.69 342 GLN A CA 1
ATOM 2686 C C . GLN A 1 342 ? -44.987 -3.401 71.990 1.00 94.69 342 GLN A C 1
ATOM 2688 O O . GLN A 1 342 ? -45.856 -3.316 72.856 1.00 94.69 342 GLN A O 1
ATOM 2693 N N . ILE A 1 343 ? -44.658 -4.581 71.449 1.00 92.62 343 ILE A N 1
ATOM 2694 C CA . ILE A 1 343 ? -45.318 -5.846 71.821 1.00 92.62 343 ILE A CA 1
ATOM 2695 C C . ILE A 1 343 ? -45.099 -6.176 73.308 1.00 92.62 343 ILE A C 1
ATOM 2697 O O . ILE A 1 343 ? -46.035 -6.602 73.988 1.00 92.62 343 ILE A O 1
ATOM 2701 N N . LYS A 1 344 ? -43.894 -5.941 73.848 1.00 91.94 344 LYS A N 1
ATOM 2702 C CA . LYS A 1 344 ? -43.603 -6.137 75.281 1.00 91.94 344 LYS A CA 1
ATOM 2703 C C . LYS A 1 344 ? -44.392 -5.171 76.166 1.00 91.94 344 LYS A C 1
ATOM 2705 O O . LYS A 1 344 ? -44.894 -5.584 77.211 1.00 91.94 344 LYS A O 1
ATOM 2710 N N . GLU A 1 345 ? -44.523 -3.913 75.757 1.00 95.00 345 GLU A N 1
ATOM 2711 C CA . GLU A 1 345 ? -45.290 -2.904 76.493 1.00 95.00 345 GLU A CA 1
ATOM 2712 C C . GLU A 1 345 ? -46.797 -3.197 76.475 1.00 95.00 345 GLU A C 1
ATOM 2714 O O . GLU A 1 345 ? -47.419 -3.253 77.536 1.00 95.00 345 GLU A O 1
ATOM 2719 N N . LEU A 1 346 ? -47.370 -3.509 75.308 1.00 91.44 346 LEU A N 1
ATOM 2720 C CA . LEU A 1 346 ? -48.764 -3.949 75.183 1.00 91.44 346 LEU A CA 1
ATOM 2721 C C . LEU A 1 346 ? -49.036 -5.204 76.026 1.00 91.44 346 LEU A C 1
ATOM 2723 O O . LEU A 1 346 ? -50.009 -5.247 76.775 1.00 91.44 346 LEU A O 1
ATOM 2727 N N . SER A 1 347 ? -48.144 -6.200 75.988 1.00 88.06 347 SER A N 1
ATOM 2728 C CA . SER A 1 347 ? -48.264 -7.406 76.818 1.00 88.06 347 SER A CA 1
ATOM 2729 C C . SER A 1 347 ? -48.244 -7.087 78.317 1.00 88.06 347 SER A C 1
ATOM 2731 O O . SER A 1 347 ? -49.019 -7.671 79.078 1.00 88.06 347 SER A O 1
ATOM 2733 N N . LYS A 1 348 ? -47.384 -6.161 78.762 1.00 93.38 348 LYS A N 1
ATOM 2734 C CA . LYS A 1 348 ? -47.315 -5.703 80.159 1.00 93.38 348 LYS A CA 1
ATOM 2735 C C . LYS A 1 348 ? -48.606 -4.990 80.577 1.00 93.38 348 LYS A C 1
ATOM 2737 O O . LYS A 1 348 ? -49.138 -5.289 81.645 1.00 93.38 348 LYS A O 1
ATOM 2742 N N . ASN A 1 349 ? -49.125 -4.105 79.729 1.00 91.81 349 ASN A N 1
ATOM 2743 C CA . ASN A 1 349 ? -50.331 -3.322 80.000 1.00 91.81 349 ASN A CA 1
ATOM 2744 C C . ASN A 1 349 ? -51.583 -4.216 80.039 1.00 91.81 349 ASN A C 1
ATOM 2746 O O . ASN A 1 349 ? -52.344 -4.154 81.004 1.00 91.81 349 ASN A O 1
ATOM 2750 N N . ASN A 1 350 ? -51.729 -5.142 79.086 1.00 90.69 350 ASN A N 1
ATOM 2751 C CA . ASN A 1 350 ? -52.801 -6.144 79.091 1.00 90.69 350 ASN A CA 1
ATOM 2752 C C . ASN A 1 350 ? -52.730 -7.038 80.346 1.00 90.69 350 ASN A C 1
ATOM 2754 O O . ASN A 1 350 ? -53.747 -7.317 80.975 1.00 90.69 350 ASN A O 1
ATOM 2758 N N . THR A 1 351 ? -51.523 -7.440 80.766 1.00 91.44 351 THR A N 1
ATOM 2759 C CA . THR A 1 351 ? -51.322 -8.225 82.002 1.00 91.44 351 THR A CA 1
ATOM 2760 C C . THR A 1 351 ? -51.738 -7.448 83.256 1.00 91.44 351 THR A C 1
ATOM 2762 O O . THR A 1 351 ? -52.263 -8.044 84.197 1.00 91.44 351 THR A O 1
ATOM 2765 N N . ALA A 1 352 ? -51.527 -6.128 83.291 1.00 90.44 352 ALA A N 1
ATOM 2766 C CA . ALA A 1 352 ? -51.983 -5.278 84.390 1.00 90.44 352 ALA A CA 1
ATOM 2767 C C . ALA A 1 352 ? -53.519 -5.167 84.422 1.00 90.44 352 ALA A C 1
ATOM 2769 O O . ALA A 1 352 ? -54.118 -5.416 85.467 1.00 90.44 352 ALA A O 1
ATOM 2770 N N . GLN A 1 353 ? -54.154 -4.907 83.275 1.00 90.81 353 GLN A N 1
ATOM 2771 C CA . GLN A 1 353 ? -55.618 -4.838 83.152 1.00 90.81 353 GLN A CA 1
ATOM 2772 C C . GLN A 1 353 ? -56.302 -6.154 83.555 1.00 90.81 353 GLN A C 1
ATOM 2774 O O . GLN A 1 353 ? -57.286 -6.140 84.289 1.00 90.81 353 GLN A O 1
ATOM 2779 N N . ILE A 1 354 ? -55.757 -7.307 83.147 1.00 88.81 354 ILE A N 1
ATOM 2780 C CA . ILE A 1 354 ? -56.286 -8.628 83.532 1.00 88.81 354 ILE A CA 1
ATOM 2781 C C . ILE A 1 354 ? -56.233 -8.832 85.056 1.00 88.81 354 ILE A C 1
ATOM 2783 O O . ILE A 1 354 ? -57.179 -9.371 85.633 1.00 88.81 354 ILE A O 1
ATOM 2787 N N . LYS A 1 355 ? -55.167 -8.375 85.730 1.00 90.00 355 LYS A N 1
ATOM 2788 C CA . LYS A 1 355 ? -55.068 -8.433 87.200 1.00 90.00 355 LYS A CA 1
ATOM 2789 C C . LYS A 1 355 ? -56.091 -7.526 87.880 1.00 90.00 355 LYS A C 1
ATOM 2791 O O . LYS A 1 355 ? -56.768 -7.976 88.799 1.00 90.00 355 LYS A O 1
ATOM 2796 N N . GLU A 1 356 ? -56.240 -6.290 87.411 1.00 92.38 356 GLU A N 1
ATOM 2797 C CA . GLU A 1 356 ? -57.219 -5.340 87.951 1.00 92.38 356 GLU A CA 1
ATOM 2798 C C . GLU A 1 356 ? -58.661 -5.857 87.798 1.00 92.38 356 GLU A C 1
ATOM 2800 O O . GLU A 1 356 ? -59.445 -5.819 88.749 1.00 92.38 356 GLU A O 1
ATOM 2805 N N . LEU A 1 357 ? -59.002 -6.421 86.635 1.00 88.44 357 LEU A N 1
ATOM 2806 C CA . LEU A 1 357 ? -60.300 -7.057 86.397 1.00 88.44 357 LEU A CA 1
ATOM 2807 C C . LEU A 1 357 ? -60.536 -8.254 87.333 1.00 88.44 357 LEU A C 1
ATOM 2809 O O . LEU A 1 357 ? -61.623 -8.373 87.900 1.00 88.44 357 LEU A O 1
ATOM 2813 N N . ALA A 1 358 ? -59.526 -9.102 87.553 1.00 86.31 358 ALA A N 1
ATOM 2814 C CA . ALA A 1 358 ? -59.620 -10.234 88.477 1.00 86.31 358 ALA A CA 1
ATOM 2815 C C . ALA A 1 358 ? -59.783 -9.791 89.948 1.00 86.31 358 ALA A C 1
ATOM 2817 O O . ALA A 1 358 ? -60.579 -10.374 90.688 1.00 86.31 358 ALA A O 1
ATOM 2818 N N . GLU A 1 359 ? -59.087 -8.733 90.380 1.00 89.44 359 GLU A N 1
ATOM 2819 C CA . GLU A 1 359 ? -59.272 -8.150 91.715 1.00 89.44 359 GLU A CA 1
ATOM 2820 C C . GLU A 1 359 ? -60.663 -7.529 91.887 1.00 89.44 359 GLU A C 1
ATOM 2822 O O . GLU A 1 359 ? -61.314 -7.749 92.911 1.00 89.44 359 GLU A O 1
ATOM 2827 N N . ASN A 1 360 ? -61.166 -6.813 90.879 1.00 88.94 360 ASN A N 1
ATOM 2828 C CA . ASN A 1 360 ? -62.516 -6.254 90.906 1.00 88.94 360 ASN A CA 1
ATOM 2829 C C . ASN A 1 360 ? -63.593 -7.355 90.918 1.00 88.94 360 ASN A C 1
ATOM 2831 O O . ASN A 1 360 ? -64.543 -7.268 91.698 1.00 88.94 360 ASN A O 1
ATOM 2835 N N . GLN A 1 361 ? -63.414 -8.445 90.164 1.00 86.44 361 GLN A N 1
ATOM 2836 C CA . GLN A 1 361 ? -64.301 -9.613 90.226 1.00 86.44 361 GLN A CA 1
ATOM 2837 C C . GLN A 1 361 ? -64.298 -10.263 91.623 1.00 86.44 361 GLN A C 1
ATOM 2839 O O . GLN A 1 361 ? -65.360 -10.598 92.153 1.00 86.44 361 GLN A O 1
ATOM 2844 N N . LYS A 1 362 ? -63.127 -10.373 92.266 1.00 89.69 362 LYS A N 1
ATOM 2845 C CA . LYS A 1 362 ? -62.991 -10.871 93.645 1.00 89.69 362 LYS A CA 1
ATOM 2846 C C . LYS A 1 362 ? -63.694 -9.965 94.667 1.00 89.69 362 LYS A C 1
ATOM 2848 O O . LYS A 1 362 ? -64.357 -10.476 95.568 1.00 89.69 362 LYS A O 1
ATOM 2853 N N . ARG A 1 363 ? -63.611 -8.636 94.516 1.00 87.88 363 ARG A N 1
ATOM 2854 C CA . ARG A 1 363 ? -64.339 -7.668 95.365 1.00 87.88 363 ARG A CA 1
ATOM 2855 C C . ARG A 1 363 ? -65.858 -7.834 95.249 1.00 87.88 363 ARG A C 1
ATOM 2857 O O . ARG A 1 363 ? -66.541 -7.834 96.268 1.00 87.88 363 ARG A O 1
ATOM 2864 N N . ILE A 1 364 ? -66.379 -8.035 94.035 1.00 82.75 364 ILE A N 1
ATOM 2865 C CA . ILE A 1 364 ? -67.817 -8.270 93.799 1.00 82.75 364 ILE A CA 1
ATOM 2866 C C . ILE A 1 364 ? -68.282 -9.560 94.496 1.00 82.75 364 ILE A C 1
ATOM 2868 O O . ILE A 1 364 ? -69.300 -9.547 95.188 1.00 82.75 364 ILE A O 1
ATOM 2872 N N . GLN A 1 365 ? -67.513 -10.650 94.395 1.00 81.12 365 GLN A N 1
ATOM 2873 C CA . GLN A 1 365 ? -67.814 -11.905 95.103 1.00 81.12 365 GLN A CA 1
ATOM 2874 C C . GLN A 1 365 ? -67.818 -11.727 96.632 1.00 81.12 365 GLN A C 1
ATOM 2876 O O . GLN A 1 365 ? -68.685 -12.270 97.311 1.00 81.12 365 GLN A O 1
ATOM 2881 N N . GLN A 1 366 ? -66.896 -10.931 97.184 1.00 81.75 366 GLN A N 1
ATOM 2882 C CA . GLN A 1 366 ? -66.860 -10.634 98.623 1.00 81.75 366 GLN A CA 1
ATOM 2883 C C . GLN A 1 366 ? -68.060 -9.798 99.095 1.00 81.75 366 GLN A C 1
ATOM 2885 O O . GLN A 1 366 ? -68.561 -10.029 100.193 1.00 81.75 366 GLN A O 1
ATOM 2890 N N . GLN A 1 367 ? -68.558 -8.865 98.277 1.00 75.62 367 GLN A N 1
ATOM 2891 C CA . GLN A 1 367 ? -69.771 -8.098 98.594 1.00 75.62 367 GLN A CA 1
ATOM 2892 C C . GLN A 1 367 ? -71.031 -8.979 98.576 1.00 75.62 367 GLN A C 1
ATOM 2894 O O . GLN A 1 367 ? -71.896 -8.824 99.433 1.00 75.62 367 GLN A O 1
ATOM 2899 N N . GLN A 1 368 ? -71.106 -9.953 97.663 1.00 67.38 368 GLN A N 1
ATOM 2900 C CA . GLN A 1 368 ? -72.194 -10.941 97.610 1.00 67.38 368 GLN A CA 1
ATOM 2901 C C . GLN A 1 368 ? -72.178 -11.945 98.779 1.00 67.38 368 GLN A C 1
ATOM 2903 O O . GLN A 1 368 ? -73.172 -12.633 98.999 1.00 67.38 368 GLN A O 1
ATOM 2908 N N . ALA A 1 369 ? -71.080 -12.028 99.537 1.00 60.00 369 ALA A N 1
ATOM 2909 C CA . ALA A 1 369 ? -70.918 -12.946 100.664 1.00 60.00 369 ALA A CA 1
ATOM 2910 C C . ALA A 1 369 ? -71.323 -12.357 102.035 1.00 60.00 369 ALA A C 1
ATOM 2912 O O . ALA A 1 369 ? -71.172 -13.038 103.051 1.00 60.00 369 ALA A O 1
ATOM 2913 N N . GLN A 1 370 ? -71.822 -11.115 102.104 1.00 51.09 370 GLN A N 1
ATOM 2914 C CA . GLN A 1 370 ? -72.334 -10.557 103.362 1.00 51.09 370 GLN A CA 1
ATOM 2915 C C . GLN A 1 370 ? -73.762 -11.055 103.668 1.00 51.09 370 GLN A C 1
ATOM 2917 O O . GLN A 1 370 ? -74.621 -11.023 102.785 1.00 51.09 370 GLN A O 1
ATOM 2922 N N . PRO A 1 371 ? -74.061 -11.481 104.912 1.00 43.53 371 PRO A N 1
ATOM 2923 C CA . PRO A 1 371 ? -75.397 -11.932 105.291 1.00 43.53 371 PRO A CA 1
ATOM 2924 C C . PRO A 1 371 ? -76.364 -10.745 105.415 1.00 43.53 371 PRO A C 1
ATOM 2926 O O . PRO A 1 371 ? -76.265 -9.937 106.338 1.00 43.53 371 PRO A O 1
ATOM 2929 N N . ALA A 1 372 ? -77.321 -10.646 104.492 1.00 43.38 372 ALA A N 1
ATOM 2930 C CA . ALA A 1 372 ? -78.360 -9.621 104.533 1.00 43.38 372 ALA A CA 1
ATOM 2931 C C . ALA A 1 372 ? -79.427 -9.922 105.612 1.00 43.38 372 ALA A C 1
ATOM 2933 O O . ALA A 1 372 ? -79.850 -11.074 105.745 1.00 43.38 372 ALA A O 1
ATOM 2934 N N . PRO A 1 373 ? -79.921 -8.911 106.356 1.00 44.44 373 PRO A N 1
ATOM 2935 C CA . PRO A 1 373 ? -81.063 -9.077 107.251 1.00 44.44 373 PRO A CA 1
ATOM 2936 C C . PRO A 1 373 ? -82.368 -9.285 106.453 1.00 44.44 373 PRO A C 1
ATOM 2938 O O . PRO A 1 373 ? -82.513 -8.754 105.348 1.00 44.44 373 PRO A O 1
ATOM 2941 N N . PRO A 1 374 ? -83.352 -10.029 106.987 1.00 44.25 374 PRO A N 1
ATOM 2942 C CA . PRO A 1 374 ? -84.520 -10.438 106.214 1.00 44.25 374 PRO A CA 1
ATOM 2943 C C . PRO A 1 374 ? -85.604 -9.353 106.137 1.00 44.25 374 PRO A C 1
ATOM 2945 O O . PRO A 1 374 ? -86.338 -9.146 107.099 1.00 44.25 374 PRO A O 1
ATOM 2948 N N . SER A 1 375 ? -85.796 -8.731 104.967 1.00 39.50 375 SER A N 1
ATOM 2949 C CA . SER A 1 375 ? -87.142 -8.483 104.406 1.00 39.50 375 SER A CA 1
ATOM 2950 C C . SER A 1 375 ? -87.101 -7.951 102.963 1.00 39.50 375 SER A C 1
ATOM 2952 O O . SER A 1 375 ? -86.103 -7.391 102.523 1.00 39.50 375 SER A O 1
ATOM 2954 N N . LYS A 1 376 ? -88.241 -8.086 102.268 1.00 38.66 376 LYS A N 1
ATOM 2955 C CA . LYS A 1 376 ? -88.604 -7.443 100.988 1.00 38.66 376 LYS A CA 1
ATOM 2956 C C . LYS A 1 376 ? -87.749 -7.819 99.772 1.00 38.66 376 LYS A C 1
ATOM 2958 O O . LYS A 1 376 ? -86.827 -7.129 99.356 1.00 38.66 376 LYS A O 1
ATOM 2963 N N . THR A 1 377 ? -88.206 -8.889 99.132 1.00 50.50 377 THR A N 1
ATOM 2964 C CA . THR A 1 377 ? -88.025 -9.186 97.708 1.00 50.50 377 THR A CA 1
ATOM 2965 C C . THR A 1 377 ? -88.157 -7.948 96.810 1.00 50.50 377 THR A C 1
ATOM 2967 O O . THR A 1 377 ? -89.242 -7.373 96.746 1.00 50.50 377 THR A O 1
ATOM 2970 N N . ASN A 1 378 ? -87.104 -7.612 96.058 1.00 46.06 378 ASN A N 1
ATOM 2971 C CA . ASN A 1 378 ? -87.213 -7.100 94.687 1.00 46.06 378 ASN A CA 1
ATOM 2972 C C . ASN A 1 378 ? -85.879 -7.240 93.921 1.00 46.06 378 ASN A C 1
ATOM 2974 O O . ASN A 1 378 ? -84.798 -7.178 94.496 1.00 46.06 378 ASN A O 1
ATOM 2978 N N . ASP A 1 379 ? -85.978 -7.432 92.605 1.00 50.31 379 ASP A N 1
ATOM 2979 C CA . ASP A 1 379 ? -84.993 -7.034 91.586 1.00 50.31 379 ASP A CA 1
ATOM 2980 C C . ASP A 1 379 ? -83.533 -7.544 91.623 1.00 50.31 379 ASP A C 1
ATOM 2982 O O . ASP A 1 379 ? -82.671 -6.981 90.947 1.00 50.31 379 ASP A O 1
ATOM 2986 N N . ASN A 1 380 ? -83.279 -8.747 92.160 1.00 56.22 380 ASN A N 1
ATOM 2987 C CA . ASN A 1 380 ? -82.107 -9.563 91.749 1.00 56.22 380 ASN A CA 1
ATOM 2988 C C . ASN A 1 380 ? -82.042 -9.813 90.215 1.00 56.22 380 ASN A C 1
ATOM 2990 O O . ASN A 1 380 ? -81.006 -10.195 89.666 1.00 56.22 380 ASN A O 1
ATOM 2994 N N . SER A 1 381 ? -83.147 -9.565 89.503 1.00 64.00 381 SER A N 1
ATOM 2995 C CA . SER A 1 381 ? -83.235 -9.473 88.038 1.00 64.00 381 SER A CA 1
ATOM 2996 C C . SER A 1 381 ? -82.288 -8.414 87.450 1.00 64.00 381 SER A C 1
ATOM 2998 O O . SER A 1 381 ? -81.710 -8.627 86.387 1.00 64.00 381 SER A O 1
ATOM 3000 N N . ALA A 1 382 ? -82.083 -7.280 88.128 1.00 66.38 382 ALA A N 1
ATOM 3001 C CA . ALA A 1 382 ? -81.235 -6.198 87.628 1.00 66.38 382 ALA A CA 1
ATOM 3002 C C . ALA A 1 382 ? -79.741 -6.557 87.701 1.00 66.38 382 ALA A C 1
ATOM 3004 O O . ALA A 1 382 ? -79.019 -6.401 86.717 1.00 66.38 382 ALA A O 1
ATOM 3005 N N . THR A 1 383 ? -79.283 -7.108 88.829 1.00 68.00 383 THR A N 1
ATOM 3006 C CA . THR A 1 383 ? -77.892 -7.554 89.018 1.00 68.00 383 THR A CA 1
ATOM 3007 C C . THR A 1 383 ? -77.537 -8.751 88.139 1.00 68.00 383 THR A C 1
ATOM 3009 O O . THR A 1 383 ? -76.455 -8.769 87.553 1.00 68.00 383 THR A O 1
ATOM 3012 N N . THR A 1 384 ? -78.447 -9.714 87.958 1.00 68.31 384 THR A N 1
ATOM 3013 C CA . THR A 1 384 ? -78.235 -10.828 87.012 1.00 68.31 384 THR A CA 1
ATOM 3014 C C . THR A 1 384 ? -78.205 -10.361 85.554 1.00 68.31 384 THR A C 1
ATOM 3016 O O . THR A 1 384 ? -77.330 -10.796 84.808 1.00 68.31 384 THR A O 1
ATOM 3019 N N . LYS A 1 385 ? -79.064 -9.414 85.144 1.00 75.88 385 LYS A N 1
ATOM 3020 C CA . LYS A 1 385 ? -78.992 -8.795 83.805 1.00 75.88 385 LYS A CA 1
ATOM 3021 C C . LYS A 1 385 ? -77.707 -7.996 83.589 1.00 75.88 385 LYS A C 1
ATOM 3023 O O . LYS A 1 385 ? -77.116 -8.104 82.519 1.00 75.88 385 LYS A O 1
ATOM 3028 N N . ALA A 1 386 ? -77.242 -7.243 84.588 1.00 76.38 386 ALA A N 1
ATOM 3029 C CA . ALA A 1 386 ? -75.970 -6.523 84.515 1.00 76.38 386 ALA A CA 1
ATOM 3030 C C . ALA A 1 386 ? -74.781 -7.488 84.355 1.00 76.38 386 ALA A C 1
ATOM 3032 O O . ALA A 1 386 ? -73.938 -7.286 83.481 1.00 76.38 386 ALA A O 1
ATOM 3033 N N . LEU A 1 387 ? -74.757 -8.583 85.127 1.00 76.38 387 LEU A N 1
ATOM 3034 C CA . LEU A 1 387 ? -73.739 -9.629 85.009 1.00 76.38 387 LEU A CA 1
ATOM 3035 C C . LEU A 1 387 ? -73.782 -10.315 83.634 1.00 76.38 387 LEU A C 1
ATOM 3037 O O . LEU A 1 387 ? -72.744 -10.465 82.995 1.00 76.38 387 LEU A O 1
ATOM 3041 N N . GLN A 1 388 ? -74.972 -10.675 83.142 1.00 79.19 388 GLN A N 1
ATOM 3042 C CA . GLN A 1 388 ? -75.136 -11.282 81.819 1.00 79.19 388 GLN A CA 1
ATOM 3043 C C . GLN A 1 388 ? -74.709 -10.324 80.697 1.00 79.19 388 GLN A C 1
ATOM 3045 O O . GLN A 1 388 ? -74.068 -10.750 79.739 1.00 79.19 388 GLN A O 1
ATOM 3050 N N . SER A 1 389 ? -75.005 -9.027 80.828 1.00 81.38 389 SER A N 1
ATOM 3051 C CA . SER A 1 389 ? -74.543 -7.998 79.893 1.00 81.38 389 SER A CA 1
ATOM 3052 C C . SER A 1 389 ? -73.017 -7.902 79.879 1.00 81.38 389 SER A C 1
ATOM 3054 O O . SER A 1 389 ? -72.429 -7.896 78.802 1.00 81.38 389 SER A O 1
ATOM 3056 N N . ALA A 1 390 ? -72.365 -7.899 81.047 1.00 76.50 390 ALA A N 1
ATOM 3057 C CA . ALA A 1 390 ? -70.905 -7.882 81.149 1.00 76.50 390 ALA A CA 1
ATOM 3058 C C . ALA A 1 390 ? -70.259 -9.155 80.567 1.00 76.50 390 ALA A C 1
ATOM 3060 O O . ALA A 1 390 ? -69.264 -9.068 79.852 1.00 76.50 390 ALA A O 1
ATOM 3061 N N . ILE A 1 391 ? -70.847 -10.335 80.798 1.00 74.19 391 ILE A N 1
ATOM 3062 C CA . ILE A 1 391 ? -70.396 -11.602 80.196 1.00 74.19 391 ILE A CA 1
ATOM 3063 C C . ILE A 1 391 ? -70.512 -11.547 78.666 1.00 74.19 391 ILE A C 1
ATOM 3065 O O . ILE A 1 391 ? -69.548 -11.862 77.968 1.00 74.19 391 ILE A O 1
ATOM 3069 N N . ASN A 1 392 ? -71.650 -11.092 78.136 1.00 78.94 392 ASN A N 1
ATOM 3070 C CA . ASN A 1 392 ? -71.866 -10.957 76.694 1.00 78.94 392 ASN A CA 1
ATOM 3071 C C . ASN A 1 392 ? -70.909 -9.921 76.067 1.00 78.94 392 ASN A C 1
ATOM 3073 O O . ASN A 1 392 ? -70.389 -10.134 74.971 1.00 78.94 392 ASN A O 1
ATOM 3077 N N . GLN A 1 393 ? -70.634 -8.819 76.771 1.00 84.50 393 GLN A N 1
ATOM 3078 C CA . GLN A 1 393 ? -69.712 -7.768 76.337 1.00 84.50 393 GLN A CA 1
ATOM 3079 C C . GLN A 1 393 ? -68.256 -8.262 76.321 1.00 84.50 393 GLN A C 1
ATOM 3081 O O . GLN A 1 393 ? -67.558 -8.058 75.327 1.00 84.50 393 GLN A O 1
ATOM 3086 N N . ASN A 1 394 ? -67.828 -9.007 77.345 1.00 79.06 394 ASN A N 1
ATOM 3087 C CA . ASN A 1 394 ? -66.515 -9.657 77.383 1.00 79.06 394 ASN A CA 1
ATOM 3088 C C . ASN A 1 394 ? -66.374 -10.721 76.281 1.00 79.06 394 ASN A C 1
ATOM 3090 O O . ASN A 1 394 ? -65.345 -10.777 75.611 1.00 79.06 394 ASN A O 1
ATOM 3094 N N . ALA A 1 395 ? -67.412 -11.526 76.029 1.00 76.69 395 ALA A N 1
ATOM 3095 C CA . ALA A 1 395 ? -67.421 -12.485 74.922 1.00 76.69 395 ALA A CA 1
ATOM 3096 C C . ALA A 1 395 ? -67.286 -11.784 73.554 1.00 76.69 395 ALA A C 1
ATOM 3098 O O . ALA A 1 395 ? -66.535 -12.243 72.693 1.00 76.69 395 ALA A O 1
ATOM 3099 N N . SER A 1 396 ? -67.942 -10.631 73.373 1.00 82.31 396 SER A N 1
ATOM 3100 C CA . SER A 1 396 ? -67.787 -9.799 72.173 1.00 82.31 396 SER A CA 1
ATOM 3101 C C . SER A 1 396 ? -66.375 -9.215 72.036 1.00 82.31 396 SER A C 1
ATOM 3103 O O . SER A 1 396 ? -65.853 -9.168 70.923 1.00 82.31 396 SER A O 1
ATOM 3105 N N . GLN A 1 397 ? -65.732 -8.799 73.133 1.00 85.31 397 GLN A N 1
ATOM 3106 C CA . GLN A 1 397 ? -64.341 -8.326 73.115 1.00 85.31 397 GLN A CA 1
ATOM 3107 C C . GLN A 1 397 ? -63.362 -9.454 72.762 1.00 85.31 397 GLN A C 1
ATOM 3109 O O . GLN A 1 397 ? -62.509 -9.270 71.897 1.00 85.31 397 GLN A O 1
ATOM 3114 N N . ILE A 1 398 ? -63.518 -10.644 73.354 1.00 79.25 398 ILE A N 1
ATOM 3115 C CA . ILE A 1 398 ? -62.706 -11.828 73.025 1.00 79.25 398 ILE A CA 1
ATOM 3116 C C . ILE A 1 398 ? -62.847 -12.180 71.535 1.00 79.25 398 ILE A C 1
ATOM 3118 O O . ILE A 1 398 ? -61.845 -12.426 70.864 1.00 79.25 398 ILE A O 1
ATOM 3122 N N . LYS A 1 399 ? -64.069 -12.124 70.987 1.00 82.62 399 LYS A N 1
ATOM 3123 C CA . LYS A 1 399 ? -64.323 -12.353 69.557 1.00 82.62 399 LYS A CA 1
ATOM 3124 C C . LYS A 1 399 ? -63.625 -11.315 68.667 1.00 82.62 399 LYS A C 1
ATOM 3126 O O . LYS A 1 399 ? -62.968 -11.700 67.705 1.00 82.62 399 LYS A O 1
ATOM 3131 N N . GLN A 1 400 ? -63.688 -10.028 69.015 1.00 84.12 400 GLN A N 1
ATOM 3132 C CA . GLN A 1 400 ? -62.975 -8.964 68.290 1.00 84.12 400 GLN A CA 1
ATOM 3133 C C . GLN A 1 400 ? -61.446 -9.122 68.349 1.00 84.12 400 GLN A C 1
ATOM 3135 O O . GLN A 1 400 ? -60.772 -8.872 67.351 1.00 84.12 400 GLN A O 1
ATOM 3140 N N . ILE A 1 401 ? -60.893 -9.578 69.478 1.00 83.88 401 ILE A N 1
ATOM 3141 C CA . ILE A 1 401 ? -59.459 -9.886 69.607 1.00 83.88 401 ILE A CA 1
ATOM 3142 C C . ILE A 1 401 ? -59.075 -11.069 68.702 1.00 83.88 401 ILE A C 1
ATOM 3144 O O . ILE A 1 401 ? -58.063 -10.989 68.009 1.00 83.88 401 ILE A O 1
ATOM 3148 N N . SER A 1 402 ? -59.897 -12.123 68.647 1.00 78.81 402 SER A N 1
ATOM 3149 C CA . SER A 1 402 ? -59.690 -13.276 67.755 1.00 78.81 402 SER A CA 1
ATOM 3150 C C . SER A 1 402 ? -59.705 -12.867 66.276 1.00 78.81 402 SER A C 1
ATOM 3152 O O . SER A 1 402 ? -58.760 -13.153 65.546 1.00 78.81 402 SER A O 1
ATOM 3154 N N . GLU A 1 403 ? -60.724 -12.117 65.846 1.00 83.62 403 GLU A N 1
ATOM 3155 C CA . GLU A 1 403 ? -60.822 -11.582 64.477 1.00 83.62 403 GLU A CA 1
ATOM 3156 C C . GLU A 1 403 ? -59.663 -10.629 64.134 1.00 83.62 403 GLU A C 1
ATOM 3158 O O . GLU A 1 403 ? -59.249 -10.531 62.978 1.00 83.62 403 GLU A O 1
ATOM 3163 N N . GLY A 1 404 ? -59.133 -9.912 65.130 1.00 86.31 404 GLY A N 1
ATOM 3164 C CA . GLY A 1 404 ? -57.928 -9.098 64.995 1.00 86.31 404 GLY A CA 1
ATOM 3165 C C . GLY A 1 404 ? -56.676 -9.943 64.753 1.00 86.31 404 GLY A C 1
ATOM 3166 O O . GLY A 1 404 ? -55.888 -9.615 63.868 1.00 86.31 404 GLY A O 1
ATOM 3167 N N . GLN A 1 405 ? -56.508 -11.047 65.488 1.00 81.31 405 GLN A N 1
ATOM 3168 C CA . GLN A 1 405 ? -55.379 -11.969 65.323 1.00 81.31 405 GLN A CA 1
ATOM 3169 C C . GLN A 1 405 ? -55.405 -12.684 63.964 1.00 81.31 405 GLN A C 1
ATOM 3171 O O . GLN A 1 405 ? -54.372 -12.742 63.300 1.00 81.31 405 GLN A O 1
ATOM 3176 N N . GLU A 1 406 ? -56.569 -13.154 63.505 1.00 83.56 406 GLU A N 1
ATOM 3177 C CA . GLU A 1 406 ? -56.713 -13.787 62.183 1.00 83.56 406 GLU A CA 1
ATOM 3178 C C . GLU A 1 406 ? -56.324 -12.837 61.039 1.00 83.56 406 GLU A C 1
ATOM 3180 O O . GLU A 1 406 ? -55.551 -13.213 60.158 1.00 83.56 406 GLU A O 1
ATOM 3185 N N . LYS A 1 407 ? -56.777 -11.574 61.085 1.00 86.44 407 LYS A N 1
ATOM 3186 C CA . LYS A 1 407 ? -56.395 -10.540 60.103 1.00 86.44 407 LYS A CA 1
ATOM 3187 C C . LYS A 1 407 ? -54.889 -10.259 60.105 1.00 86.44 407 LYS A C 1
ATOM 3189 O O . LYS A 1 407 ? -54.309 -10.030 59.047 1.00 86.44 407 LYS A O 1
ATOM 3194 N N . LEU A 1 408 ? -54.254 -10.298 61.277 1.00 82.19 408 LEU A N 1
ATOM 3195 C CA . LEU A 1 408 ? -52.812 -10.089 61.432 1.00 82.19 408 LEU A CA 1
ATOM 3196 C C . LEU A 1 408 ? -52.005 -11.267 60.850 1.00 82.19 408 LEU A C 1
ATOM 3198 O O . LEU A 1 408 ? -50.999 -11.056 60.175 1.00 82.19 408 LEU A O 1
ATOM 3202 N N . ILE A 1 409 ? -52.480 -12.502 61.046 1.00 82.19 409 ILE A N 1
ATOM 3203 C CA . ILE A 1 409 ? -51.901 -13.713 60.442 1.00 82.19 409 ILE A CA 1
ATOM 3204 C C . ILE A 1 409 ? -52.042 -13.681 58.913 1.00 82.19 409 ILE A C 1
ATOM 3206 O O . ILE A 1 409 ? -51.066 -13.958 58.214 1.00 82.19 409 ILE A O 1
ATOM 3210 N N . ALA A 1 410 ? -53.212 -13.297 58.391 1.00 83.50 410 ALA A N 1
ATOM 3211 C CA . ALA A 1 410 ? -53.444 -13.162 56.952 1.00 83.50 410 ALA A CA 1
ATOM 3212 C C . ALA A 1 410 ? -52.484 -12.142 56.311 1.00 83.50 410 ALA A C 1
ATOM 3214 O O . ALA A 1 410 ? -51.760 -12.487 55.379 1.00 83.50 410 ALA A O 1
ATOM 3215 N N . ALA A 1 411 ? -52.377 -10.937 56.885 1.00 83.44 411 ALA A N 1
ATOM 3216 C CA . ALA A 1 411 ? -51.487 -9.887 56.384 1.00 83.44 411 ALA A CA 1
ATOM 3217 C C . ALA A 1 411 ? -49.997 -10.293 56.382 1.00 83.44 411 ALA A C 1
ATOM 3219 O O . ALA A 1 411 ? -49.256 -9.930 55.466 1.00 83.44 411 ALA A O 1
ATOM 3220 N N . PHE A 1 412 ? -49.541 -11.078 57.368 1.00 81.38 412 PHE A N 1
ATOM 3221 C CA . PHE A 1 412 ? -48.193 -11.661 57.334 1.00 81.38 412 PHE A CA 1
ATOM 3222 C C . PHE A 1 412 ? -48.037 -12.740 56.251 1.00 81.38 412 PHE A C 1
ATOM 3224 O O . PHE A 1 412 ? -46.963 -12.847 55.656 1.00 81.38 412 PHE A O 1
ATOM 3231 N N . GLY A 1 413 ? -49.084 -13.524 55.982 1.00 87.94 413 GLY A N 1
ATOM 3232 C CA . GLY A 1 413 ? -49.115 -14.510 54.901 1.00 87.94 413 GLY A CA 1
ATOM 3233 C C . GLY A 1 413 ? -48.947 -13.872 53.521 1.00 87.94 413 GLY A C 1
ATOM 3234 O O . GLY A 1 413 ? -48.080 -14.302 52.757 1.00 87.94 413 GLY A O 1
ATOM 3235 N N . ASP A 1 414 ? -49.705 -12.810 53.242 1.00 88.94 414 ASP A N 1
ATOM 3236 C CA . ASP A 1 414 ? -49.651 -12.069 51.976 1.00 88.94 414 ASP A CA 1
ATOM 3237 C C . ASP A 1 414 ? -48.265 -11.441 51.748 1.00 88.94 414 ASP A C 1
ATOM 3239 O O . ASP A 1 414 ? -47.648 -11.639 50.699 1.00 88.94 414 ASP A O 1
ATOM 3243 N N . MET A 1 415 ? -47.710 -10.788 52.775 1.00 85.81 415 MET A N 1
ATOM 3244 C CA . MET A 1 415 ? -46.373 -10.176 52.742 1.00 85.81 415 MET A CA 1
ATOM 3245 C C . MET A 1 415 ? -45.254 -11.210 52.491 1.00 85.81 415 MET A C 1
ATOM 3247 O O . MET A 1 415 ? -44.293 -10.948 51.763 1.00 85.81 415 MET A O 1
ATOM 3251 N N . LEU A 1 416 ? -45.384 -12.423 53.045 1.00 84.00 416 LEU A N 1
ATOM 3252 C CA . LEU A 1 416 ? -44.498 -13.559 52.750 1.00 84.00 416 LEU A CA 1
ATOM 3253 C C . LEU A 1 416 ? -44.692 -14.122 51.331 1.00 84.00 416 LEU A C 1
ATOM 3255 O O . LEU A 1 416 ? -43.751 -14.690 50.767 1.00 84.00 416 LEU A O 1
ATOM 3259 N N . GLY A 1 417 ? -45.887 -13.976 50.755 1.00 89.12 417 GLY A N 1
ATOM 3260 C CA . GLY A 1 417 ? -46.183 -14.274 49.355 1.00 89.12 417 GLY A CA 1
ATOM 3261 C C . GLY A 1 417 ? -45.450 -13.326 48.407 1.00 89.12 417 GLY A C 1
ATOM 3262 O O . GLY A 1 417 ? -44.681 -13.785 47.557 1.00 89.12 417 GLY A O 1
ATOM 3263 N N . GLU A 1 418 ? -45.604 -12.015 48.606 1.00 89.25 418 GLU A N 1
ATOM 3264 C CA . GLU A 1 418 ? -44.919 -10.988 47.810 1.00 89.25 418 GLU A CA 1
ATOM 3265 C C . GLU A 1 418 ? -43.394 -11.134 47.873 1.00 89.25 418 GLU A C 1
ATOM 3267 O O . GLU A 1 418 ? -42.733 -11.148 46.833 1.00 89.25 418 GLU A O 1
ATOM 3272 N N . LEU A 1 419 ? -42.822 -11.347 49.066 1.00 83.00 419 LEU A N 1
ATOM 3273 C CA . LEU A 1 419 ? -41.374 -11.520 49.237 1.00 83.00 419 LEU A CA 1
ATOM 3274 C C . LEU A 1 419 ? -40.831 -12.734 48.454 1.00 83.00 419 LEU A C 1
ATOM 3276 O O . LEU A 1 419 ? -39.765 -12.664 47.834 1.00 83.00 419 LEU A O 1
ATOM 3280 N N . LYS A 1 420 ? -41.578 -13.849 48.423 1.00 84.75 420 LYS A N 1
ATOM 3281 C CA . LYS A 1 420 ? -41.241 -15.022 47.593 1.00 84.75 420 LYS A CA 1
ATOM 3282 C C . LYS A 1 420 ? -41.338 -14.708 46.100 1.00 84.75 420 LYS A C 1
ATOM 3284 O O . LYS A 1 420 ? -40.483 -15.152 45.331 1.00 84.75 420 LYS A O 1
ATOM 3289 N N . GLN A 1 421 ? -42.349 -13.950 45.682 1.00 87.50 421 GLN A N 1
ATOM 3290 C CA . GLN A 1 421 ? -42.551 -13.583 44.281 1.00 87.50 421 GLN A CA 1
ATOM 3291 C C . GLN A 1 421 ? -41.477 -12.603 43.782 1.00 87.50 421 GLN A C 1
ATOM 3293 O O . GLN A 1 421 ? -40.961 -12.783 42.678 1.00 87.50 421 GLN A O 1
ATOM 3298 N N . GLN A 1 422 ? -41.053 -11.649 44.614 1.00 85.12 422 GLN A N 1
ATOM 3299 C CA . GLN A 1 422 ? -39.954 -10.726 44.322 1.00 85.12 422 GLN A CA 1
ATOM 3300 C C . GLN A 1 422 ? -38.606 -11.460 44.197 1.00 85.12 422 GLN A C 1
ATOM 3302 O O . GLN A 1 422 ? -37.866 -11.230 43.241 1.00 85.12 422 GLN A O 1
ATOM 3307 N N . ASN A 1 423 ? -38.311 -12.412 45.092 1.00 80.81 423 ASN A N 1
ATOM 3308 C CA . ASN A 1 423 ? -37.126 -13.277 44.984 1.00 80.81 423 ASN A CA 1
ATOM 3309 C C . ASN A 1 423 ? -37.150 -14.102 43.677 1.00 80.81 423 ASN A C 1
ATOM 3311 O O . ASN A 1 423 ? -36.163 -14.150 42.942 1.00 80.81 423 ASN A O 1
ATOM 3315 N N . LYS A 1 424 ? -38.311 -14.664 43.310 1.00 82.62 424 LYS A N 1
ATOM 3316 C CA . LYS A 1 424 ? -38.482 -15.390 42.040 1.00 82.62 424 LYS A CA 1
ATOM 3317 C C . LYS A 1 424 ? -38.265 -14.498 40.807 1.00 82.62 424 LYS A C 1
ATOM 3319 O O . LYS A 1 424 ? -37.720 -14.975 39.816 1.00 82.62 424 LYS A O 1
ATOM 3324 N N . GLN A 1 425 ? -38.631 -13.214 40.863 1.00 80.38 425 GLN A N 1
ATOM 3325 C CA . GLN A 1 425 ? -38.302 -12.249 39.806 1.00 80.38 425 GLN A CA 1
ATOM 3326 C C . GLN A 1 425 ? -36.797 -11.958 39.737 1.00 80.38 425 GLN A C 1
ATOM 3328 O O . GLN A 1 425 ? -36.238 -11.971 38.644 1.00 80.38 425 GLN A O 1
ATOM 3333 N N . GLN A 1 426 ? -36.117 -11.769 40.874 1.00 77.25 426 GLN A N 1
ATOM 3334 C CA . GLN A 1 426 ? -34.662 -11.547 40.900 1.00 77.25 426 GLN A CA 1
ATOM 3335 C C . GLN A 1 426 ? -33.873 -12.731 40.315 1.00 77.25 426 GLN A C 1
ATOM 3337 O O . GLN A 1 426 ? -32.872 -12.519 39.632 1.00 77.25 426 GLN A O 1
ATOM 3342 N N . GLN A 1 427 ? -34.341 -13.969 40.505 1.00 74.81 427 GLN A N 1
ATOM 3343 C CA . GLN A 1 427 ? -33.714 -15.157 39.909 1.00 74.81 427 GLN A CA 1
ATOM 3344 C C . GLN A 1 427 ? -33.795 -15.188 38.372 1.00 74.81 427 GLN A C 1
ATOM 3346 O O . GLN A 1 427 ? -32.882 -15.711 37.744 1.00 74.81 427 GLN A O 1
ATOM 3351 N N . MET A 1 428 ? -34.813 -14.577 37.749 1.00 72.06 428 MET A N 1
ATOM 3352 C CA . MET A 1 428 ? -34.898 -14.479 36.279 1.00 72.06 428 MET A CA 1
ATOM 3353 C C . MET A 1 428 ? -33.894 -13.486 35.666 1.00 72.06 428 MET A C 1
ATOM 3355 O O . MET A 1 428 ? -33.691 -13.507 34.455 1.00 72.06 428 MET A O 1
ATOM 3359 N N . PHE A 1 429 ? -33.256 -12.639 36.481 1.00 72.12 429 PHE A N 1
ATOM 3360 C CA . PHE A 1 429 ? -32.206 -11.708 36.050 1.00 72.12 429 PHE A CA 1
ATOM 3361 C C . PHE A 1 429 ? -30.785 -12.175 36.397 1.00 72.12 429 PHE A C 1
ATOM 3363 O O . PHE A 1 429 ? -29.823 -11.469 36.091 1.00 72.12 429 PHE A O 1
ATOM 3370 N N . GLN A 1 430 ? -30.616 -13.357 37.002 1.00 61.12 430 GLN A N 1
ATOM 3371 C CA . GLN A 1 430 ? -29.286 -13.952 37.119 1.00 61.12 430 GLN A CA 1
ATOM 3372 C C . GLN A 1 430 ? -28.868 -14.538 35.759 1.00 61.12 430 GLN A C 1
ATOM 3374 O O . GLN A 1 430 ? -29.651 -15.275 35.154 1.00 61.12 430 GLN A O 1
ATOM 3379 N N . PRO A 1 431 ? -27.660 -14.230 35.248 1.00 62.59 431 PRO A N 1
ATOM 3380 C CA . PRO A 1 431 ? -27.171 -14.853 34.025 1.00 62.59 431 PRO A CA 1
ATOM 3381 C C . PRO A 1 431 ? -27.045 -16.372 34.235 1.00 62.59 431 PRO A C 1
ATOM 3383 O O . PRO A 1 431 ? -26.714 -16.804 35.344 1.00 62.59 431 PRO A O 1
ATOM 3386 N N . PRO A 1 432 ? -27.290 -17.195 33.198 1.00 69.25 432 PRO A N 1
ATOM 3387 C CA . PRO A 1 432 ? -27.196 -18.643 33.330 1.00 69.25 432 PRO A CA 1
ATOM 3388 C C . PRO A 1 432 ? -25.787 -19.048 33.791 1.00 69.25 432 PRO A C 1
ATOM 3390 O O . PRO A 1 432 ? -24.805 -18.442 33.345 1.00 69.25 432 PRO A O 1
ATOM 3393 N N . PRO A 1 433 ? -25.658 -20.063 34.667 1.00 69.38 433 PRO A N 1
ATOM 3394 C CA . PRO A 1 433 ? -24.352 -20.533 35.106 1.00 69.38 433 PRO A CA 1
ATOM 3395 C C . PRO A 1 433 ? -23.526 -20.980 33.889 1.00 69.38 433 PRO A C 1
ATOM 3397 O O . PRO A 1 433 ? -24.084 -21.583 32.966 1.00 69.38 433 PRO A O 1
ATOM 3400 N N . PRO A 1 434 ? -22.209 -20.697 33.858 1.00 69.38 434 PRO A N 1
ATOM 3401 C CA . PRO A 1 434 ? -21.367 -21.096 32.740 1.00 69.38 434 PRO A CA 1
ATOM 3402 C C . PRO A 1 434 ? -21.418 -22.623 32.564 1.00 69.38 434 PRO A C 1
ATOM 3404 O O . PRO A 1 434 ? -21.421 -23.347 33.566 1.00 69.38 434 PRO A O 1
ATOM 3407 N N . PRO A 1 435 ? -21.470 -23.130 31.318 1.00 66.62 435 PRO A N 1
ATOM 3408 C CA . PRO A 1 435 ? -21.587 -24.561 31.071 1.00 66.62 435 PRO A CA 1
ATOM 3409 C C . PRO A 1 435 ? -20.392 -25.314 31.678 1.00 66.62 435 PRO A C 1
ATOM 3411 O O . PRO A 1 435 ? -19.269 -24.798 31.651 1.00 66.62 435 PRO A O 1
ATOM 3414 N N . PRO A 1 436 ? -20.602 -26.529 32.220 1.00 56.88 436 PRO A N 1
ATOM 3415 C CA . PRO A 1 436 ? -19.533 -27.296 32.846 1.00 56.88 436 PRO A CA 1
ATOM 3416 C C . PRO A 1 436 ? -18.428 -27.587 31.827 1.00 56.88 436 PRO A C 1
ATOM 3418 O O . PRO A 1 436 ? -18.679 -28.143 30.758 1.00 56.88 436 PRO A O 1
ATOM 3421 N N . SER A 1 437 ? -17.195 -27.213 32.163 1.00 54.34 437 SER A N 1
ATOM 3422 C CA . SER A 1 437 ? -16.016 -27.363 31.309 1.00 54.34 437 SER A CA 1
ATOM 3423 C C . SER A 1 437 ? -15.602 -28.834 31.178 1.00 54.34 437 SER A C 1
ATOM 3425 O O . SER A 1 437 ? -14.729 -29.336 31.892 1.00 54.34 437 SER A O 1
ATOM 3427 N N . SER A 1 438 ? -16.239 -29.532 30.235 1.00 44.06 438 SER A N 1
ATOM 3428 C CA . SER A 1 438 ? -16.012 -30.943 29.918 1.00 44.06 438 SER A CA 1
ATOM 3429 C C . SER A 1 438 ? -14.603 -31.180 29.363 1.00 44.06 438 SER A C 1
ATOM 3431 O O . SER A 1 438 ? -14.357 -31.146 28.157 1.00 44.06 438 SER A O 1
ATOM 3433 N N . SER A 1 439 ? -13.665 -31.429 30.270 1.00 50.31 439 SER A N 1
ATOM 3434 C CA . SER A 1 439 ? -12.302 -31.852 29.951 1.00 50.31 439 SER A CA 1
ATOM 3435 C C . SER A 1 439 ? -12.318 -33.301 29.451 1.00 50.31 439 SER A C 1
ATOM 3437 O O . SER A 1 439 ? -12.453 -34.214 30.262 1.00 50.31 439 SER A O 1
ATOM 3439 N N . GLY A 1 440 ? -12.178 -33.542 28.141 1.00 40.59 440 GLY A N 1
ATOM 3440 C CA . GLY A 1 440 ? -12.104 -34.920 27.637 1.00 40.59 440 GLY A CA 1
ATOM 3441 C C . GLY A 1 440 ? -12.132 -35.110 26.117 1.00 40.59 440 GLY A C 1
ATOM 3442 O O . GLY A 1 440 ? -13.182 -35.018 25.501 1.00 40.59 440 GLY A O 1
ATOM 3443 N N . ALA A 1 441 ? -10.969 -35.462 25.563 1.00 40.94 441 ALA A N 1
ATOM 3444 C CA . ALA A 1 441 ? -10.759 -36.403 24.452 1.00 40.94 441 ALA A CA 1
ATOM 3445 C C . ALA A 1 441 ? -11.652 -36.354 23.178 1.00 40.94 441 ALA A C 1
ATOM 3447 O O . ALA A 1 441 ? -12.747 -36.900 23.120 1.00 40.94 441 ALA A O 1
ATOM 3448 N N . THR A 1 442 ? -11.033 -35.879 22.090 1.00 48.53 442 THR A N 1
ATOM 3449 C CA . THR A 1 442 ? -11.012 -36.523 20.754 1.00 48.53 442 THR A CA 1
ATOM 3450 C C . THR A 1 442 ? -12.310 -37.088 20.146 1.00 48.53 442 THR A C 1
ATOM 3452 O O . THR A 1 442 ? -12.645 -38.253 20.355 1.00 48.53 442 THR A O 1
ATOM 3455 N N . ASN A 1 443 ? -12.850 -36.383 19.146 1.00 39.94 443 ASN A N 1
ATOM 3456 C CA . ASN A 1 443 ? -13.021 -36.998 17.822 1.00 39.94 443 ASN A CA 1
ATOM 3457 C C . ASN A 1 443 ? -12.877 -35.946 16.703 1.00 39.94 443 ASN A C 1
ATOM 3459 O O . ASN A 1 443 ? -13.131 -34.762 16.921 1.00 39.94 443 ASN A O 1
ATOM 3463 N N . CYS A 1 444 ? -12.442 -36.361 15.514 1.00 47.12 444 CYS A N 1
ATOM 3464 C CA . CYS A 1 444 ? -12.241 -35.480 14.365 1.00 47.12 444 CYS A CA 1
ATOM 3465 C C . CYS A 1 444 ? -13.529 -35.382 13.542 1.00 47.12 444 CYS A C 1
ATOM 3467 O O . CYS A 1 444 ? -13.858 -36.307 12.801 1.00 47.12 444 CYS A O 1
ATOM 3469 N N . GLN A 1 445 ? -14.241 -34.256 13.632 1.00 40.34 445 GLN A N 1
ATOM 3470 C CA . GLN A 1 445 ? -15.442 -34.012 12.830 1.00 40.34 445 GLN A CA 1
ATOM 3471 C C . GLN A 1 445 ? -15.168 -32.944 11.763 1.00 40.34 445 GLN A C 1
ATOM 3473 O O . GLN A 1 445 ? -14.585 -31.896 12.039 1.00 40.34 445 GLN A O 1
ATOM 3478 N N . VAL A 1 446 ? -15.523 -33.253 10.514 1.00 43.06 446 VAL A N 1
ATOM 3479 C CA . VAL A 1 446 ? -15.102 -32.487 9.333 1.00 43.06 446 VAL A CA 1
ATOM 3480 C C . VAL A 1 446 ? -15.848 -31.156 9.255 1.00 43.06 446 VAL A C 1
ATOM 3482 O O . VAL A 1 446 ? -17.046 -31.119 8.979 1.00 43.06 446 VAL A O 1
ATOM 3485 N N . HIS A 1 447 ? -15.130 -30.048 9.435 1.00 41.59 447 HIS A N 1
ATOM 3486 C CA . HIS A 1 447 ? -15.647 -28.732 9.074 1.00 41.59 447 HIS A CA 1
ATOM 3487 C C . HIS A 1 447 ? -15.693 -28.593 7.548 1.00 41.59 447 HIS A C 1
ATOM 3489 O O . HIS A 1 447 ? -14.652 -28.566 6.890 1.00 41.59 447 HIS A O 1
ATOM 3495 N N . ASN A 1 448 ? -16.898 -28.441 6.991 1.00 47.22 448 ASN A N 1
ATOM 3496 C CA . ASN A 1 448 ? -17.096 -28.037 5.599 1.00 47.22 448 ASN A CA 1
ATOM 3497 C C . ASN A 1 448 ? -16.626 -26.588 5.398 1.00 47.22 448 ASN A C 1
ATOM 3499 O O . ASN A 1 448 ? -17.408 -25.640 5.469 1.00 47.22 448 ASN A O 1
ATOM 3503 N N . VAL A 1 449 ? -15.331 -26.415 5.134 1.00 44.34 449 VAL A N 1
ATOM 3504 C CA . VAL A 1 449 ? -14.774 -25.149 4.655 1.00 44.34 449 VAL A CA 1
ATOM 3505 C C . VAL A 1 449 ? -15.229 -24.957 3.210 1.00 44.34 449 VAL A C 1
ATOM 3507 O O . VAL A 1 449 ? -14.702 -25.594 2.299 1.00 44.34 449 VAL A O 1
ATOM 3510 N N . HIS A 1 450 ? -16.200 -24.068 2.983 1.00 48.44 450 HIS A N 1
ATOM 3511 C CA . HIS A 1 450 ? -16.485 -23.596 1.629 1.00 48.44 450 HIS A CA 1
ATOM 3512 C C . HIS A 1 450 ? -15.212 -22.948 1.052 1.00 48.44 450 HIS A C 1
ATOM 3514 O O . HIS A 1 450 ? -14.675 -22.025 1.671 1.00 48.44 450 HIS A O 1
ATOM 3520 N N . PRO A 1 451 ? -14.705 -23.402 -0.110 1.00 57.50 451 PRO A N 1
ATOM 3521 C CA . PRO A 1 451 ? -13.531 -22.792 -0.715 1.00 57.50 451 PRO A CA 1
ATOM 3522 C C . PRO A 1 451 ? -13.856 -21.354 -1.151 1.00 57.50 451 PRO A C 1
ATOM 3524 O O . PRO A 1 451 ? -14.953 -21.109 -1.663 1.00 57.50 451 PRO A O 1
ATOM 3527 N N . PRO A 1 452 ? -12.925 -20.395 -0.993 1.00 55.66 452 PRO A N 1
ATOM 3528 C CA . PRO A 1 452 ? -13.155 -19.020 -1.418 1.00 55.66 452 PRO A CA 1
ATOM 3529 C C . PRO A 1 452 ? -13.378 -18.947 -2.941 1.00 55.66 452 PRO A C 1
ATOM 3531 O O . PRO A 1 452 ? -12.771 -19.733 -3.681 1.00 55.66 452 PRO A O 1
ATOM 3534 N N . PRO A 1 453 ? -14.207 -18.007 -3.442 1.00 47.12 453 PRO A N 1
ATOM 3535 C CA . PRO A 1 453 ? -14.498 -17.896 -4.869 1.00 47.12 453 PRO A CA 1
ATOM 3536 C C . PRO A 1 453 ? -13.223 -17.710 -5.699 1.00 47.12 453 PRO A C 1
ATOM 3538 O O . PRO A 1 453 ? -12.536 -16.690 -5.603 1.00 47.12 453 PRO A O 1
ATOM 3541 N N . ARG A 1 454 ? -12.902 -18.695 -6.545 1.00 53.53 454 ARG A N 1
ATOM 3542 C CA . ARG A 1 454 ? -11.787 -18.576 -7.492 1.00 53.53 454 ARG A CA 1
ATOM 3543 C C . ARG A 1 454 ? -12.142 -17.516 -8.533 1.00 53.53 454 ARG A C 1
ATOM 3545 O O . ARG A 1 454 ? -13.162 -17.636 -9.208 1.00 53.53 454 ARG A O 1
ATOM 3552 N N . LYS A 1 455 ? -11.287 -16.500 -8.688 1.00 51.41 455 LYS A N 1
ATOM 3553 C CA . LYS A 1 455 ? -11.409 -15.497 -9.756 1.00 51.41 455 LYS A CA 1
ATOM 3554 C C . LYS A 1 455 ? -11.200 -16.166 -11.119 1.00 51.41 455 LYS A C 1
ATOM 3556 O O . LYS A 1 455 ? -10.071 -16.302 -11.577 1.00 51.41 455 LYS A O 1
ATOM 3561 N N . ILE A 1 456 ? -12.289 -16.585 -11.759 1.00 48.50 456 ILE A N 1
ATOM 3562 C CA . ILE A 1 456 ? -12.288 -16.942 -13.181 1.00 48.50 456 ILE A CA 1
ATOM 3563 C C . ILE A 1 456 ? -12.165 -15.642 -13.978 1.00 48.50 456 ILE A C 1
ATOM 3565 O O . ILE A 1 456 ? -12.902 -14.688 -13.724 1.00 48.50 456 ILE A O 1
ATOM 3569 N N . GLY A 1 457 ? -11.227 -15.599 -14.924 1.00 55.09 457 GLY A N 1
ATOM 3570 C CA . GLY A 1 457 ? -10.976 -14.423 -15.751 1.00 55.09 457 GLY A CA 1
ATOM 3571 C C . GLY A 1 457 ? -12.179 -14.075 -16.625 1.00 55.09 457 GLY A C 1
ATOM 3572 O O . GLY A 1 457 ? -12.407 -14.704 -17.653 1.00 55.09 457 GLY A O 1
ATOM 3573 N N . ARG A 1 458 ? -12.931 -13.050 -16.223 1.00 48.25 458 ARG A N 1
ATOM 3574 C CA . ARG A 1 458 ? -13.867 -12.322 -17.082 1.00 48.25 458 ARG A CA 1
ATOM 3575 C C . ARG A 1 458 ? -13.500 -10.849 -17.035 1.00 48.25 458 ARG A C 1
ATOM 3577 O O . ARG A 1 458 ? -13.350 -10.284 -15.953 1.00 48.25 458 ARG A O 1
ATOM 3584 N N . THR A 1 459 ? -13.349 -10.250 -18.208 1.00 47.28 459 THR A N 1
ATOM 3585 C CA . THR A 1 459 ? -13.149 -8.813 -18.379 1.00 47.28 459 THR A CA 1
ATOM 3586 C C . THR A 1 459 ? -14.331 -8.083 -17.750 1.00 47.28 459 THR A C 1
ATOM 3588 O O . THR A 1 459 ? -15.478 -8.327 -18.127 1.00 47.28 459 THR A O 1
ATOM 3591 N N . ILE A 1 460 ? -14.070 -7.207 -16.778 1.00 42.09 460 ILE A N 1
ATOM 3592 C CA . ILE A 1 460 ? -15.112 -6.341 -16.224 1.00 42.09 460 ILE A CA 1
ATOM 3593 C C . ILE A 1 460 ? -15.349 -5.236 -17.252 1.00 42.09 460 ILE A C 1
ATOM 3595 O O . ILE A 1 460 ? -14.609 -4.258 -17.305 1.00 42.09 460 ILE A O 1
ATOM 3599 N N . ILE A 1 461 ? -16.365 -5.427 -18.093 1.00 49.91 461 ILE A N 1
ATOM 3600 C CA . ILE A 1 461 ? -16.958 -4.334 -18.864 1.00 49.91 461 ILE A CA 1
ATOM 3601 C C . ILE A 1 461 ? -17.551 -3.355 -17.845 1.00 49.91 461 ILE A C 1
ATOM 3603 O O . ILE A 1 461 ? -18.215 -3.777 -16.894 1.00 49.91 461 ILE A O 1
ATOM 3607 N N . GLY A 1 462 ? -17.246 -2.068 -18.005 1.00 43.97 462 GLY A N 1
ATOM 3608 C CA . GLY A 1 462 ? -17.698 -1.030 -17.086 1.00 43.97 462 GLY A CA 1
ATOM 3609 C C . GLY A 1 462 ? -19.222 -0.928 -17.057 1.00 43.97 462 GLY A C 1
ATOM 3610 O O . GLY A 1 462 ? -19.867 -0.945 -18.101 1.00 43.97 462 GLY A O 1
ATOM 3611 N N . TYR A 1 463 ? -19.782 -0.806 -15.855 1.00 40.03 463 TYR A N 1
ATOM 3612 C CA . TYR A 1 463 ? -21.139 -0.307 -15.670 1.00 40.03 463 TYR A CA 1
ATOM 3613 C C . TYR A 1 463 ? -21.046 1.195 -15.421 1.00 40.03 463 TYR A C 1
ATOM 3615 O O . TYR A 1 463 ? -20.665 1.610 -14.324 1.00 40.03 463 TYR A O 1
ATOM 3623 N N . ASP A 1 464 ? -21.387 1.996 -16.428 1.00 42.91 464 ASP A N 1
ATOM 3624 C CA . ASP A 1 464 ? -21.631 3.421 -16.228 1.00 42.91 464 ASP A CA 1
ATOM 3625 C C . ASP A 1 464 ? -22.895 3.593 -15.379 1.00 42.91 464 ASP A C 1
ATOM 3627 O O . ASP A 1 464 ? -23.992 3.178 -15.759 1.00 42.91 464 ASP A O 1
ATOM 3631 N N . TYR A 1 465 ? -22.737 4.196 -14.201 1.00 43.03 465 TYR A N 1
ATOM 3632 C CA . TYR A 1 465 ? -23.858 4.558 -13.339 1.00 43.03 465 TYR A CA 1
ATOM 3633 C C . TYR A 1 465 ? -24.390 5.928 -13.753 1.00 43.03 465 TYR A C 1
ATOM 3635 O O . TYR A 1 465 ? -23.929 6.964 -13.272 1.00 43.03 465 TYR A O 1
ATOM 3643 N N . GLU A 1 466 ? -25.375 5.923 -14.648 1.00 43.44 466 GLU A N 1
ATOM 3644 C CA . GLU A 1 466 ? -26.112 7.124 -15.032 1.00 43.44 466 GLU A CA 1
ATOM 3645 C C . GLU A 1 466 ? -26.824 7.732 -13.795 1.00 43.44 466 GLU A C 1
ATOM 3647 O O . GLU A 1 466 ? -27.565 7.028 -13.095 1.00 43.44 466 GLU A O 1
ATOM 3652 N N . PRO A 1 467 ? -26.592 9.017 -13.458 1.00 44.69 467 PRO A N 1
ATOM 3653 C CA . PRO A 1 467 ? -27.091 9.606 -12.218 1.00 44.69 467 PRO A CA 1
ATOM 3654 C C . PRO A 1 467 ? -28.591 9.925 -12.306 1.00 44.69 467 PRO A C 1
ATOM 3656 O O . PRO A 1 467 ? -29.000 10.984 -12.782 1.00 44.69 467 PRO A O 1
ATOM 3659 N N . SER A 1 468 ? -29.418 9.009 -11.797 1.00 43.50 468 SER A N 1
ATOM 3660 C CA . SER A 1 468 ? -30.877 9.166 -11.745 1.00 43.50 468 SER A CA 1
ATOM 3661 C C . SER A 1 468 ? -31.308 10.442 -10.987 1.00 43.50 468 SER A C 1
ATOM 3663 O O . SER A 1 468 ? -30.871 10.655 -9.849 1.00 43.50 468 SER A O 1
ATOM 3665 N N . PRO A 1 469 ? -32.172 11.301 -11.568 1.00 53.16 469 PRO A N 1
ATOM 3666 C CA . PRO A 1 469 ? -32.540 12.585 -10.975 1.00 53.16 469 PRO A CA 1
ATOM 3667 C C . PRO A 1 469 ? -33.498 12.416 -9.785 1.00 53.16 469 PRO A C 1
ATOM 3669 O O . PRO A 1 469 ? -34.692 12.142 -9.942 1.00 53.16 469 PRO A O 1
ATOM 3672 N N . ALA A 1 470 ? -32.982 12.633 -8.574 1.00 46.75 470 ALA A N 1
ATOM 3673 C CA . ALA A 1 470 ? -33.769 12.587 -7.345 1.00 46.75 470 ALA A CA 1
ATOM 3674 C C . ALA A 1 470 ? -34.846 13.692 -7.313 1.00 46.75 470 ALA A C 1
ATOM 3676 O O . ALA A 1 470 ? -34.545 14.885 -7.378 1.00 46.75 470 ALA A O 1
ATOM 3677 N N . LYS A 1 471 ? -36.117 13.293 -7.178 1.00 44.97 471 LYS A N 1
ATOM 3678 C CA . LYS A 1 471 ? -37.250 14.221 -7.029 1.00 44.97 471 LYS A CA 1
ATOM 3679 C C . LYS A 1 471 ? -37.229 14.900 -5.658 1.00 44.97 471 LYS A C 1
ATOM 3681 O O . LYS A 1 471 ? -36.961 14.261 -4.645 1.00 44.97 471 LYS A O 1
ATOM 3686 N N . ALA A 1 472 ? -37.589 16.181 -5.626 1.00 48.00 472 ALA A N 1
ATOM 3687 C CA . ALA A 1 472 ? -37.717 16.938 -4.388 1.00 48.00 472 ALA A CA 1
ATOM 3688 C C . ALA A 1 472 ? -39.057 16.668 -3.677 1.00 48.00 472 ALA A C 1
ATOM 3690 O O . ALA A 1 472 ? -40.127 16.847 -4.255 1.00 48.00 472 ALA A O 1
ATOM 3691 N N . SER A 1 473 ? -38.984 16.331 -2.391 1.00 44.84 473 SER A N 1
ATOM 3692 C CA . SER A 1 473 ? -40.073 16.461 -1.415 1.00 44.84 473 SER A CA 1
ATOM 3693 C C . SER A 1 473 ? -39.444 16.568 -0.026 1.00 44.84 473 SER A C 1
ATOM 3695 O O . SER A 1 473 ? -38.693 15.675 0.359 1.00 44.84 473 SER A O 1
ATOM 3697 N N . GLY A 1 474 ? -39.703 17.648 0.712 1.00 38.75 474 GLY A N 1
ATOM 3698 C CA . GLY A 1 474 ? -39.065 17.894 2.008 1.00 38.75 474 GLY A CA 1
ATOM 3699 C C . GLY A 1 474 ? -40.044 18.352 3.083 1.00 38.75 474 GLY A C 1
ATOM 3700 O O . GLY A 1 474 ? -41.117 18.865 2.776 1.00 38.75 474 GLY A O 1
ATOM 3701 N N . SER A 1 475 ? -39.640 18.199 4.344 1.00 36.12 475 SER A N 1
ATOM 3702 C CA . SER A 1 475 ? -40.322 18.755 5.518 1.00 36.12 475 SER A CA 1
ATOM 3703 C C . SER A 1 475 ? -39.386 18.769 6.737 1.00 36.12 475 SER A C 1
ATOM 3705 O O . SER A 1 475 ? -38.636 17.818 6.921 1.00 36.12 475 SER A O 1
ATOM 3707 N N . SER A 1 476 ? -39.459 19.843 7.536 1.00 34.47 476 SER A N 1
ATOM 3708 C CA . SER A 1 476 ? -39.317 19.927 9.015 1.00 34.47 476 SER A CA 1
ATOM 3709 C C . SER A 1 476 ? -38.612 18.793 9.802 1.00 34.47 476 SER A C 1
ATOM 3711 O O . SER A 1 476 ? -38.970 17.631 9.653 1.00 34.47 476 SER A O 1
ATOM 3713 N N . THR A 1 477 ? -37.748 19.038 10.801 1.00 41.31 477 THR A N 1
ATOM 3714 C CA . THR A 1 477 ? -37.329 20.286 11.495 1.00 41.31 477 THR A CA 1
ATOM 3715 C C . THR A 1 477 ? -36.150 19.976 12.434 1.00 41.31 477 THR A C 1
ATOM 3717 O O . THR A 1 477 ? -36.152 18.907 13.037 1.00 41.31 477 THR A O 1
ATOM 3720 N N . SER A 1 478 ? -35.239 20.934 12.671 1.00 37.62 478 SER A N 1
ATOM 3721 C CA . SER A 1 478 ? -34.190 20.832 13.711 1.00 37.62 478 SER A CA 1
ATOM 3722 C C . SER A 1 478 ? -33.966 22.170 14.448 1.00 37.62 478 SER A C 1
ATOM 3724 O O . SER A 1 478 ? -33.998 23.214 13.794 1.00 37.62 478 SER A O 1
ATOM 3726 N N . PRO A 1 479 ? -33.727 22.173 15.778 1.00 55.25 479 PRO A N 1
ATOM 3727 C CA . PRO A 1 479 ? -33.435 23.379 16.565 1.00 55.25 479 PRO A CA 1
ATOM 3728 C C . PRO A 1 479 ? -31.951 23.825 16.476 1.00 55.25 479 PRO A C 1
ATOM 3730 O O . PRO A 1 479 ? -31.108 23.055 16.010 1.00 55.25 479 PRO A O 1
ATOM 3733 N N . PRO A 1 480 ? -31.607 25.062 16.899 1.00 62.69 480 PRO A N 1
ATOM 3734 C CA . PRO A 1 480 ? -30.307 25.683 16.611 1.00 62.69 480 PRO A CA 1
ATOM 3735 C C . PRO A 1 480 ? -29.211 25.450 17.671 1.00 62.69 480 PRO A C 1
ATOM 3737 O O . PRO A 1 480 ? -29.472 25.107 18.823 1.00 62.69 480 PRO A O 1
ATOM 3740 N N . SER A 1 481 ? -27.960 25.739 17.297 1.00 39.72 481 SER A N 1
ATOM 3741 C CA . SER A 1 481 ? -26.818 25.934 18.209 1.00 39.72 481 SER A CA 1
ATOM 3742 C C . SER A 1 481 ? -25.800 26.927 17.599 1.00 39.72 481 SER A C 1
ATOM 3744 O O . SER A 1 481 ? -25.922 27.242 16.412 1.00 39.72 481 SER A O 1
ATOM 3746 N N . PRO A 1 482 ? -24.896 27.547 18.389 1.00 58.09 482 PRO A N 1
ATOM 3747 C CA . PRO A 1 482 ? -24.635 28.980 18.207 1.00 58.09 482 PRO A CA 1
ATOM 3748 C C . PRO A 1 482 ? -23.381 29.398 17.414 1.00 58.09 482 PRO A C 1
ATOM 3750 O O . PRO A 1 482 ? -22.314 28.799 17.487 1.00 58.09 482 PRO A O 1
ATOM 3753 N N . VAL A 1 483 ? -23.564 30.534 16.733 1.00 50.66 483 VAL A N 1
ATOM 3754 C CA . VAL A 1 483 ? -22.630 31.626 16.383 1.00 50.66 483 VAL A CA 1
ATOM 3755 C C . VAL A 1 483 ? -21.147 31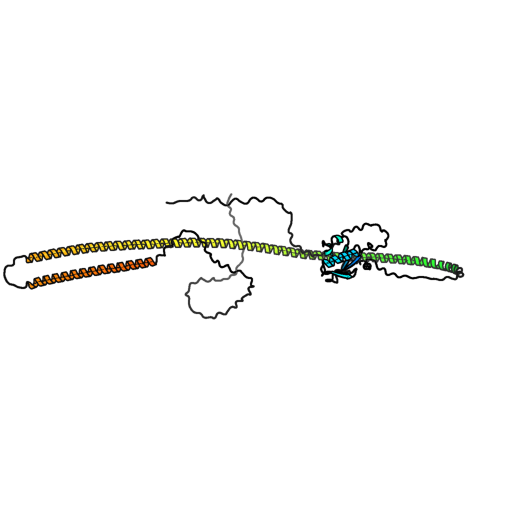.479 16.775 1.00 50.66 483 VAL A C 1
ATOM 3757 O O . VAL A 1 483 ? -20.797 31.461 17.953 1.00 50.66 483 VAL A O 1
ATOM 3760 N N . ALA A 1 484 ? -20.274 31.638 15.772 1.00 43.88 484 ALA A N 1
ATOM 3761 C CA . ALA A 1 484 ? -18.908 32.158 15.916 1.00 43.88 484 ALA A CA 1
ATOM 3762 C C . ALA A 1 484 ? -18.746 33.462 15.084 1.00 43.88 484 ALA A C 1
ATOM 3764 O O . ALA A 1 484 ? -19.422 33.609 14.060 1.00 43.88 484 ALA A O 1
ATOM 3765 N N . PRO A 1 485 ? -17.915 34.440 15.505 1.00 57.00 485 PRO A N 1
ATOM 3766 C CA . PRO A 1 485 ? -17.937 35.802 14.954 1.00 57.00 485 PRO A CA 1
ATOM 3767 C C . PRO A 1 485 ? -17.164 35.997 13.634 1.00 57.00 485 PRO A C 1
ATOM 3769 O O . PRO A 1 485 ? -16.257 35.247 13.280 1.00 57.00 485 PRO A O 1
ATOM 3772 N N . LYS A 1 486 ? -17.522 37.067 12.908 1.00 41.53 486 LYS A N 1
ATOM 3773 C CA . LYS A 1 486 ? -16.970 37.429 11.589 1.00 41.53 486 LYS A CA 1
ATOM 3774 C C . LYS A 1 486 ? -15.564 38.041 11.679 1.00 41.53 486 LYS A C 1
ATOM 3776 O O . LYS A 1 486 ? -15.302 38.892 12.524 1.00 41.53 486 LYS A O 1
ATOM 3781 N N . ARG A 1 487 ? -14.705 37.700 10.713 1.00 38.53 487 ARG A N 1
ATOM 3782 C CA . ARG A 1 487 ? -13.422 38.373 10.440 1.00 38.53 487 ARG A CA 1
ATOM 3783 C C . ARG A 1 487 ? -13.665 39.611 9.564 1.00 38.53 487 ARG A C 1
ATOM 3785 O O . ARG A 1 487 ? -14.280 39.486 8.509 1.00 38.53 487 ARG A O 1
ATOM 3792 N N . VAL A 1 488 ? -13.194 40.784 9.989 1.00 45.69 488 VAL A N 1
ATOM 3793 C CA . VAL A 1 488 ? -13.347 42.066 9.264 1.00 45.69 488 VAL A CA 1
ATOM 3794 C C . VAL A 1 488 ? -12.083 42.384 8.452 1.00 45.69 488 VAL A C 1
ATOM 3796 O O . VAL A 1 488 ? -10.988 41.952 8.812 1.00 45.69 488 VAL A O 1
ATOM 3799 N N . SER A 1 489 ? -12.236 43.121 7.348 1.00 44.00 489 SER A N 1
ATOM 3800 C CA . SER A 1 489 ? -11.176 43.451 6.387 1.00 44.00 489 SER A CA 1
ATOM 3801 C C . SER A 1 489 ? -10.907 44.959 6.264 1.00 44.00 489 SER A C 1
ATOM 3803 O O . SER A 1 489 ? -11.794 45.713 5.865 1.00 44.00 489 SER A O 1
ATOM 3805 N N . SER A 1 490 ? -9.658 45.369 6.486 1.00 41.47 490 SER A N 1
ATOM 3806 C CA . SER A 1 490 ? -9.050 46.634 6.036 1.00 41.47 490 SER A CA 1
ATOM 3807 C C . SER A 1 490 ? -7.535 46.385 5.855 1.00 41.47 490 SER A C 1
ATOM 3809 O O . SER A 1 490 ? -6.970 45.604 6.613 1.00 41.47 490 SER A O 1
ATOM 3811 N N . LEU A 1 491 ? -6.791 46.834 4.832 1.00 39.38 491 LEU A N 1
ATOM 3812 C CA . LEU A 1 491 ? -6.879 47.926 3.838 1.00 39.38 491 LEU A CA 1
ATOM 3813 C C . LEU A 1 491 ? -6.157 49.241 4.225 1.00 39.38 491 LEU A C 1
ATOM 3815 O O . LEU A 1 491 ? -6.796 50.264 4.443 1.00 39.38 491 LEU A O 1
ATOM 3819 N N . ALA A 1 492 ? -4.818 49.214 4.202 1.00 39.91 492 ALA A N 1
ATOM 3820 C CA . ALA A 1 492 ? -3.900 50.340 3.934 1.00 39.91 492 ALA A CA 1
ATOM 3821 C C . ALA A 1 492 ? -2.533 49.727 3.529 1.00 39.91 492 ALA A C 1
ATOM 3823 O O . ALA A 1 492 ? -2.088 48.789 4.179 1.00 39.91 492 ALA A O 1
ATOM 3824 N N . LYS A 1 493 ? -1.906 50.016 2.376 1.00 39.59 493 LYS A N 1
ATOM 3825 C CA . LYS A 1 493 ? -1.199 51.257 1.977 1.00 39.59 493 LYS A CA 1
ATOM 3826 C C . LYS A 1 493 ? -0.212 51.756 3.049 1.00 39.59 493 LYS A C 1
ATOM 3828 O O . LYS A 1 493 ? -0.613 52.432 3.985 1.00 39.59 493 LYS A O 1
ATOM 3833 N N . GLY A 1 494 ? 1.067 51.391 2.894 1.00 35.84 494 GLY A N 1
ATOM 3834 C CA . GLY A 1 494 ? 2.156 51.700 3.836 1.00 35.84 494 GLY A CA 1
ATOM 3835 C C . GLY A 1 494 ? 2.972 52.956 3.495 1.00 35.84 494 GLY A C 1
ATOM 3836 O O . GLY A 1 494 ? 2.525 53.811 2.732 1.00 35.84 494 GLY A O 1
ATOM 3837 N N . ARG A 1 495 ? 4.190 53.051 4.052 1.00 39.16 495 ARG A N 1
ATOM 3838 C CA . ARG A 1 495 ? 5.188 54.102 3.772 1.00 39.16 495 ARG A CA 1
ATOM 3839 C C . ARG A 1 495 ? 6.613 53.607 4.079 1.00 39.16 495 ARG A C 1
ATOM 3841 O O . ARG A 1 495 ? 6.783 52.671 4.852 1.00 39.16 495 ARG A O 1
ATOM 3848 N N . THR A 1 496 ? 7.614 54.232 3.464 1.00 45.78 496 THR A N 1
ATOM 3849 C CA . THR A 1 496 ? 9.060 53.965 3.611 1.00 45.78 496 THR A CA 1
ATOM 3850 C C . THR A 1 496 ? 9.748 54.917 4.595 1.00 45.78 496 THR A C 1
ATOM 3852 O O . THR A 1 496 ? 9.429 56.103 4.550 1.00 45.78 496 THR A O 1
ATOM 3855 N N . GLN A 1 497 ? 10.725 54.411 5.364 1.00 39.12 497 GLN A N 1
ATOM 3856 C CA . GLN A 1 497 ? 11.942 55.038 5.957 1.00 39.12 497 GLN A CA 1
ATOM 3857 C C . GLN A 1 497 ? 12.482 54.010 6.994 1.00 39.12 497 GLN A C 1
ATOM 3859 O O . GLN A 1 497 ? 11.665 53.415 7.689 1.00 39.12 497 GLN A O 1
ATOM 3864 N N . SER A 1 498 ? 13.729 53.510 7.002 1.00 43.25 498 SER A N 1
ATOM 3865 C CA . SER A 1 498 ? 15.100 54.081 6.973 1.00 43.25 498 SER A CA 1
ATOM 3866 C C . SER A 1 498 ? 15.668 54.366 8.372 1.00 43.25 498 SER A C 1
ATOM 3868 O O . SER A 1 498 ? 14.910 54.748 9.252 1.00 43.25 498 SER A O 1
ATOM 3870 N N . GLU A 1 499 ? 17.000 54.246 8.515 1.00 39.16 499 GLU A N 1
ATOM 3871 C CA . GLU A 1 499 ? 17.799 54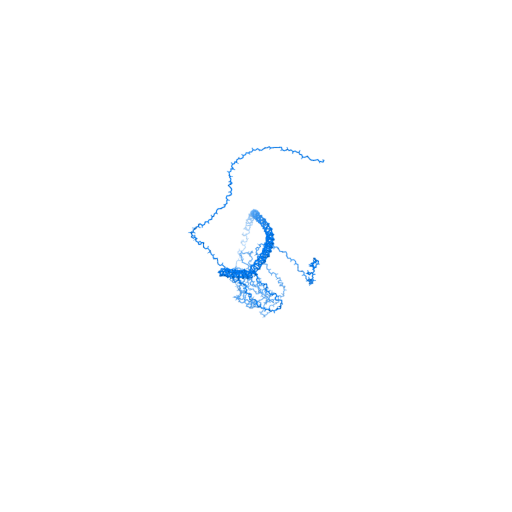.524 9.735 1.00 39.16 499 GLU A CA 1
ATOM 3872 C C . GLU A 1 499 ? 17.596 53.550 10.921 1.00 39.16 499 GLU A C 1
ATOM 3874 O O . GLU A 1 499 ? 16.573 52.884 11.017 1.00 39.16 499 GLU A O 1
ATOM 3879 N N . GLN A 1 500 ? 18.509 53.424 11.896 1.00 39.47 500 GLN A N 1
ATOM 3880 C CA . GLN A 1 500 ? 19.986 53.273 11.913 1.00 39.47 500 GLN A CA 1
ATOM 3881 C C . GLN A 1 500 ? 20.390 52.899 13.370 1.00 39.47 500 GLN A C 1
ATOM 3883 O O . GLN A 1 500 ? 19.534 52.880 14.248 1.00 39.47 500 GLN A O 1
ATOM 3888 N N . SER A 1 501 ? 21.686 52.684 13.651 1.00 42.56 501 SER A N 1
ATOM 3889 C CA . SER A 1 501 ? 22.270 52.399 14.990 1.00 42.56 501 SER A CA 1
ATOM 3890 C C . SER A 1 501 ? 21.915 51.016 15.581 1.00 42.56 501 SER A C 1
ATOM 3892 O O . SER A 1 501 ? 20.755 50.654 15.693 1.00 42.56 501 SER A O 1
ATOM 3894 N N . VAL A 1 502 ? 22.843 50.105 15.903 1.00 44.97 502 VAL A N 1
ATOM 3895 C CA . VAL A 1 502 ? 24.095 50.186 16.693 1.00 44.97 502 VAL A CA 1
ATOM 3896 C C . VAL A 1 502 ? 23.857 50.423 18.188 1.00 44.97 502 VAL A C 1
ATOM 3898 O O . VAL A 1 502 ? 23.570 51.531 18.626 1.00 44.97 502 VAL A O 1
ATOM 3901 N N . THR A 1 503 ? 24.107 49.389 18.995 1.00 52.53 503 THR A N 1
ATOM 3902 C CA . THR A 1 503 ? 24.590 49.511 20.385 1.00 52.53 503 THR A CA 1
ATOM 3903 C C . THR A 1 503 ? 25.303 48.218 20.803 1.00 52.53 503 THR A C 1
ATOM 3905 O O . THR A 1 503 ? 25.118 47.172 20.183 1.00 52.53 503 THR A O 1
ATOM 3908 N N . ARG A 1 504 ? 26.194 48.297 21.801 1.00 43.44 504 ARG A N 1
ATOM 3909 C CA . ARG A 1 504 ? 27.212 47.271 22.098 1.00 43.44 504 ARG A CA 1
ATOM 3910 C C . ARG A 1 504 ? 27.344 47.026 23.604 1.00 43.44 504 ARG A C 1
ATOM 3912 O O . ARG A 1 504 ? 27.833 47.897 24.317 1.00 43.44 504 ARG A O 1
ATOM 3919 N N . ALA A 1 505 ? 27.042 45.809 24.046 1.00 51.75 505 ALA A N 1
ATOM 3920 C CA . ALA A 1 505 ? 27.497 45.227 25.314 1.00 51.75 505 ALA A CA 1
ATOM 3921 C C . ALA A 1 505 ? 28.037 43.822 24.983 1.00 51.75 505 ALA A C 1
ATOM 3923 O O . ALA A 1 505 ? 27.357 43.081 24.284 1.00 51.75 505 ALA A O 1
ATOM 3924 N N . LYS A 1 506 ? 29.284 43.417 25.261 1.00 55.44 506 LYS A N 1
ATOM 3925 C CA . LYS A 1 506 ? 30.246 43.705 26.347 1.00 55.44 506 LYS A CA 1
ATOM 3926 C C . LYS A 1 506 ? 29.900 42.977 27.654 1.00 55.44 506 LYS A C 1
ATOM 3928 O O . LYS A 1 506 ? 29.224 43.514 28.524 1.00 55.44 506 LYS A O 1
ATOM 3933 N N . THR A 1 507 ? 30.476 41.786 27.783 1.00 49.53 507 THR A N 1
ATOM 3934 C CA . THR A 1 507 ? 30.547 40.938 28.984 1.00 49.53 507 THR A CA 1
ATOM 3935 C C . THR A 1 507 ? 32.004 40.441 29.078 1.00 49.53 507 THR A C 1
ATOM 3937 O O . THR A 1 507 ? 32.610 40.273 28.016 1.00 49.53 507 THR A O 1
ATOM 3940 N N . PRO A 1 508 ? 32.626 40.323 30.269 1.00 71.12 508 PRO A N 1
ATOM 3941 C CA . PRO A 1 508 ? 34.088 40.388 30.368 1.00 71.12 508 PRO A CA 1
ATOM 3942 C C . PRO A 1 508 ? 34.805 39.037 30.503 1.00 71.12 508 PRO A C 1
ATOM 3944 O O . PRO A 1 508 ? 34.315 38.125 31.169 1.00 71.12 508 PRO A O 1
ATOM 3947 N N . ALA A 1 509 ? 36.024 39.006 29.964 1.00 57.47 509 ALA A N 1
ATOM 3948 C CA . ALA A 1 509 ? 37.209 38.322 30.479 1.00 57.47 509 ALA A CA 1
ATOM 3949 C C . ALA A 1 509 ? 38.429 39.170 30.070 1.00 57.47 509 ALA A C 1
ATOM 3951 O O . ALA A 1 509 ? 38.355 39.756 28.962 1.00 57.47 509 ALA A O 1
#

Foldseek 3Di:
DDDDDDPPPPDDDDDDDDDDDDDDDDDDDDDDDDDDPDDPPDPDDPPCPPPPPPDDDPDDDDPDDADQFKAKAKEAEDVCRPFWIKIKIFSWLVLVVVLVVVCCVVPVPFKDAPDLRYIYGYDPPVVVVLCPDPVCVVVNSGMDMDTDGDPVPDDPPDDDPDFDADSGNHGDDDDDDDDDDDDDDDDPPVPPVVVVVVVVVVVVVVVVVVVVVVVVVVVVVVVVVVVVVVVVVVVVVVVVVVVVVVVVVVVVVVVVVVVVVVVVVVVVVVVVVVVVVVVVVVVVVVVVVVVVVVVVVVVVVVVVVVVVVVVVVVVVVVVVVVVVVVVVVVVVVVVVVVVVVVVVVVVVVVVVVVVVVVVVVVVVVVVVPDDDDDDDDDDPVPVVVVVVVVVVVVVVVVVVVVVVVVVVVVVVVVVVVVVVVVVVVVVVPDDDDDPPPDPDDDDDDDDPDDDPDDDDDDDPDDDDDDDDDDDDDDDDDDDDDDDDDDDDDDDDDDDDDDDDDDDDDDDDD

Sequence (509 aa):
MSFRLSPSQLRLKYRRRSSQLDEMPRPSDGSGESSEQKGNNYSYSIQTSSMSFASRDMSPITASGASNSLFYAYARRTDHDKFSRYILIFENADVADEWWSLVEQEYPEAAARNGPQFFTFSGDDFPAKPAASKQFAHLKTRWMYGQVGDATGANGKSLDPIPLQDAKGFPIISGGVVGVPKIDTTELSGHLNRLQETIEENSSHVKELADGQRENQDQIKALVKGQSEEKDKTKELGEQSTSQMKDLVEKLVESQISSQKKMDEMIEQNTTQVKKLTEDYDAIIKRMETALEKNNAQIKELAERNNAQIKELAERNNAQVKGLAENNIAQIKQLAENNTAQIKELSKNNTAQIKELAENQKRIQQQQAQPAPPSKTNDNSATTKALQSAINQNASQIKQISEGQEKLIAAFGDMLGELKQQNKQQQMFQPPPPPPSSSGATNCQVHNVHPPPRKIGRTIIGYDYEPSPAKASGSSTSPPSPVAPKRVSSLAKGRTQSEQSVTRAKTPA

Organism: NCBI:txid574774

Secondary structure (DSSP, 8-state):
---PPPGGG---------------PPPP------------------------------PPPPSSS----PEEEEEEESS-TTT-EEEEEESSHHHHHHHHHHHHHH-TTTEEEEETTEEEE-STTTTHHHHH-GGGTTTTTTEEEEEE--TTTSTT-PPPPPP-B-TTS-B-----------------TTTTHHHHHHHHHHHHHHHHHHHHHHHHHHHHHHHHHHHHHHHHHHHHHHHHHHHHHHHHHHHHHHHHHHHHHHHHHHHHHHHHHHHHHHHHHHHHHHHHHHHHHHHHHHHHHHHHHHHHHHHHHHHHHHHHHHHHHHHHHHHHHHHHHHHHHHHHHHHHHHHHHHHHHHHHHHHHHHHHTS---S-----HHHHHHHHHHHHHHHHHHHHHHHHHHHHHHHHHHHHHHHHHHHHHHHHTTSPPPPPP-------------PPP-----------------PPP------------PPPP---------------------

Radius of gyration: 71.92 Å; chains: 1; bounding box: 154×99×223 Å